Protein AF-0000000080631457 (afdb_homodimer)

Secondary structure (DSSP, 8-state):
-------------HHHHHHHHHHHHHHS-HHHHHHHHHHHHHHHHH-GGG--HHHHHHHHHHHIIIIITTHHHHHHHHHHHIIIIIIHHHHHHHHHT--HHHHHHHHHHIIIIIHHHHHHHHHIIIIIHHHHHHHHHHHHTTHHHHHHHTT--HIIIIIHHHHHHHHHHHHHHHHHHHHHHHHHHHHHHHHTT-----HHHHHHHHHHHSSTTHHHHHHHHHHHHHHHHHHHHHHHHHS--S-TTS-HHHHHHHHHHHHHHHHHHHHHHHHHHH--/-------------HHHHHHHHHHHHHHS-HHHHHHHHHHHHHHHHH-GGG--HHHHHHHHHHHIIIIITTHHHHHHHHHHHIIIIIIHHHHHHHHHT--HHHHHHHHHHIIIIIHHHHHHHHHIIIIIHHHHHHHHHHHHTTHHHHHHHTT--HIIIIIHHHHHHHHHHHHHHHHHHHHHHHHHHHHHHHHTT-----HHHHHHHHHHHSSTTHHHHHHHHHHHHHHHHHHHHHHHHHS--S-TTS-HHHHHHHHHHHHHHHHHHHHHHHHHHHT-

pLDDT: mean 76.68, std 19.0, range [29.83, 97.44]

Organism: NCBI:txid1064539

Solvent-accessible surface area (backbone atoms only — not comparable to full-atom values): 28065 Å² total; per-residue (Å²): 137,83,80,71,77,74,80,78,76,75,72,75,69,64,66,57,59,61,55,50,51,57,59,53,47,65,72,44,53,72,60,55,52,33,50,53,50,40,52,52,37,53,55,47,70,71,34,71,82,58,61,38,72,67,22,46,50,43,21,55,52,36,30,42,55,45,34,56,68,44,40,66,55,45,51,53,49,16,36,45,46,6,45,52,48,47,25,47,49,48,52,51,30,55,72,69,66,57,59,68,73,53,49,53,47,54,50,48,45,43,41,64,43,43,22,41,50,52,46,48,53,53,37,44,50,50,43,31,44,47,48,24,51,50,47,32,47,37,51,74,70,39,49,46,59,52,34,45,73,73,71,39,60,50,58,59,45,50,46,38,22,43,21,51,21,30,13,54,22,34,32,54,49,24,51,50,27,39,54,41,12,60,50,37,6,48,50,51,28,45,74,67,62,66,43,89,65,54,72,63,55,51,51,47,46,54,55,51,58,48,27,83,73,44,60,56,48,43,52,51,38,17,32,48,28,18,36,46,29,31,34,35,14,45,50,48,25,70,46,74,74,88,54,87,80,48,70,56,65,62,57,41,48,52,49,27,49,49,51,26,50,51,46,34,48,49,45,43,48,52,48,52,65,69,70,105,137,83,80,72,77,75,78,79,78,74,72,74,69,64,68,58,60,59,53,52,51,56,61,54,46,67,74,44,54,73,63,55,54,33,50,53,52,41,51,52,37,52,54,47,69,72,33,70,82,58,62,38,72,69,21,47,51,43,21,54,53,38,29,43,54,44,33,56,68,42,41,66,55,46,52,52,49,16,37,46,45,6,45,51,49,47,26,48,49,47,54,51,30,58,71,70,65,58,60,66,72,53,48,52,49,55,50,47,46,41,41,64,42,45,20,41,50,52,46,48,52,52,38,44,50,50,43,31,44,48,47,25,53,52,46,32,48,36,50,75,71,40,50,47,58,53,35,45,73,71,70,40,59,50,57,60,46,52,47,37,22,43,19,50,21,30,13,53,21,34,33,54,50,23,52,48,28,40,56,39,13,60,51,36,6,50,50,50,27,44,74,67,61,65,44,88,64,52,72,63,54,51,50,46,47,54,56,52,58,49,28,83,72,43,60,55,48,43,52,51,38,17,33,48,28,18,37,47,28,32,33,36,14,46,50,49,26,71,45,74,75,87,53,87,80,48,69,58,64,62,55,42,47,51,50,28,49,49,52,27,52,52,45,35,47,49,46,42,48,50,48,54,65,69,72,104

InterPro domains:
  IPR030802 ABC transporter permease MalE [PF02405] (61-272)
  IPR030802 ABC transporter permease MalE [PTHR30188] (43-237)

Nearest PDB structures (foldseek):
  7ch9-assembly1_G  TM=8.312E-01  e=9.493E-07  Pseudomonas aeruginosa PAO1
  6z5u-assembly1_A  TM=7.674E-01  e=4.054E-07  Acinetobacter baumannii
  8fee-assembly1_I  TM=8.534E-01  e=3.864E-06  Mycolicibacterium smegmatis MC2 155
  7ch9-assembly1_H  TM=8.144E-01  e=5.666E-06  Pseudomonas aeruginosa PAO1
  7d06-assembly1_A  TM=7.587E-01  e=1.174E-06  Acinetobacter baumannii

Structure (mmCIF, N/CA/C/O backbone):
data_AF-0000000080631457-model_v1
#
loop_
_entity.id
_entity.type
_entity.pdbx_description
1 polymer 'ABC transporter permease protein'
#
loop_
_atom_site.group_PDB
_atom_site.id
_atom_site.type_symbol
_atom_site.label_atom_id
_atom_site.label_alt_id
_atom_site.label_comp_id
_atom_site.label_asym_id
_atom_site.label_entity_id
_atom_site.label_seq_id
_atom_site.pdbx_PDB_ins_code
_atom_site.Cartn_x
_atom_site.Cartn_y
_atom_site.Cartn_z
_atom_site.occupancy
_atom_site.B_iso_or_equiv
_atom_site.auth_seq_id
_atom_site.auth_comp_id
_atom_site.auth_asym_id
_atom_site.auth_atom_id
_atom_site.pdbx_PDB_model_num
ATOM 1 N N . MET A 1 1 ? 41.625 64.625 -2.178 1 29.83 1 MET A N 1
ATOM 2 C CA . MET A 1 1 ? 40.469 63.938 -1.672 1 29.83 1 MET A CA 1
ATOM 3 C C . MET A 1 1 ? 40.062 62.781 -2.592 1 29.83 1 MET A C 1
ATOM 5 O O . MET A 1 1 ? 39.469 62.969 -3.645 1 29.83 1 MET A O 1
ATOM 9 N N . THR A 1 2 ? 40.938 61.781 -2.83 1 33.84 2 THR A N 1
ATOM 10 C CA . THR A 1 2 ? 41 60.625 -3.742 1 33.84 2 THR A CA 1
ATOM 11 C C . THR A 1 2 ? 39.844 59.656 -3.465 1 33.84 2 THR A C 1
ATOM 13 O O . THR A 1 2 ? 39.688 59.188 -2.342 1 33.84 2 THR A O 1
ATOM 16 N N . ASP A 1 3 ? 38.719 59.781 -4.203 1 32.19 3 ASP A N 1
ATOM 17 C CA . ASP A 1 3 ? 37.5 58.969 -4.258 1 32.19 3 ASP A CA 1
ATOM 18 C C . ASP A 1 3 ? 37.812 57.5 -4.523 1 32.19 3 ASP A C 1
ATOM 20 O O . ASP A 1 3 ? 38.25 57.156 -5.625 1 32.19 3 ASP A O 1
ATOM 24 N N . THR A 1 4 ? 38.469 56.844 -3.617 1 39.75 4 THR A N 1
ATOM 25 C CA . THR A 1 4 ? 38.719 55.406 -3.787 1 39.75 4 THR A CA 1
ATOM 26 C C . THR A 1 4 ? 37.438 54.656 -4.031 1 39.75 4 THR A C 1
ATOM 28 O O . THR A 1 4 ? 36.531 54.656 -3.193 1 39.75 4 THR A O 1
ATOM 31 N N . PRO A 1 5 ? 37.125 54.375 -5.34 1 39.16 5 PRO A N 1
ATOM 32 C CA . PRO A 1 5 ? 35.844 53.719 -5.641 1 39.16 5 PRO A CA 1
ATOM 33 C C . PRO A 1 5 ? 35.625 52.438 -4.805 1 39.16 5 PRO A C 1
ATOM 35 O O . PRO A 1 5 ? 36.594 51.812 -4.383 1 39.16 5 PRO A O 1
ATOM 38 N N . ALA A 1 6 ? 34.5 52.406 -4.086 1 42.72 6 ALA A N 1
ATOM 39 C CA . ALA A 1 6 ? 34 51.312 -3.234 1 42.72 6 ALA A CA 1
ATOM 40 C C . ALA A 1 6 ? 34.094 49.969 -3.939 1 42.72 6 ALA A C 1
ATOM 42 O O . ALA A 1 6 ? 33.781 49.875 -5.129 1 42.72 6 ALA A O 1
ATOM 43 N N . PRO A 1 7 ? 34.906 49.031 -3.395 1 36.44 7 PRO A N 1
ATOM 44 C CA . PRO A 1 7 ? 34.969 47.688 -4.035 1 36.44 7 PRO A CA 1
ATOM 45 C C . PRO A 1 7 ? 33.594 47.094 -4.32 1 36.44 7 PRO A C 1
ATOM 47 O O . PRO A 1 7 ? 32.656 47.312 -3.547 1 36.44 7 PRO A O 1
ATOM 50 N N . ALA A 1 8 ? 33.219 47.031 -5.621 1 35.91 8 ALA A N 1
ATOM 51 C CA . ALA A 1 8 ? 32 46.375 -6.086 1 35.91 8 ALA A CA 1
ATOM 52 C C . ALA A 1 8 ? 31.812 45.031 -5.383 1 35.91 8 ALA A C 1
ATOM 54 O O . ALA A 1 8 ? 32.719 44.188 -5.395 1 35.91 8 ALA A O 1
ATOM 55 N N . THR A 1 9 ? 31.062 45.031 -4.223 1 33.53 9 THR A N 1
ATOM 56 C CA . THR A 1 9 ? 30.578 43.812 -3.576 1 33.53 9 THR A CA 1
ATOM 57 C C . THR A 1 9 ? 29.984 42.844 -4.602 1 33.53 9 THR A C 1
ATOM 59 O O . THR A 1 9 ? 29 43.188 -5.27 1 33.53 9 THR A O 1
ATOM 62 N N . GLY A 1 10 ? 30.766 42.156 -5.426 1 30.73 10 GLY A N 1
ATOM 63 C CA . GLY A 1 10 ? 30.266 41.125 -6.309 1 30.73 10 GLY A CA 1
ATOM 64 C C . GLY A 1 10 ? 29.25 40.219 -5.652 1 30.73 10 GLY A C 1
ATOM 65 O O . GLY A 1 10 ? 29.578 39.469 -4.727 1 30.73 10 GLY A O 1
ATOM 66 N N . THR A 1 11 ? 27.984 40.75 -5.535 1 30.31 11 THR A N 1
ATOM 67 C CA . THR A 1 11 ? 26.844 39.906 -5.203 1 30.31 11 THR A CA 1
ATOM 68 C C . THR A 1 11 ? 26.891 38.594 -6 1 30.31 11 THR A C 1
ATOM 70 O O . THR A 1 11 ? 26.875 38.625 -7.234 1 30.31 11 THR A O 1
ATOM 73 N N . VAL A 1 12 ? 27.625 37.656 -5.531 1 30.91 12 VAL A N 1
ATOM 74 C CA . VAL A 1 12 ? 27.641 36.312 -6.113 1 30.91 12 VAL A CA 1
ATOM 75 C C . VAL A 1 12 ? 26.234 35.906 -6.5 1 30.91 12 VAL A C 1
ATOM 77 O O . VAL A 1 12 ? 25.328 35.906 -5.664 1 30.91 12 VAL A O 1
ATOM 80 N N . GLN A 1 13 ? 25.797 36.125 -7.789 1 30.98 13 GLN A N 1
ATOM 81 C CA . GLN A 1 13 ? 24.656 35.625 -8.555 1 30.98 13 GLN A CA 1
ATOM 82 C C . GLN A 1 13 ? 24.484 34.125 -8.328 1 30.98 13 GLN A C 1
ATOM 84 O O . GLN A 1 13 ? 24.531 33.344 -9.273 1 30.98 13 GLN A O 1
ATOM 89 N N . ALA A 1 14 ? 24.969 33.625 -7.289 1 31.78 14 ALA A N 1
ATOM 90 C CA . ALA A 1 14 ? 24.766 32.219 -7.043 1 31.78 14 ALA A CA 1
ATOM 91 C C . ALA A 1 14 ? 23.266 31.859 -7.051 1 31.78 14 ALA A C 1
ATOM 93 O O . ALA A 1 14 ? 22.906 30.688 -7.012 1 31.78 14 ALA A O 1
ATOM 94 N N . GLY A 1 15 ? 22.375 32.906 -6.98 1 31.92 15 GLY A N 1
ATOM 95 C CA . GLY A 1 15 ? 20.938 32.625 -6.914 1 31.92 15 GLY A CA 1
ATOM 96 C C . GLY A 1 15 ? 20.406 31.984 -8.172 1 31.92 15 GLY A C 1
ATOM 97 O O . GLY A 1 15 ? 19.359 31.312 -8.133 1 31.92 15 GLY A O 1
ATOM 98 N N . ASP A 1 16 ? 20.906 32.438 -9.375 1 33.03 16 ASP A N 1
ATOM 99 C CA . ASP A 1 16 ? 20.281 32.094 -10.648 1 33.03 16 ASP A CA 1
ATOM 100 C C . ASP A 1 16 ? 20.531 30.656 -11.016 1 33.03 16 ASP A C 1
ATOM 102 O O . ASP A 1 16 ? 19.781 30.062 -11.797 1 33.03 16 ASP A O 1
ATOM 106 N N . GLU A 1 17 ? 21.766 30.188 -10.664 1 33.84 17 GLU A N 1
ATOM 107 C CA . GLU A 1 17 ? 22.062 28.875 -11.234 1 33.84 17 GLU A CA 1
ATOM 108 C C . GLU A 1 17 ? 21.234 27.781 -10.562 1 33.84 17 GLU A C 1
ATOM 110 O O . GLU A 1 17 ? 20.969 26.75 -11.172 1 33.84 17 GLU A O 1
ATOM 115 N N . THR A 1 18 ? 21.016 27.984 -9.289 1 30.84 18 THR A N 1
ATOM 116 C CA . THR A 1 18 ? 20.281 26.938 -8.609 1 30.84 18 THR A CA 1
ATOM 117 C C . THR A 1 18 ? 18.812 26.953 -9.039 1 30.84 18 THR A C 1
ATOM 119 O O . THR A 1 18 ? 18.172 25.906 -9.125 1 30.84 18 THR A O 1
ATOM 122 N N . GLY A 1 19 ? 18.203 28.141 -9.312 1 31.44 19 GLY A N 1
ATOM 123 C CA . GLY A 1 19 ? 16.875 28.281 -9.891 1 31.44 19 GLY A CA 1
ATOM 124 C C . GLY A 1 19 ? 16.75 27.625 -11.25 1 31.44 19 GLY A C 1
ATOM 125 O O . GLY A 1 19 ? 15.688 27.109 -11.602 1 31.44 19 GLY A O 1
ATOM 126 N N . SER A 1 20 ? 17.719 27.906 -12.227 1 34.81 20 SER A N 1
ATOM 127 C CA . SER A 1 20 ? 17.688 27.375 -13.586 1 34.81 20 SER A CA 1
ATOM 128 C C . SER A 1 20 ? 17.812 25.859 -13.586 1 34.81 20 SER A C 1
ATOM 130 O O . SER A 1 20 ? 17.281 25.188 -14.477 1 34.81 20 SER A O 1
ATOM 132 N N . ARG A 1 21 ? 18.594 25.344 -12.656 1 31.86 21 ARG A N 1
ATOM 133 C CA . ARG A 1 21 ? 18.719 23.891 -12.641 1 31.86 21 ARG A CA 1
ATOM 134 C C . ARG A 1 21 ? 17.422 23.234 -12.164 1 31.86 21 ARG A C 1
ATOM 136 O O . ARG A 1 21 ? 17.125 22.109 -12.555 1 31.86 21 ARG A O 1
ATOM 143 N N . THR A 1 22 ? 16.719 23.844 -11.25 1 31.47 22 THR A N 1
ATOM 144 C CA . THR A 1 22 ? 15.438 23.297 -10.805 1 31.47 22 THR A CA 1
ATOM 145 C C . THR A 1 22 ? 14.406 23.344 -11.93 1 31.47 22 THR A C 1
ATOM 147 O O . THR A 1 22 ? 13.578 22.438 -12.055 1 31.47 22 THR A O 1
ATOM 150 N N . ALA A 1 23 ? 14.258 24.5 -12.672 1 33.62 23 ALA A N 1
ATOM 151 C CA . ALA A 1 23 ? 13.391 24.656 -13.836 1 33.62 23 ALA A CA 1
ATOM 152 C C . ALA A 1 23 ? 13.828 23.734 -14.969 1 33.62 23 ALA A C 1
ATOM 154 O O . ALA A 1 23 ? 13 23.281 -15.758 1 33.62 23 ALA A O 1
ATOM 155 N N . ARG A 1 24 ? 15.062 23.594 -15.312 1 33.97 24 ARG A N 1
ATOM 156 C CA . ARG A 1 24 ? 15.539 22.672 -16.328 1 33.97 24 ARG A CA 1
ATOM 157 C C . ARG A 1 24 ? 15.281 21.234 -15.93 1 33.97 24 ARG A C 1
ATOM 159 O O . ARG A 1 24 ? 15.32 20.328 -16.766 1 33.97 24 ARG A O 1
ATOM 166 N N . ALA A 1 25 ? 15.234 20.938 -14.68 1 35.59 25 ALA A N 1
ATOM 167 C CA . ALA A 1 25 ? 14.93 19.578 -14.227 1 35.59 25 ALA A CA 1
ATOM 168 C C . ALA A 1 25 ? 13.5 19.188 -14.586 1 35.59 25 ALA A C 1
ATOM 170 O O . ALA A 1 25 ? 13.117 18.031 -14.469 1 35.59 25 ALA A O 1
ATOM 171 N N . TRP A 1 26 ? 12.625 20.141 -14.617 1 38.5 26 TRP A N 1
ATOM 172 C CA . TRP A 1 26 ? 11.273 19.844 -15.086 1 38.5 26 TRP A CA 1
ATOM 173 C C . TRP A 1 26 ? 11.297 19.328 -16.516 1 38.5 26 TRP A C 1
ATOM 175 O O . TRP A 1 26 ? 10.398 18.594 -16.938 1 38.5 26 TRP A O 1
ATOM 185 N N . ARG A 1 27 ? 12.141 19.891 -17.359 1 41.28 27 ARG A N 1
ATOM 186 C CA . ARG A 1 27 ? 12.188 19.453 -18.75 1 41.28 27 ARG A CA 1
ATOM 187 C C . ARG A 1 27 ? 12.68 18.016 -18.859 1 41.28 27 ARG A C 1
ATOM 189 O O . ARG A 1 27 ? 12.289 17.281 -19.766 1 41.28 27 ARG A O 1
ATOM 196 N N . HIS A 1 28 ? 13.641 17.562 -18.047 1 49.62 28 HIS A N 1
ATOM 197 C CA . HIS A 1 28 ? 13.93 16.141 -18.109 1 49.62 28 HIS A CA 1
ATOM 198 C C . HIS A 1 28 ? 12.961 15.352 -17.219 1 49.62 28 HIS A C 1
ATOM 200 O O . HIS A 1 28 ? 12.508 15.852 -16.188 1 49.62 28 HIS A O 1
ATOM 206 N N . GLY A 1 29 ? 12.18 14.312 -17.625 1 73.94 29 GLY A N 1
ATOM 207 C CA . GLY A 1 29 ? 11.195 13.43 -17.016 1 73.94 29 GLY A CA 1
ATOM 208 C C . GLY A 1 29 ? 11.562 12.984 -15.617 1 73.94 29 GLY A C 1
ATOM 209 O O . GLY A 1 29 ? 12.742 12.891 -15.281 1 73.94 29 GLY A O 1
ATOM 210 N N . TRP A 1 30 ? 10.781 13.273 -14.578 1 81.31 30 TRP A N 1
ATOM 211 C CA . TRP A 1 30 ? 10.984 12.922 -13.172 1 81.31 30 TRP A CA 1
ATOM 212 C C . TRP A 1 30 ? 11.719 11.594 -13.047 1 81.31 30 TRP A C 1
ATOM 214 O O . TRP A 1 30 ? 12.453 11.367 -12.086 1 81.31 30 TRP A O 1
ATOM 224 N N . VAL A 1 31 ? 11.672 10.93 -14.094 1 86.19 31 VAL A N 1
ATOM 225 C CA . VAL A 1 31 ? 12.336 9.625 -14.078 1 86.19 31 VAL A CA 1
ATOM 226 C C . VAL A 1 31 ? 13.844 9.812 -14.266 1 86.19 31 VAL A C 1
ATOM 228 O O . VAL A 1 31 ? 14.641 9.164 -13.586 1 86.19 31 VAL A O 1
ATOM 231 N N . VAL A 1 32 ? 14.211 10.742 -15.125 1 86.06 32 VAL A N 1
ATOM 232 C CA . VAL A 1 32 ? 15.617 11.008 -15.406 1 86.06 32 VAL A CA 1
ATOM 233 C C . VAL A 1 32 ? 16.266 11.656 -14.188 1 86.06 32 VAL A C 1
ATOM 235 O O . VAL A 1 32 ? 17.406 11.32 -13.836 1 86.06 32 VAL A O 1
ATOM 238 N N . GLU A 1 33 ? 15.539 12.484 -13.578 1 88.31 33 GLU A N 1
ATOM 239 C CA . GLU A 1 33 ? 16.047 13.133 -12.375 1 88.31 33 GLU A CA 1
ATOM 240 C C . GLU A 1 33 ? 16.266 12.117 -11.25 1 88.31 33 GLU A C 1
ATOM 242 O O . GLU A 1 33 ? 17.281 12.164 -10.555 1 88.31 33 GLU A O 1
ATOM 247 N N . THR A 1 34 ? 15.352 11.297 -11.125 1 92.06 34 THR A N 1
ATOM 248 C CA . THR A 1 34 ? 15.461 10.273 -10.086 1 92.06 34 THR A CA 1
ATOM 249 C C . THR A 1 34 ? 16.641 9.344 -10.359 1 92.06 34 THR A C 1
ATOM 251 O O . THR A 1 34 ? 17.344 8.938 -9.438 1 92.06 34 THR A O 1
ATOM 254 N N . ALA A 1 35 ? 16.797 9.07 -11.633 1 92.38 35 ALA A N 1
ATOM 255 C CA . ALA A 1 35 ? 17.922 8.219 -12.008 1 92.38 35 ALA A CA 1
ATOM 256 C C . ALA A 1 35 ? 19.25 8.906 -11.727 1 92.38 35 ALA A C 1
ATOM 258 O O . ALA A 1 35 ? 20.203 8.266 -11.266 1 92.38 35 ALA A O 1
ATOM 259 N N . ALA A 1 36 ? 19.328 10.148 -12.016 1 91.62 36 ALA A N 1
ATOM 260 C CA . ALA A 1 36 ? 20.547 10.914 -11.773 1 91.62 36 ALA A CA 1
ATOM 261 C C . ALA A 1 36 ? 20.859 10.992 -10.281 1 91.62 36 ALA A C 1
ATOM 263 O O . ALA A 1 36 ? 22 10.781 -9.867 1 91.62 36 ALA A O 1
ATOM 264 N N . VAL A 1 37 ? 19.859 11.273 -9.547 1 92.12 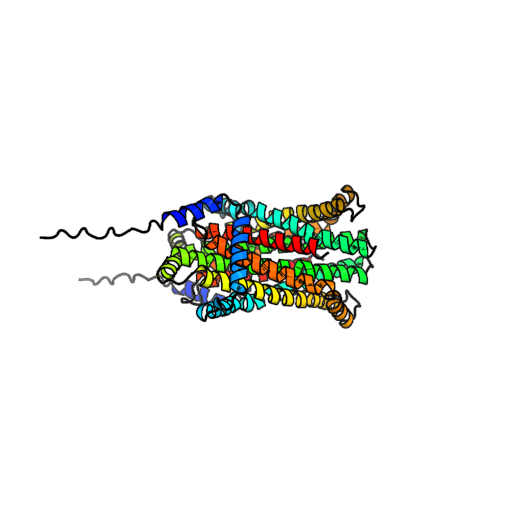37 VAL A N 1
ATOM 265 C CA . VAL A 1 37 ? 20.031 11.359 -8.102 1 92.12 37 VAL A CA 1
ATOM 266 C C . VAL A 1 37 ? 20.391 9.977 -7.543 1 92.12 37 VAL A C 1
ATOM 268 O O . VAL A 1 37 ? 21.219 9.859 -6.652 1 92.12 37 VAL A O 1
ATOM 271 N N . GLY A 1 38 ? 19.719 9.023 -8.062 1 94.38 38 GLY A N 1
ATOM 272 C CA . GLY A 1 38 ? 20.031 7.664 -7.652 1 94.38 38 GLY A CA 1
ATOM 273 C C . GLY A 1 38 ? 21.469 7.281 -7.906 1 94.38 38 GLY A C 1
ATOM 274 O O . GLY A 1 38 ? 22.109 6.648 -7.062 1 94.38 38 GLY A O 1
ATOM 275 N N . ALA A 1 39 ? 21.969 7.672 -9.055 1 93.81 39 ALA A N 1
ATOM 276 C CA . ALA A 1 39 ? 23.375 7.395 -9.383 1 93.81 39 ALA A CA 1
ATOM 277 C C . ALA A 1 39 ? 24.312 8.109 -8.414 1 93.81 39 ALA A C 1
ATOM 279 O O . ALA A 1 39 ? 25.312 7.539 -7.977 1 93.81 39 ALA A O 1
ATOM 280 N N . ALA A 1 40 ? 23.984 9.281 -8.078 1 91.62 40 ALA A N 1
ATOM 281 C CA . ALA A 1 40 ? 24.781 10.039 -7.125 1 91.62 40 ALA A CA 1
ATOM 282 C C . ALA A 1 40 ? 24.766 9.391 -5.746 1 91.62 40 ALA A C 1
ATOM 284 O O . ALA A 1 40 ? 25.781 9.312 -5.07 1 91.62 40 ALA A O 1
ATOM 285 N N . VAL A 1 41 ? 23.609 8.961 -5.395 1 93.44 41 VAL A N 1
ATOM 286 C CA . VAL A 1 41 ? 23.453 8.32 -4.094 1 93.44 41 VAL A CA 1
ATOM 287 C C . VAL A 1 41 ? 24.281 7.035 -4.047 1 93.44 41 VAL A C 1
ATOM 289 O O . VAL A 1 41 ? 24.938 6.75 -3.045 1 93.44 41 VAL A O 1
ATOM 292 N N . LEU A 1 42 ? 24.203 6.367 -5.145 1 93.44 42 LEU A N 1
ATOM 293 C CA . LEU A 1 42 ? 24.953 5.121 -5.215 1 93.44 42 LEU A CA 1
ATOM 294 C C . LEU A 1 42 ? 26.453 5.379 -5.051 1 93.44 42 LEU A C 1
ATOM 296 O O . LEU A 1 42 ? 27.141 4.633 -4.355 1 93.44 42 LEU A O 1
ATOM 300 N N . VAL A 1 43 ? 26.953 6.395 -5.617 1 91.12 43 VAL A N 1
ATOM 301 C CA . VAL A 1 43 ? 28.359 6.746 -5.535 1 91.12 43 VAL A CA 1
ATOM 302 C C . VAL A 1 43 ? 28.719 7.121 -4.098 1 91.12 43 VAL A C 1
ATOM 304 O O . VAL A 1 43 ? 29.75 6.672 -3.568 1 91.12 43 VAL A O 1
ATOM 307 N N . HIS A 1 44 ? 27.844 7.848 -3.48 1 90.12 44 HIS A N 1
ATOM 308 C CA . HIS A 1 44 ? 28.109 8.281 -2.113 1 90.12 44 HIS A CA 1
ATOM 309 C C . HIS A 1 44 ? 27.984 7.117 -1.135 1 90.12 44 HIS A C 1
ATOM 311 O O . HIS A 1 44 ? 28.688 7.078 -0.121 1 90.12 44 HIS A O 1
ATOM 317 N N . MET A 1 45 ? 27.141 6.199 -1.462 1 90.12 45 MET A N 1
ATOM 318 C CA . MET A 1 45 ? 26.922 5.051 -0.586 1 90.12 45 MET A CA 1
ATOM 319 C C . MET A 1 45 ? 28.156 4.16 -0.538 1 90.12 45 MET A C 1
ATOM 321 O O . MET A 1 45 ? 28.438 3.541 0.49 1 90.12 45 MET A O 1
ATOM 325 N N . VAL A 1 46 ? 28.844 4.168 -1.65 1 89.56 46 VAL A N 1
ATOM 326 C CA . VAL A 1 46 ? 29.969 3.25 -1.737 1 89.56 46 VAL A CA 1
ATOM 327 C C . VAL A 1 46 ? 31.25 3.953 -1.274 1 89.56 46 VAL A C 1
ATOM 329 O O . VAL A 1 46 ? 32.25 3.305 -1.027 1 89.56 46 VAL A O 1
ATOM 332 N N . ARG A 1 47 ? 31.203 5.219 -1.03 1 87.94 47 ARG A N 1
ATOM 333 C CA . ARG A 1 47 ? 32.375 5.969 -0.579 1 87.94 47 ARG A CA 1
ATOM 334 C C . ARG A 1 47 ? 32.438 6.031 0.944 1 87.94 47 ARG A C 1
ATOM 336 O O . ARG A 1 47 ? 31.547 6.602 1.579 1 87.94 47 ARG A O 1
ATOM 343 N N . PRO A 1 48 ? 33.5 5.574 1.42 1 83 48 PRO A N 1
ATOM 344 C CA . PRO A 1 48 ? 33.625 5.555 2.881 1 83 48 PRO A CA 1
ATOM 345 C C . PRO A 1 48 ? 33.625 6.953 3.488 1 83 48 PRO A C 1
ATOM 347 O O . PRO A 1 48 ? 33.188 7.145 4.625 1 83 48 PRO A O 1
ATOM 350 N N . VAL A 1 49 ? 34.094 7.887 2.828 1 83.44 49 VAL A N 1
ATOM 351 C CA . VAL A 1 49 ? 34.25 9.25 3.332 1 83.44 49 VAL A CA 1
ATOM 352 C C . VAL A 1 49 ? 32.875 9.859 3.623 1 83.44 49 VAL A C 1
ATOM 354 O O . VAL A 1 49 ? 32.75 10.758 4.461 1 83.44 49 VAL A O 1
ATOM 357 N N . THR A 1 50 ? 31.953 9.328 2.971 1 83.94 50 THR A N 1
ATOM 358 C CA . THR A 1 50 ? 30.594 9.852 3.123 1 83.94 50 THR A CA 1
ATOM 359 C C . THR A 1 50 ? 30.016 9.461 4.477 1 83.94 50 THR A C 1
ATOM 361 O O . THR A 1 50 ? 29.188 10.188 5.039 1 83.94 50 THR A O 1
ATOM 364 N N . TRP A 1 51 ? 30.469 8.453 5.039 1 87.44 51 TRP A N 1
ATOM 365 C CA . TRP A 1 51 ? 29.828 7.883 6.219 1 87.44 51 TRP A CA 1
ATOM 366 C C . TRP A 1 51 ? 30.469 8.414 7.496 1 87.44 51 TRP A C 1
ATOM 368 O O . TRP A 1 51 ? 31 7.637 8.297 1 87.44 51 TRP A O 1
ATOM 378 N N . ARG A 1 52 ? 30.359 9.625 7.59 1 89.31 52 ARG A N 1
ATOM 379 C CA . ARG A 1 52 ? 30.781 10.281 8.828 1 89.31 52 ARG A CA 1
ATOM 380 C C . ARG A 1 52 ? 29.812 9.969 9.961 1 89.31 52 ARG A C 1
ATOM 382 O O . ARG A 1 52 ? 28.797 9.289 9.75 1 89.31 52 ARG A O 1
ATOM 389 N N . ARG A 1 53 ? 30.125 10.469 11.078 1 90.5 53 ARG A N 1
ATOM 390 C CA . ARG A 1 53 ? 29.359 10.141 12.266 1 90.5 53 ARG A CA 1
ATOM 391 C C . ARG A 1 53 ? 27.906 10.602 12.117 1 90.5 53 ARG A C 1
ATOM 393 O O . ARG A 1 53 ? 26.984 9.875 12.477 1 90.5 53 ARG A O 1
ATOM 400 N N . SER A 1 54 ? 27.719 11.758 11.531 1 90.75 54 SER A N 1
ATOM 401 C CA . SER A 1 54 ? 26.375 12.32 11.375 1 90.75 54 SER A CA 1
ATOM 402 C C . SER A 1 54 ? 25.547 11.508 10.391 1 90.75 54 SER A C 1
ATOM 404 O O . SER A 1 54 ? 24.359 11.281 10.617 1 90.75 54 SER A O 1
ATOM 406 N N . VAL A 1 55 ? 26.156 11.047 9.406 1 92.44 55 VAL A N 1
ATOM 407 C CA . VAL A 1 55 ? 25.484 10.266 8.375 1 92.44 55 VAL A CA 1
ATOM 408 C C . VAL A 1 55 ? 25.141 8.883 8.93 1 92.44 55 VAL A C 1
ATOM 410 O O . VAL A 1 55 ? 24.031 8.375 8.695 1 92.44 55 VAL A O 1
ATOM 413 N N . ARG A 1 56 ? 26 8.328 9.734 1 93.31 56 ARG A N 1
ATOM 414 C CA . ARG A 1 56 ? 25.766 7.016 10.336 1 93.31 56 ARG A CA 1
ATOM 415 C C . ARG A 1 56 ? 24.625 7.078 11.352 1 93.31 56 ARG A C 1
ATOM 417 O O . ARG A 1 56 ? 23.828 6.145 11.453 1 93.31 56 ARG A O 1
ATOM 424 N N . ARG A 1 57 ? 24.609 8.164 12.016 1 92.69 57 ARG A N 1
ATOM 425 C CA . ARG A 1 57 ? 23.547 8.344 13 1 92.69 57 ARG A CA 1
ATOM 426 C C . ARG A 1 57 ? 22.188 8.43 12.32 1 92.69 57 ARG A C 1
ATOM 428 O O . ARG A 1 57 ? 21.203 7.844 12.797 1 92.69 57 ARG A O 1
ATOM 435 N N . GLU A 1 58 ? 22.188 9.156 11.242 1 92.44 58 GLU A N 1
ATOM 436 C CA . GLU A 1 58 ? 20.938 9.273 10.484 1 92.44 58 GLU A CA 1
ATOM 437 C C . GLU A 1 58 ? 20.531 7.93 9.883 1 92.44 58 GLU A C 1
ATOM 439 O O . GLU A 1 58 ? 19.344 7.602 9.828 1 92.44 58 GLU A O 1
ATOM 444 N N . PHE A 1 59 ? 21.531 7.184 9.508 1 94.62 59 PHE A N 1
ATOM 445 C CA . PHE A 1 59 ? 21.297 5.859 8.953 1 94.62 59 PHE A CA 1
ATOM 446 C C . PHE A 1 59 ? 20.672 4.938 9.992 1 94.62 59 PHE A C 1
ATOM 448 O O . PHE A 1 59 ? 19.672 4.277 9.719 1 94.62 59 PHE A O 1
ATOM 455 N N . VAL A 1 60 ? 21.188 4.949 11.141 1 93.94 60 VAL A N 1
ATOM 456 C CA . VAL A 1 60 ? 20.719 4.078 12.211 1 93.94 60 VAL A CA 1
ATOM 457 C C . VAL A 1 60 ? 19.328 4.52 12.664 1 93.94 60 VAL A C 1
ATOM 459 O O . VAL A 1 60 ? 18.469 3.686 12.922 1 93.94 60 VAL A O 1
ATOM 462 N N . HIS A 1 61 ? 19.156 5.77 12.672 1 91.62 61 HIS A N 1
ATOM 463 C CA . HIS A 1 61 ? 17.859 6.316 13.062 1 91.62 61 HIS A CA 1
ATOM 464 C C . HIS A 1 61 ? 16.781 5.902 12.078 1 91.62 61 HIS A C 1
ATOM 466 O O . HIS A 1 61 ? 15.711 5.422 12.484 1 91.62 61 HIS A O 1
ATOM 472 N N . PHE A 1 62 ? 17.094 5.984 10.797 1 92.5 62 PHE A N 1
ATOM 473 C CA . PHE A 1 62 ? 16.062 5.68 9.805 1 92.5 62 PHE A CA 1
ATOM 474 C C . PHE A 1 62 ? 15.914 4.176 9.633 1 92.5 62 PHE A C 1
ATOM 476 O O . PHE A 1 62 ? 14.859 3.697 9.211 1 92.5 62 PHE A O 1
ATOM 483 N N . MET A 1 63 ? 16.953 3.414 10 1 93.75 63 MET A N 1
ATOM 484 C CA . MET A 1 63 ? 16.812 1.963 10.062 1 93.75 63 MET A CA 1
ATOM 485 C C . MET A 1 63 ? 15.773 1.564 11.109 1 93.75 63 MET A C 1
ATOM 487 O O . MET A 1 63 ? 15.047 0.587 10.938 1 93.75 63 MET A O 1
ATOM 491 N N . GLY A 1 64 ? 15.789 2.311 12.102 1 92.12 64 GLY A N 1
ATOM 492 C CA . GLY A 1 64 ? 14.789 2.084 13.125 1 92.12 64 GLY A CA 1
ATOM 493 C C . GLY A 1 64 ? 13.375 2.336 12.641 1 92.12 64 GLY A C 1
ATOM 494 O O . GLY A 1 64 ? 12.461 1.551 12.922 1 92.12 64 GLY A O 1
ATOM 495 N N . ILE A 1 65 ? 13.195 3.316 11.844 1 87.12 65 ILE A N 1
ATOM 496 C CA . ILE A 1 65 ? 11.883 3.719 11.352 1 87.12 65 ILE A CA 1
ATOM 497 C C . ILE A 1 65 ? 11.461 2.811 10.195 1 87.12 65 ILE A C 1
ATOM 499 O O . ILE A 1 65 ? 10.383 2.211 10.234 1 87.12 65 ILE A O 1
ATOM 503 N N . ALA A 1 66 ? 12.375 2.611 9.25 1 90.69 66 ALA A N 1
ATOM 504 C CA . ALA A 1 66 ? 12.047 1.919 8.008 1 90.69 66 ALA A CA 1
ATOM 505 C C . ALA A 1 66 ? 12.141 0.406 8.18 1 90.69 66 ALA A C 1
ATOM 507 O O . ALA A 1 66 ? 11.586 -0.352 7.379 1 90.69 66 ALA A O 1
ATOM 508 N N . GLY A 1 67 ? 12.852 -0.051 9.188 1 91.31 67 GLY A N 1
ATOM 509 C CA . GLY A 1 67 ? 13.078 -1.478 9.352 1 91.31 67 GLY A CA 1
ATOM 510 C C . GLY A 1 67 ? 12.406 -2.051 10.578 1 91.31 67 GLY A C 1
ATOM 511 O O . GLY A 1 67 ? 11.648 -3.02 10.484 1 91.31 67 GLY A O 1
ATOM 512 N N . VAL A 1 68 ? 12.539 -1.443 11.688 1 90.12 68 VAL A N 1
ATOM 513 C CA . VAL A 1 68 ? 12.125 -2.035 12.953 1 90.12 68 VAL A CA 1
ATOM 514 C C . VAL A 1 68 ? 10.672 -1.678 13.234 1 90.12 68 VAL A C 1
ATOM 516 O O . VAL A 1 68 ? 9.867 -2.549 13.57 1 90.12 68 VAL A O 1
ATOM 519 N N . ASP A 1 69 ? 10.273 -0.497 13.055 1 86.5 69 ASP A N 1
ATOM 520 C CA . ASP A 1 69 ? 8.945 -0.022 13.406 1 86.5 69 ASP A CA 1
ATOM 521 C C . ASP A 1 69 ? 7.875 -0.695 12.547 1 86.5 69 ASP A C 1
ATOM 523 O O . ASP A 1 69 ? 6.73 -0.851 12.984 1 86.5 69 ASP A O 1
ATOM 527 N N . ILE A 1 70 ? 8.273 -1.12 11.383 1 88.81 70 ILE A N 1
ATOM 528 C CA . ILE A 1 70 ? 7.277 -1.619 10.445 1 88.81 70 ILE A CA 1
ATOM 529 C C . ILE A 1 70 ? 7.25 -3.146 10.484 1 88.81 70 ILE A C 1
ATOM 531 O O . ILE A 1 70 ? 6.406 -3.773 9.844 1 88.81 70 ILE A O 1
ATOM 535 N N . VAL A 1 71 ? 8.055 -3.803 11.32 1 92.12 71 VAL A N 1
ATOM 536 C CA . VAL A 1 71 ? 8.18 -5.258 11.367 1 92.12 71 VAL A CA 1
ATOM 537 C C . VAL A 1 71 ? 6.844 -5.879 11.75 1 92.12 71 VAL A C 1
ATOM 539 O O . VAL A 1 71 ? 6.363 -6.797 11.078 1 92.12 71 VAL A O 1
ATOM 542 N N . PRO A 1 72 ? 6.172 -5.422 12.797 1 88.25 72 PRO A N 1
ATOM 543 C CA . PRO A 1 72 ? 4.895 -6.043 13.148 1 88.25 72 PRO A CA 1
ATOM 544 C C . PRO A 1 72 ? 3.871 -5.965 12.016 1 88.25 72 PRO A C 1
ATOM 546 O O . PRO A 1 72 ? 3.121 -6.918 11.789 1 88.25 72 PRO A O 1
ATOM 549 N N . THR A 1 73 ? 3.875 -4.844 11.359 1 85.81 73 THR A N 1
ATOM 550 C CA . THR A 1 73 ? 2.949 -4.66 10.25 1 85.81 73 THR A CA 1
ATOM 551 C C . THR A 1 73 ? 3.25 -5.645 9.125 1 85.81 73 THR A C 1
ATOM 553 O O . THR A 1 73 ? 2.334 -6.234 8.547 1 85.81 73 THR A O 1
ATOM 556 N N . VAL A 1 74 ? 4.512 -5.848 8.844 1 91.88 74 VAL A N 1
ATOM 557 C CA . VAL A 1 74 ? 4.93 -6.75 7.773 1 91.88 74 VAL A CA 1
ATOM 558 C C . VAL A 1 74 ? 4.609 -8.195 8.156 1 91.88 74 VAL A C 1
ATOM 560 O O . VAL A 1 74 ? 4.156 -8.977 7.324 1 91.88 74 VAL A O 1
ATOM 563 N N . VAL A 1 75 ? 4.824 -8.477 9.406 1 91.75 75 VAL A N 1
ATOM 564 C CA . VAL A 1 75 ? 4.566 -9.828 9.883 1 91.75 75 VAL A CA 1
ATOM 565 C C . VAL A 1 75 ? 3.074 -10.133 9.781 1 91.75 75 VAL A C 1
ATOM 567 O O . VAL A 1 75 ? 2.686 -11.195 9.281 1 91.75 75 VAL A O 1
ATOM 570 N N . ILE A 1 76 ? 2.26 -9.258 10.164 1 85.25 76 ILE A N 1
ATOM 571 C CA . ILE A 1 76 ? 0.814 -9.438 10.102 1 85.25 76 ILE A CA 1
ATOM 572 C C . ILE A 1 76 ? 0.373 -9.547 8.641 1 85.25 76 ILE A C 1
ATOM 574 O O . ILE A 1 76 ? -0.433 -10.414 8.297 1 85.25 76 ILE A O 1
ATOM 578 N N . ALA A 1 77 ? 0.904 -8.688 7.867 1 87.69 77 ALA A N 1
ATOM 579 C CA . ALA A 1 77 ? 0.577 -8.711 6.445 1 87.69 77 ALA A CA 1
ATOM 580 C C . ALA A 1 77 ? 0.985 -10.039 5.812 1 87.69 77 ALA A C 1
ATOM 582 O O . ALA A 1 77 ? 0.261 -10.586 4.977 1 87.69 77 ALA A O 1
ATOM 583 N N . ALA A 1 78 ? 2.143 -10.516 6.227 1 90.5 78 ALA A N 1
ATOM 584 C CA . ALA A 1 78 ? 2.654 -11.766 5.676 1 90.5 78 ALA A CA 1
ATOM 585 C C . ALA A 1 78 ? 1.764 -12.945 6.074 1 90.5 78 ALA A C 1
ATOM 587 O O . ALA A 1 78 ? 1.453 -13.805 5.246 1 90.5 78 ALA A O 1
ATOM 588 N N . ILE A 1 79 ? 1.404 -13.008 7.281 1 87.94 79 ILE A N 1
ATOM 589 C CA . ILE A 1 79 ? 0.546 -14.078 7.777 1 87.94 79 ILE A CA 1
ATOM 590 C C . ILE A 1 79 ? -0.793 -14.047 7.047 1 87.94 79 ILE A C 1
ATOM 592 O O . ILE A 1 79 ? -1.264 -15.07 6.555 1 87.94 79 ILE A O 1
ATOM 596 N N . LEU A 1 80 ? -1.328 -12.961 6.93 1 80.88 80 LEU A N 1
ATOM 597 C CA . LEU A 1 80 ? -2.643 -12.836 6.312 1 80.88 80 LEU A CA 1
ATOM 598 C C . LEU A 1 80 ? -2.564 -13.078 4.809 1 80.88 80 LEU A C 1
ATOM 600 O O . LEU A 1 80 ? -3.5 -13.617 4.215 1 80.88 80 LEU A O 1
ATOM 604 N N . ALA A 1 81 ? -1.496 -12.586 4.207 1 81.94 81 ALA A N 1
ATOM 605 C CA . ALA A 1 81 ? -1.287 -12.867 2.789 1 81.94 81 ALA A CA 1
ATOM 606 C C . ALA A 1 81 ? -1.174 -14.367 2.541 1 81.94 81 ALA A C 1
ATOM 608 O O . ALA A 1 81 ? -1.678 -14.883 1.537 1 81.94 81 ALA A O 1
ATOM 609 N N . GLY A 1 82 ? -0.463 -15.008 3.443 1 81.75 82 GLY A N 1
ATOM 610 C CA . GLY A 1 82 ? -0.37 -16.453 3.34 1 81.75 82 GLY A CA 1
ATOM 611 C C . GLY A 1 82 ? -1.715 -17.156 3.447 1 81.75 82 GLY A C 1
ATOM 612 O O . GLY A 1 82 ? -2.012 -18.062 2.678 1 81.75 82 GLY A O 1
ATOM 613 N N . LEU A 1 83 ? -2.469 -16.688 4.34 1 78 83 LEU A N 1
ATOM 614 C CA . LEU A 1 83 ? -3.799 -17.25 4.531 1 78 83 LEU A CA 1
ATOM 615 C C . LEU A 1 83 ? -4.684 -17 3.314 1 78 83 LEU A C 1
ATOM 617 O O . LEU A 1 83 ? -5.445 -17.859 2.895 1 78 83 LEU A O 1
ATOM 621 N N . GLY A 1 84 ? -4.566 -15.797 2.812 1 74 84 GLY A N 1
ATOM 622 C CA . GLY A 1 84 ? -5.43 -15.414 1.71 1 74 84 GLY A CA 1
ATOM 623 C C . GLY A 1 84 ? -4.973 -15.961 0.372 1 74 84 GLY A C 1
ATOM 624 O O . GLY A 1 84 ? -5.797 -16.344 -0.463 1 74 84 GLY A O 1
ATOM 625 N N . LEU A 1 85 ? -3.736 -16 0.168 1 74.06 85 LEU A N 1
ATOM 626 C CA . LEU A 1 85 ? -3.227 -16.344 -1.155 1 74.06 85 LEU A CA 1
ATOM 627 C C . LEU A 1 85 ? -2.857 -17.812 -1.227 1 74.06 85 LEU A C 1
ATOM 629 O O . LEU A 1 85 ? -3.34 -18.547 -2.102 1 74.06 85 LEU A O 1
ATOM 633 N N . LEU A 1 86 ? -2.039 -18.234 -0.309 1 71.12 86 LEU A N 1
ATOM 634 C CA . LEU A 1 86 ? -1.541 -19.609 -0.409 1 71.12 86 LEU A CA 1
ATOM 635 C C . LEU A 1 86 ? -2.611 -20.609 0.009 1 71.12 86 LEU A C 1
ATOM 637 O O . LEU A 1 86 ? -2.846 -21.594 -0.686 1 71.12 86 LEU A O 1
ATOM 641 N N . PHE A 1 87 ? -3.213 -20.312 1.07 1 73.94 87 PHE A N 1
ATOM 642 C CA . PHE A 1 87 ? -4.242 -21.234 1.524 1 73.94 87 PHE A CA 1
ATOM 643 C C . PHE A 1 87 ? -5.375 -21.328 0.51 1 73.94 87 PHE A C 1
ATOM 645 O O . PHE A 1 87 ? -5.812 -22.422 0.156 1 73.94 87 PHE A O 1
ATOM 652 N N . GLN A 1 88 ? -5.816 -20.25 0.032 1 71.81 88 GLN A N 1
ATOM 653 C CA . GLN A 1 88 ? -6.898 -20.266 -0.947 1 71.81 88 GLN A CA 1
ATOM 654 C C . GLN A 1 88 ? -6.449 -20.906 -2.254 1 71.81 88 GLN A C 1
ATOM 656 O O . GLN A 1 88 ? -7.227 -21.609 -2.9 1 71.81 88 GLN A O 1
ATOM 661 N N . GLY A 1 89 ? -5.219 -20.656 -2.625 1 70.06 89 GLY A N 1
ATOM 662 C CA . GLY A 1 89 ? -4.672 -21.312 -3.805 1 70.06 89 GLY A CA 1
ATOM 663 C C . GLY A 1 89 ? -4.602 -22.812 -3.67 1 70.06 89 GLY A C 1
ATOM 664 O O . GLY A 1 89 ? -4.945 -23.547 -4.602 1 70.06 89 GLY A O 1
ATOM 665 N N . LEU A 1 90 ? -4.309 -23.234 -2.523 1 72.62 90 LEU A N 1
ATOM 666 C CA . LEU A 1 90 ? -4.203 -24.672 -2.273 1 72.62 90 LEU A CA 1
ATOM 667 C C . LEU A 1 90 ? -5.586 -25.312 -2.195 1 72.62 90 LEU A C 1
ATOM 669 O O . LEU A 1 90 ? -5.773 -26.453 -2.627 1 72.62 90 LEU A O 1
ATOM 673 N N . TRP A 1 91 ? -6.406 -24.547 -1.651 1 71.62 91 TRP A N 1
ATOM 674 C CA . TRP A 1 91 ? -7.777 -25.031 -1.561 1 71.62 91 TRP A CA 1
ATOM 675 C C . TRP A 1 91 ? -8.359 -25.297 -2.947 1 71.62 91 TRP A C 1
ATOM 677 O O . TRP A 1 91 ? -8.977 -26.328 -3.186 1 71.62 91 TRP A O 1
ATOM 687 N N . TRP A 1 92 ? -8.062 -24.422 -3.846 1 66.88 92 TRP A N 1
ATOM 688 C CA . TRP A 1 92 ? -8.555 -24.578 -5.211 1 66.88 92 TRP A CA 1
ATOM 689 C C . TRP A 1 92 ? -7.816 -25.703 -5.926 1 66.88 92 TRP A C 1
ATOM 691 O O . TRP A 1 92 ? -8.414 -26.438 -6.715 1 66.88 92 TRP A O 1
ATOM 701 N N . LEU A 1 93 ? -6.586 -25.859 -5.625 1 69.62 93 LEU A N 1
ATOM 702 C CA . LEU A 1 93 ? -5.77 -26.906 -6.238 1 69.62 93 LEU A CA 1
ATOM 703 C C . LEU A 1 93 ? -6.266 -28.297 -5.836 1 69.62 93 LEU A C 1
ATOM 705 O O . LEU A 1 93 ? -6.277 -29.219 -6.652 1 69.62 93 LEU A O 1
ATOM 709 N N . GLU A 1 94 ? -6.57 -28.406 -4.656 1 71.31 94 GLU A N 1
ATOM 710 C CA . GLU A 1 94 ? -7.078 -29.688 -4.176 1 71.31 94 GLU A CA 1
ATOM 711 C C . GLU A 1 94 ? -8.391 -30.047 -4.867 1 71.31 94 GLU A C 1
ATOM 713 O O . GLU A 1 94 ? -8.672 -31.234 -5.09 1 71.31 94 GLU A O 1
ATOM 718 N N . GLN A 1 95 ? -9.039 -29.078 -5.258 1 64.75 95 GLN A N 1
ATOM 719 C CA . GLN A 1 95 ? -10.297 -29.344 -5.941 1 64.75 95 GLN A CA 1
ATOM 720 C C . GLN A 1 95 ? -10.055 -29.844 -7.363 1 64.75 95 GLN A C 1
ATOM 722 O O . GLN A 1 95 ? -10.844 -30.641 -7.887 1 64.75 95 GLN A O 1
ATOM 727 N N . VAL A 1 96 ? -8.961 -29.422 -7.953 1 64.62 96 VAL A N 1
ATOM 728 C CA . VAL A 1 96 ? -8.672 -29.797 -9.336 1 64.62 96 VAL A CA 1
ATOM 729 C C . VAL A 1 96 ? -7.793 -31.047 -9.359 1 64.62 96 VAL A C 1
ATOM 731 O O . VAL A 1 96 ? -7.734 -31.75 -10.367 1 64.62 96 VAL A O 1
ATOM 734 N N . GLY A 1 97 ? -7.391 -31.531 -8.328 1 57.84 97 GLY A N 1
ATOM 735 C CA . GLY A 1 97 ? -6.68 -32.812 -8.242 1 57.84 97 GLY A CA 1
ATOM 736 C C . GLY A 1 97 ? -5.23 -32.688 -8.672 1 57.84 97 GLY A C 1
ATOM 737 O O . GLY A 1 97 ? -4.57 -33.719 -8.883 1 57.84 97 GLY A O 1
ATOM 738 N N . GLN A 1 98 ? -4.73 -31.578 -9.234 1 57.28 98 GLN A N 1
ATOM 739 C CA . GLN A 1 98 ? -3.354 -31.484 -9.711 1 57.28 98 GLN A CA 1
ATOM 740 C C . GLN A 1 98 ? -2.439 -30.891 -8.648 1 57.28 98 GLN A C 1
ATOM 742 O O . GLN A 1 98 ? -2.312 -29.672 -8.539 1 57.28 98 GLN A O 1
ATOM 747 N N . GLY A 1 99 ? -1.857 -31.703 -7.625 1 58.84 99 GLY A N 1
ATOM 748 C CA . GLY A 1 99 ? -1.48 -31.266 -6.293 1 58.84 99 GLY A CA 1
ATOM 749 C C . GLY A 1 99 ? -0.119 -30.594 -6.25 1 58.84 99 GLY A C 1
ATOM 750 O O . GLY A 1 99 ? -0.006 -29.438 -5.863 1 58.84 99 GLY A O 1
ATOM 751 N N . GLN A 1 100 ? 1.06 -31.359 -6.762 1 61.84 100 GLN A N 1
ATOM 752 C CA . GLN A 1 100 ? 2.375 -30.953 -6.277 1 61.84 100 GLN A CA 1
ATOM 753 C C . GLN A 1 100 ? 2.973 -29.859 -7.168 1 61.84 100 GLN A C 1
ATOM 755 O O . GLN A 1 100 ? 3.467 -28.859 -6.668 1 61.84 100 GLN A O 1
ATOM 760 N N . PRO A 1 101 ? 2.881 -30.047 -8.531 1 62.69 101 PRO A N 1
ATOM 761 C CA . PRO A 1 101 ? 3.518 -29.031 -9.367 1 62.69 101 PRO A CA 1
ATOM 762 C C . PRO A 1 101 ? 2.842 -27.656 -9.25 1 62.69 101 PRO A C 1
ATOM 764 O O . PRO A 1 101 ? 3.518 -26.625 -9.273 1 62.69 101 PRO A O 1
ATOM 767 N N . VAL A 1 102 ? 1.622 -27.688 -9.039 1 63.75 102 VAL A N 1
ATOM 768 C CA . VAL A 1 102 ? 0.872 -26.438 -8.969 1 63.75 102 VAL A CA 1
ATOM 769 C C . VAL A 1 102 ? 1.168 -25.75 -7.645 1 63.75 102 VAL A C 1
ATOM 771 O O . VAL A 1 102 ? 1.253 -24.516 -7.594 1 63.75 102 VAL A O 1
ATOM 774 N N . ARG A 1 103 ? 1.423 -26.531 -6.645 1 68.81 103 ARG A N 1
ATOM 775 C CA . ARG A 1 103 ? 1.79 -25.969 -5.348 1 68.81 103 ARG A CA 1
ATOM 776 C C . ARG A 1 103 ? 3.111 -25.219 -5.434 1 68.81 103 ARG A C 1
ATOM 778 O O . ARG A 1 103 ? 3.268 -24.156 -4.824 1 68.81 103 ARG A O 1
ATOM 785 N N . ASN A 1 104 ? 4.02 -25.719 -6.234 1 70.12 104 ASN A N 1
ATOM 786 C CA . ASN A 1 104 ? 5.32 -25.078 -6.387 1 70.12 104 ASN A CA 1
ATOM 787 C C . ASN A 1 104 ? 5.207 -23.75 -7.125 1 70.12 104 ASN A C 1
ATOM 789 O O . ASN A 1 104 ? 5.938 -22.797 -6.824 1 70.12 104 ASN A O 1
ATOM 793 N N . ILE A 1 105 ? 4.297 -23.719 -8.031 1 70.94 105 ILE A N 1
ATOM 794 C CA . ILE A 1 105 ? 4.113 -22.5 -8.805 1 70.94 105 ILE A CA 1
ATOM 795 C C . ILE A 1 105 ? 3.541 -21.391 -7.914 1 70.94 105 ILE A C 1
ATOM 797 O O . ILE A 1 105 ? 3.998 -20.25 -7.949 1 70.94 105 ILE A O 1
ATOM 801 N N . ILE A 1 106 ? 2.588 -21.766 -7.082 1 71.12 106 ILE A N 1
ATOM 802 C CA . ILE A 1 106 ? 1.953 -20.812 -6.184 1 71.12 106 ILE A CA 1
ATOM 803 C C . ILE A 1 106 ? 2.979 -20.281 -5.184 1 71.12 106 ILE A C 1
ATOM 805 O O . ILE A 1 106 ? 3.012 -19.094 -4.895 1 71.12 106 ILE A O 1
ATOM 809 N N . HIS A 1 107 ? 3.781 -21.156 -4.73 1 75.38 107 HIS A N 1
ATOM 810 C CA . HIS A 1 107 ? 4.832 -20.797 -3.787 1 75.38 107 HIS A CA 1
ATOM 811 C C . HIS A 1 107 ? 5.84 -19.844 -4.43 1 75.38 107 HIS A C 1
ATOM 813 O O . HIS A 1 107 ? 6.246 -18.859 -3.812 1 75.38 107 HIS A O 1
ATOM 819 N N . THR A 1 108 ? 6.242 -20.109 -5.621 1 74.38 108 THR A N 1
ATOM 820 C CA . THR A 1 108 ? 7.246 -19.312 -6.316 1 74.38 108 THR A CA 1
ATOM 821 C C . THR A 1 108 ? 6.711 -17.922 -6.621 1 74.38 108 THR A C 1
ATOM 823 O O . THR A 1 108 ? 7.414 -16.922 -6.434 1 74.38 108 THR A O 1
ATOM 826 N N . VAL A 1 109 ? 5.484 -17.891 -7.035 1 75.81 109 VAL A N 1
ATOM 827 C CA . VAL A 1 109 ? 4.875 -16.609 -7.359 1 75.81 109 VAL A CA 1
ATOM 828 C C . VAL A 1 109 ? 4.734 -15.773 -6.094 1 75.81 109 VAL A C 1
ATOM 830 O O . VAL A 1 109 ? 4.969 -14.562 -6.117 1 75.81 109 VAL A O 1
ATOM 833 N N . LEU A 1 110 ? 4.418 -16.406 -5 1 80.06 110 LEU A N 1
ATOM 834 C CA . LEU A 1 110 ? 4.246 -15.711 -3.732 1 80.06 110 LEU A CA 1
ATOM 835 C C . LEU A 1 110 ? 5.566 -15.117 -3.25 1 80.06 110 LEU A C 1
ATOM 837 O O . LEU A 1 110 ? 5.617 -13.953 -2.848 1 80.06 110 LEU A O 1
ATOM 841 N N . VAL A 1 111 ? 6.574 -15.828 -3.371 1 80.69 111 VAL A N 1
ATOM 842 C CA . VAL A 1 111 ? 7.855 -15.438 -2.801 1 80.69 111 VAL A CA 1
ATOM 843 C C . VAL A 1 111 ? 8.57 -14.469 -3.748 1 80.69 111 VAL A C 1
ATOM 845 O O . VAL A 1 111 ? 9.07 -13.43 -3.32 1 80.69 111 VAL A O 1
ATOM 848 N N . ARG A 1 112 ? 8.539 -14.711 -5.039 1 80.44 112 ARG A N 1
ATOM 849 C CA . ARG A 1 112 ? 9.359 -13.953 -5.984 1 80.44 112 ARG A CA 1
ATOM 850 C C . ARG A 1 112 ? 8.641 -12.688 -6.43 1 80.44 112 ARG A C 1
ATOM 852 O O . ARG A 1 112 ? 9.289 -11.688 -6.762 1 80.44 112 ARG A O 1
ATOM 859 N N . GLU A 1 113 ? 7.41 -12.758 -6.426 1 81.62 113 GLU A N 1
ATOM 860 C CA . GLU A 1 113 ? 6.695 -11.633 -7.016 1 81.62 113 GLU A CA 1
ATOM 861 C C . GLU A 1 113 ? 5.891 -10.875 -5.961 1 81.62 113 GLU A C 1
ATOM 863 O O . GLU A 1 113 ? 6.039 -9.664 -5.812 1 81.62 113 GLU A O 1
ATOM 868 N N . VAL A 1 114 ? 5.164 -11.617 -5.191 1 83.62 114 VAL A N 1
ATOM 869 C CA . VAL A 1 114 ? 4.223 -10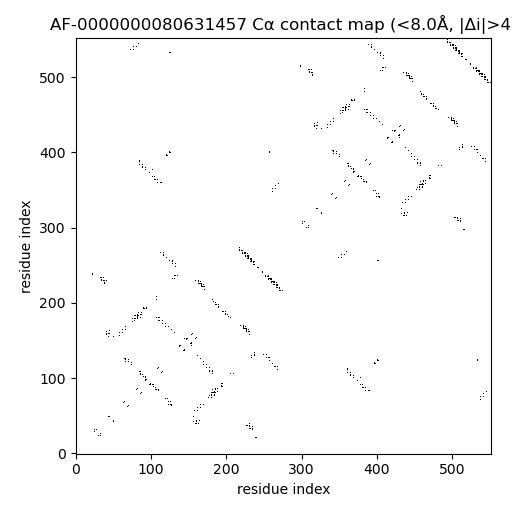.984 -4.273 1 83.62 114 VAL A CA 1
ATOM 870 C C . VAL A 1 114 ? 4.98 -10.375 -3.096 1 83.62 114 VAL A C 1
ATOM 872 O O . VAL A 1 114 ? 4.688 -9.258 -2.668 1 83.62 114 VAL A O 1
ATOM 875 N N . ALA A 1 115 ? 5.906 -11.062 -2.576 1 89.12 115 ALA A N 1
ATOM 876 C CA . ALA A 1 115 ? 6.594 -10.641 -1.361 1 89.12 115 ALA A CA 1
ATOM 877 C C . ALA A 1 115 ? 7.258 -9.273 -1.558 1 89.12 115 ALA A C 1
ATOM 879 O O . ALA A 1 115 ? 7 -8.336 -0.799 1 89.12 115 ALA A O 1
ATOM 880 N N . PRO A 1 116 ? 8.078 -9.109 -2.602 1 90.88 116 PRO A N 1
ATOM 881 C CA . PRO A 1 116 ? 8.734 -7.809 -2.764 1 90.88 116 PRO A CA 1
ATOM 882 C C . PRO A 1 116 ? 7.738 -6.68 -3.029 1 90.88 116 PRO A C 1
ATOM 884 O O . PRO A 1 116 ? 7.945 -5.551 -2.578 1 90.88 116 PRO A O 1
ATOM 887 N N . LEU A 1 117 ? 6.691 -6.984 -3.721 1 89.12 117 LEU A N 1
ATOM 888 C CA . LEU A 1 117 ? 5.707 -5.957 -4.047 1 89.12 117 LEU A CA 1
ATOM 889 C C . LEU A 1 117 ? 4.898 -5.566 -2.814 1 89.12 117 LEU A C 1
ATOM 891 O O . LEU A 1 117 ? 4.609 -4.387 -2.605 1 89.12 117 LEU A O 1
ATOM 895 N N . ALA A 1 118 ? 4.539 -6.555 -2.074 1 90.5 118 ALA A N 1
ATOM 896 C CA . ALA A 1 118 ? 3.775 -6.289 -0.859 1 90.5 118 ALA A CA 1
ATOM 897 C C . ALA A 1 118 ? 4.586 -5.453 0.126 1 90.5 118 ALA A C 1
ATOM 899 O O . ALA A 1 118 ? 4.09 -4.453 0.657 1 90.5 118 ALA A O 1
ATOM 900 N N . VAL A 1 119 ? 5.77 -5.812 0.324 1 94.44 119 VAL A N 1
ATOM 901 C CA . VAL A 1 119 ? 6.621 -5.094 1.264 1 94.44 119 VAL A CA 1
ATOM 902 C C . VAL A 1 119 ? 6.945 -3.705 0.711 1 94.44 119 VAL A C 1
ATOM 904 O O . VAL A 1 119 ? 7.039 -2.736 1.467 1 94.44 119 VAL A O 1
ATOM 907 N N . GLY A 1 120 ? 7.18 -3.65 -0.586 1 94.69 120 GLY A N 1
ATOM 908 C CA . GLY A 1 120 ? 7.387 -2.354 -1.212 1 94.69 120 GLY A CA 1
ATOM 909 C C . GLY A 1 120 ? 6.23 -1.397 -0.991 1 94.69 120 GLY A C 1
ATOM 910 O O . GLY A 1 120 ? 6.438 -0.235 -0.635 1 94.69 120 GLY A O 1
ATOM 911 N N . LEU A 1 121 ? 5.059 -1.949 -1.166 1 89.69 121 LEU A N 1
ATOM 912 C CA . LEU A 1 121 ? 3.871 -1.123 -0.987 1 89.69 121 LEU A CA 1
ATOM 913 C C . LEU A 1 121 ? 3.736 -0.67 0.463 1 89.69 121 LEU A C 1
ATOM 915 O O . LEU A 1 121 ? 3.408 0.489 0.728 1 89.69 121 LEU A O 1
ATOM 919 N N . LEU A 1 122 ? 3.975 -1.574 1.332 1 90.75 122 LEU A N 1
ATOM 920 C CA . LEU A 1 122 ? 3.92 -1.244 2.752 1 90.75 122 LEU A CA 1
ATOM 921 C C . LEU A 1 122 ? 4.961 -0.186 3.104 1 90.75 122 LEU A C 1
ATOM 923 O O . LEU A 1 122 ? 4.676 0.738 3.869 1 90.75 122 LEU A O 1
ATOM 927 N N . SER A 1 123 ? 6.07 -0.32 2.492 1 92.94 123 SER A N 1
ATOM 928 C CA . SER A 1 123 ? 7.164 0.597 2.791 1 92.94 123 SER A CA 1
ATOM 929 C C . SER A 1 123 ? 6.898 1.982 2.211 1 92.94 123 SER A C 1
ATOM 931 O O . SER A 1 123 ? 7.297 2.992 2.797 1 92.94 123 SER A O 1
ATOM 933 N N . ILE A 1 124 ? 6.301 2.057 1.023 1 91.94 124 ILE A N 1
ATOM 934 C CA . ILE A 1 124 ? 5.949 3.342 0.43 1 91.94 124 ILE A CA 1
ATOM 935 C C . ILE A 1 124 ? 5 4.098 1.359 1 91.94 124 ILE A C 1
ATOM 937 O O . ILE A 1 124 ? 5.203 5.285 1.632 1 91.94 124 ILE A O 1
ATOM 941 N N . GLY A 1 125 ? 4.043 3.414 1.88 1 83.44 125 GLY A N 1
ATOM 942 C CA . GLY A 1 125 ? 3.037 4.043 2.721 1 83.44 125 GLY A CA 1
ATOM 943 C C . GLY A 1 125 ? 3.557 4.418 4.094 1 83.44 125 GLY A C 1
ATOM 944 O O . GLY A 1 125 ? 3.078 5.375 4.707 1 83.44 125 GLY A O 1
ATOM 945 N N . HIS A 1 126 ? 4.449 3.678 4.52 1 85.38 126 HIS A N 1
ATOM 946 C CA . HIS A 1 126 ? 4.957 3.918 5.867 1 85.38 126 HIS A CA 1
ATOM 947 C C . HIS A 1 126 ? 6.219 4.773 5.836 1 85.38 126 HIS A C 1
ATOM 949 O O . HIS A 1 126 ? 6.176 5.961 6.164 1 85.38 126 HIS A O 1
ATOM 955 N N . SER A 1 127 ? 7.289 4.234 5.328 1 89.38 127 SER A N 1
ATOM 956 C CA . SER A 1 127 ? 8.594 4.883 5.379 1 89.38 127 SER A CA 1
ATOM 957 C C . SER A 1 127 ? 8.758 5.902 4.258 1 89.38 127 SER A C 1
ATOM 959 O O . SER A 1 127 ? 9.383 6.945 4.445 1 89.38 127 SER A O 1
ATOM 961 N N . GLY A 1 128 ? 8.258 5.582 3.104 1 90.38 128 GLY A N 1
ATOM 962 C CA . GLY A 1 128 ? 8.375 6.504 1.985 1 90.38 128 GLY A CA 1
ATOM 963 C C . GLY A 1 128 ? 7.719 7.848 2.244 1 90.38 128 GLY A C 1
ATOM 964 O O . GLY A 1 128 ? 8.336 8.898 2.047 1 90.38 128 GLY A O 1
ATOM 965 N N . LEU A 1 129 ? 6.523 7.789 2.764 1 81.81 129 LEU A N 1
ATOM 966 C CA . LEU A 1 129 ? 5.797 9.031 2.98 1 81.81 129 LEU A CA 1
ATOM 967 C C . LEU A 1 129 ? 6.359 9.797 4.176 1 81.81 129 LEU A C 1
ATOM 969 O O . LEU A 1 129 ? 6.301 11.023 4.219 1 81.81 129 LEU A O 1
ATOM 973 N N . ILE A 1 130 ? 6.961 9.094 5.109 1 84.25 130 ILE A N 1
ATOM 974 C CA . ILE A 1 130 ? 7.664 9.75 6.203 1 84.25 130 ILE A CA 1
ATOM 975 C C . ILE A 1 130 ? 8.852 10.547 5.656 1 84.25 130 ILE A C 1
ATOM 977 O O . ILE A 1 130 ? 9.109 11.664 6.094 1 84.25 130 ILE A O 1
ATOM 981 N N . ILE A 1 131 ? 9.547 9.945 4.699 1 90.06 131 ILE A N 1
ATOM 982 C CA . ILE A 1 131 ? 10.664 10.633 4.07 1 90.06 131 ILE A CA 1
ATOM 983 C C . ILE A 1 131 ? 10.172 11.906 3.391 1 90.06 131 ILE A C 1
ATOM 985 O O . ILE A 1 131 ? 10.742 12.984 3.582 1 90.06 131 ILE A O 1
ATOM 989 N N . VAL A 1 132 ? 9.086 11.797 2.656 1 87 132 VAL A N 1
ATOM 990 C CA . VAL A 1 132 ? 8.555 12.945 1.923 1 87 132 VAL A CA 1
ATOM 991 C C . VAL A 1 132 ? 8.086 14.016 2.904 1 87 132 VAL A C 1
ATOM 993 O O . VAL A 1 132 ? 8.383 15.203 2.725 1 87 132 VAL A O 1
ATOM 996 N N . ASN A 1 133 ? 7.426 13.562 3.941 1 80.62 133 ASN A N 1
ATOM 997 C CA . ASN A 1 133 ? 6.895 14.508 4.922 1 80.62 133 ASN A CA 1
ATOM 998 C C . ASN A 1 133 ? 8.016 15.211 5.684 1 80.62 133 ASN A C 1
ATOM 1000 O O . ASN A 1 133 ? 8.008 16.438 5.805 1 80.62 133 ASN A O 1
ATOM 1004 N N . GLU A 1 134 ? 8.977 14.531 6.188 1 84.06 134 GLU A N 1
ATOM 1005 C CA . GLU A 1 134 ? 10.055 15.086 7 1 84.06 134 GLU A CA 1
ATOM 1006 C C . GLU A 1 134 ? 10.961 15.992 6.172 1 84.06 134 GLU A C 1
ATOM 1008 O O . GLU A 1 134 ? 11.305 17.094 6.598 1 84.06 134 GLU A O 1
ATOM 1013 N N . LEU A 1 135 ? 11.359 15.539 5.035 1 88.19 135 LEU A N 1
ATOM 1014 C CA . LEU A 1 135 ? 12.266 16.312 4.203 1 88.19 135 LEU A CA 1
ATOM 1015 C C . LEU A 1 135 ? 11.57 17.562 3.664 1 88.19 135 LEU A C 1
ATOM 1017 O O . LEU A 1 135 ? 12.195 18.625 3.523 1 88.19 135 LEU A O 1
ATOM 1021 N N . SER A 1 136 ? 10.273 17.406 3.33 1 84.19 136 SER A N 1
ATOM 1022 C CA . SER A 1 136 ? 9.523 18.578 2.879 1 84.19 136 SER A CA 1
ATOM 1023 C C . SER A 1 136 ? 9.391 19.609 3.99 1 84.19 136 SER A C 1
ATOM 1025 O O . SER A 1 136 ? 9.469 20.812 3.736 1 84.19 136 SER A O 1
ATOM 1027 N N . ARG A 1 137 ? 9.164 19.125 5.184 1 82.44 137 ARG A N 1
ATOM 1028 C CA . ARG A 1 137 ? 9.062 20.031 6.328 1 82.44 137 ARG A CA 1
ATOM 1029 C C . ARG A 1 137 ? 10.398 20.719 6.602 1 82.44 137 ARG A C 1
ATOM 1031 O O . ARG A 1 137 ? 10.43 21.922 6.887 1 82.44 137 ARG A O 1
ATOM 1038 N N . MET A 1 138 ? 11.508 19.953 6.547 1 86.12 138 MET A N 1
ATOM 1039 C CA . MET A 1 138 ? 12.836 20.531 6.762 1 86.12 138 MET A CA 1
ATOM 1040 C C . MET A 1 138 ? 13.148 21.594 5.723 1 86.12 138 MET A C 1
ATOM 1042 O O . MET A 1 138 ? 13.805 22.594 6.027 1 86.12 138 MET A O 1
ATOM 1046 N N . ARG A 1 139 ? 12.68 21.328 4.562 1 86.88 139 ARG A N 1
ATOM 1047 C CA . ARG A 1 139 ? 12.867 22.328 3.504 1 86.88 139 ARG A CA 1
ATOM 1048 C C . ARG A 1 139 ? 12.031 23.562 3.766 1 86.88 139 ARG A C 1
ATOM 1050 O O . ARG A 1 139 ? 12.516 24.688 3.611 1 86.88 139 ARG A O 1
ATOM 1057 N N . ALA A 1 140 ? 10.797 23.391 4.137 1 82.44 140 ALA A N 1
ATOM 1058 C CA . ALA A 1 140 ? 9.875 24.5 4.383 1 82.44 140 ALA A CA 1
ATOM 1059 C C . ALA A 1 140 ? 10.352 25.344 5.559 1 82.44 140 ALA A C 1
ATOM 1061 O O . ALA A 1 140 ? 10.172 26.562 5.559 1 82.44 140 ALA A O 1
ATOM 1062 N N . ASP A 1 141 ? 10.992 24.688 6.551 1 87.31 141 ASP A N 1
ATOM 1063 C CA . ASP A 1 141 ? 11.477 25.375 7.742 1 87.31 141 ASP A CA 1
ATOM 1064 C C . ASP A 1 141 ? 12.82 26.047 7.48 1 87.31 141 ASP A C 1
ATOM 1066 O O . ASP A 1 141 ? 13.336 26.766 8.344 1 87.31 141 ASP A O 1
ATOM 1070 N N . GLY A 1 142 ? 13.383 25.844 6.352 1 88.88 142 GLY A N 1
ATOM 1071 C CA . GLY A 1 142 ? 14.656 26.438 6.012 1 88.88 142 GLY A CA 1
ATOM 1072 C C . GLY A 1 142 ? 15.844 25.719 6.617 1 88.88 142 GLY A C 1
ATOM 1073 O O . GLY A 1 142 ? 16.984 26.188 6.543 1 88.88 142 GLY A O 1
ATOM 1074 N N . ARG A 1 143 ? 15.586 24.641 7.184 1 88.56 143 ARG A N 1
ATOM 1075 C CA . ARG A 1 143 ? 16.641 23.875 7.844 1 88.56 143 ARG A CA 1
ATOM 1076 C C . ARG A 1 143 ? 17.688 23.391 6.836 1 88.56 143 ARG A C 1
ATOM 1078 O O . ARG A 1 143 ? 18.875 23.375 7.129 1 88.56 143 ARG A O 1
ATOM 1085 N N . LEU A 1 144 ? 17.234 23 5.652 1 88.75 144 LEU A N 1
ATOM 1086 C CA . LEU A 1 144 ? 18.156 22.516 4.629 1 88.75 144 LEU A CA 1
ATOM 1087 C C . LEU A 1 144 ? 19.094 23.625 4.164 1 88.75 144 LEU A C 1
ATOM 1089 O O . LEU A 1 144 ? 20.281 23.406 3.969 1 88.75 144 LEU A O 1
ATOM 1093 N N . ARG A 1 145 ? 18.531 24.797 4.078 1 87.81 145 ARG A N 1
ATOM 1094 C CA . ARG A 1 145 ? 19.328 25.969 3.682 1 87.81 145 ARG A CA 1
ATOM 1095 C C . ARG A 1 145 ? 20.297 26.359 4.789 1 87.81 145 ARG A C 1
ATOM 1097 O O . ARG A 1 145 ? 21.422 26.781 4.516 1 87.81 145 ARG A O 1
ATOM 1104 N N . ALA A 1 146 ? 19.812 26.219 5.996 1 91.5 146 ALA A N 1
ATOM 1105 C CA . ALA A 1 146 ? 20.672 26.531 7.141 1 91.5 146 ALA A CA 1
ATOM 1106 C C . ALA A 1 146 ? 21.875 25.609 7.195 1 91.5 146 ALA A C 1
ATOM 1108 O O . ALA A 1 146 ? 23 26.047 7.484 1 91.5 146 ALA A O 1
ATOM 1109 N N . LEU A 1 147 ? 21.719 24.375 6.859 1 89.56 147 LEU A N 1
ATOM 1110 C CA . LEU A 1 147 ? 22.812 23.406 6.852 1 89.56 147 LEU A CA 1
ATOM 1111 C C . LEU A 1 147 ? 23.781 23.703 5.719 1 89.56 147 LEU A C 1
ATOM 1113 O O . LEU A 1 147 ? 25 23.641 5.91 1 89.56 147 LEU A O 1
ATOM 1117 N N . ASP A 1 148 ? 23.219 24.031 4.625 1 88.31 148 ASP A N 1
ATOM 1118 C CA . ASP A 1 148 ? 24.047 24.375 3.482 1 88.31 148 ASP A CA 1
ATOM 1119 C C . ASP A 1 148 ? 24.922 25.594 3.779 1 88.31 148 ASP A C 1
ATOM 1121 O O . ASP A 1 148 ? 26.078 25.656 3.377 1 88.31 148 ASP A O 1
ATOM 1125 N N . SER A 1 149 ? 24.328 26.5 4.473 1 91.88 149 SER A N 1
ATOM 1126 C CA . SER A 1 149 ? 25.062 27.719 4.832 1 91.88 149 SER A CA 1
ATOM 1127 C C . SER A 1 149 ? 26.188 27.422 5.82 1 91.88 149 SER A C 1
ATOM 1129 O O . SER A 1 149 ? 27.172 28.156 5.891 1 91.88 149 SER A O 1
ATOM 1131 N N . GLN A 1 150 ? 26.016 26.359 6.562 1 93.06 150 GLN A N 1
ATOM 1132 C CA . GLN A 1 150 ? 27.031 25.938 7.523 1 93.06 150 GLN A CA 1
ATOM 1133 C C . GLN A 1 150 ? 28.094 25.047 6.863 1 93.06 150 GLN A C 1
ATOM 1135 O O . GLN A 1 150 ? 29.016 24.578 7.523 1 93.06 150 GLN A O 1
ATOM 1140 N N . GLY A 1 151 ? 27.922 24.734 5.613 1 88.31 151 GLY A N 1
ATOM 1141 C CA . GLY A 1 151 ? 28.891 23.938 4.879 1 88.31 151 GLY A CA 1
ATOM 1142 C C . GLY A 1 151 ? 28.594 22.453 4.938 1 88.31 151 GLY A C 1
ATOM 1143 O O . GLY A 1 151 ? 29.453 21.625 4.598 1 88.31 151 GLY A O 1
ATOM 1144 N N . ILE A 1 152 ? 27.484 22.156 5.457 1 88.19 152 ILE A N 1
ATOM 1145 C CA . ILE A 1 152 ? 27.078 20.766 5.527 1 88.19 152 ILE A CA 1
ATOM 1146 C C . ILE A 1 152 ? 26.156 20.438 4.363 1 88.19 152 ILE A C 1
ATOM 1148 O O . ILE A 1 152 ? 25.172 21.125 4.133 1 88.19 152 ILE A O 1
ATOM 1152 N N . ASP A 1 153 ? 26.484 19.438 3.555 1 89.25 153 ASP A N 1
ATOM 1153 C CA . ASP A 1 153 ? 25.672 19.031 2.416 1 89.25 153 ASP A CA 1
ATOM 1154 C C . ASP A 1 153 ? 24.438 18.25 2.871 1 89.25 153 ASP A C 1
ATOM 1156 O O . ASP A 1 153 ? 24.562 17.094 3.277 1 89.25 153 ASP A O 1
ATOM 1160 N N . PRO A 1 154 ? 23.344 18.859 2.736 1 88.62 154 PRO A N 1
ATOM 1161 C CA . PRO A 1 154 ? 22.125 18.188 3.197 1 88.62 154 PRO A CA 1
ATOM 1162 C C . PRO A 1 154 ? 21.797 16.938 2.393 1 88.62 154 PRO A C 1
ATOM 1164 O O . PRO A 1 154 ? 21.141 16.031 2.896 1 88.62 154 PRO A O 1
ATOM 1167 N N . PHE A 1 155 ? 22.25 16.891 1.194 1 88.12 155 PHE A N 1
ATOM 1168 C CA . PHE A 1 155 ? 22.031 15.719 0.357 1 88.12 155 PHE A CA 1
ATOM 1169 C C . PHE A 1 155 ? 22.719 14.492 0.945 1 88.12 155 PHE A C 1
ATOM 1171 O O . PHE A 1 155 ? 22.109 13.438 1.094 1 88.12 155 PHE A O 1
ATOM 1178 N N . VAL A 1 156 ? 23.891 14.703 1.293 1 89.81 156 VAL A N 1
ATOM 1179 C CA . VAL A 1 156 ? 24.688 13.602 1.818 1 89.81 156 VAL A CA 1
ATOM 1180 C C . VAL A 1 156 ? 24.219 13.242 3.225 1 89.81 156 VAL A C 1
ATOM 1182 O O . VAL A 1 156 ? 24.203 12.07 3.604 1 89.81 156 VAL A O 1
ATOM 1185 N N . LEU A 1 157 ? 23.75 14.211 3.914 1 91.12 157 LEU A N 1
ATOM 1186 C CA . LEU A 1 157 ? 23.391 14 5.312 1 91.12 157 LEU A CA 1
ATOM 1187 C C . LEU A 1 157 ? 22.047 13.312 5.434 1 91.12 157 LEU A C 1
ATOM 1189 O O . LEU A 1 157 ? 21.828 12.492 6.332 1 91.12 157 LEU A O 1
ATOM 1193 N N . PHE A 1 158 ? 21.094 13.609 4.461 1 92.06 158 PHE A N 1
ATOM 1194 C CA . PHE A 1 158 ? 19.75 13.117 4.664 1 92.06 158 PHE A CA 1
ATOM 1195 C C . PHE A 1 158 ? 19.359 12.125 3.57 1 92.06 158 PHE A C 1
ATOM 1197 O O . PHE A 1 158 ? 18.719 11.109 3.842 1 92.06 158 PHE A O 1
ATOM 1204 N N . VAL A 1 159 ? 19.797 12.336 2.367 1 93.75 159 VAL A N 1
ATOM 1205 C CA . VAL A 1 159 ? 19.328 11.539 1.238 1 93.75 159 VAL A CA 1
ATOM 1206 C C . VAL A 1 159 ? 20.062 10.195 1.221 1 93.75 159 VAL A C 1
ATOM 1208 O O . VAL A 1 159 ? 19.438 9.141 1.136 1 93.75 159 VAL A O 1
ATOM 1211 N N . VAL A 1 160 ? 21.375 10.242 1.422 1 94.94 160 VAL A N 1
ATOM 1212 C CA . VAL A 1 160 ? 22.188 9.039 1.279 1 94.94 160 VAL A CA 1
ATOM 1213 C C . VAL A 1 160 ? 21.844 8.039 2.375 1 94.94 160 VAL A C 1
ATOM 1215 O O . VAL A 1 160 ? 21.531 6.879 2.09 1 94.94 160 VAL A O 1
ATOM 1218 N N . PRO A 1 161 ? 21.766 8.445 3.594 1 95.06 161 PRO A N 1
ATOM 1219 C CA . PRO A 1 161 ? 21.484 7.461 4.637 1 95.06 161 PRO A CA 1
ATOM 1220 C C . PRO A 1 161 ? 20.047 6.945 4.582 1 95.06 161 PRO A C 1
ATOM 1222 O O . PRO A 1 161 ? 19.797 5.777 4.883 1 95.06 161 PRO A O 1
ATOM 1225 N N . ARG A 1 162 ? 19.109 7.762 4.207 1 95.06 162 ARG A N 1
ATOM 1226 C CA . ARG A 1 162 ? 17.719 7.34 4.145 1 95.06 162 ARG A CA 1
ATOM 1227 C C . ARG A 1 162 ? 17.5 6.332 3.023 1 95.06 162 ARG A C 1
ATOM 1229 O O . ARG A 1 162 ? 16.781 5.348 3.199 1 95.06 162 ARG A O 1
ATOM 1236 N N . VAL A 1 163 ? 18.125 6.598 1.896 1 96.62 163 VAL A N 1
ATOM 1237 C CA . VAL A 1 163 ? 18 5.68 0.771 1 96.62 163 VAL A CA 1
ATOM 1238 C C . VAL A 1 163 ? 18.672 4.348 1.114 1 96.62 163 VAL A C 1
ATOM 1240 O O . VAL A 1 163 ? 18.125 3.281 0.836 1 96.62 163 VAL A O 1
ATOM 1243 N N . ALA A 1 164 ? 19.812 4.41 1.735 1 96.25 164 ALA A N 1
ATOM 1244 C CA . ALA A 1 164 ? 20.531 3.203 2.139 1 96.25 164 ALA A CA 1
ATOM 1245 C C . ALA A 1 164 ? 19.734 2.414 3.174 1 96.25 164 ALA A C 1
ATOM 1247 O O . ALA A 1 164 ? 19.625 1.188 3.082 1 96.25 164 ALA A O 1
ATOM 1248 N N . ALA A 1 165 ? 19.219 3.141 4.113 1 96.69 165 ALA A N 1
ATOM 1249 C CA . ALA A 1 165 ? 18.438 2.494 5.176 1 96.69 165 ALA A CA 1
ATOM 1250 C C . ALA A 1 165 ? 17.203 1.812 4.613 1 96.69 165 ALA A C 1
ATOM 1252 O O . ALA A 1 165 ? 16.875 0.686 4.996 1 96.69 165 ALA A O 1
ATOM 1253 N N . LEU A 1 166 ? 16.531 2.48 3.711 1 96.75 166 LEU A N 1
ATOM 1254 C CA . LEU A 1 166 ? 15.32 1.915 3.133 1 96.75 166 LEU A CA 1
ATOM 1255 C C . LEU A 1 166 ? 15.641 0.701 2.27 1 96.75 166 LEU A C 1
ATOM 1257 O O . LEU A 1 166 ? 14.883 -0.272 2.25 1 96.75 166 LEU A O 1
ATOM 1261 N N . SER A 1 167 ? 16.766 0.759 1.559 1 96.81 167 SER A N 1
ATOM 1262 C CA . SER A 1 167 ? 17.188 -0.358 0.72 1 96.81 167 SER A CA 1
ATOM 1263 C C . SER A 1 167 ? 17.469 -1.601 1.557 1 96.81 167 SER A C 1
ATOM 1265 O O . SER A 1 167 ? 16.984 -2.689 1.247 1 96.81 167 SER A O 1
ATOM 1267 N N . VAL A 1 168 ? 18.188 -1.432 2.596 1 96.31 168 VAL A N 1
ATOM 1268 C CA . VAL A 1 168 ? 18.547 -2.553 3.455 1 96.31 168 VAL A CA 1
ATOM 1269 C C . VAL A 1 168 ? 17.312 -3.061 4.191 1 96.31 168 VAL A C 1
ATOM 1271 O O . VAL A 1 168 ? 17.125 -4.27 4.344 1 96.31 168 VAL A O 1
ATOM 1274 N N . SER A 1 169 ? 16.531 -2.135 4.656 1 97.12 169 SER A N 1
ATOM 1275 C CA . SER A 1 169 ? 15.328 -2.514 5.375 1 97.12 169 SER A CA 1
ATOM 1276 C C . SER A 1 169 ? 14.383 -3.316 4.484 1 97.12 169 SER A C 1
ATOM 1278 O O . SER A 1 169 ? 13.797 -4.309 4.926 1 97.12 169 SER A O 1
ATOM 1280 N N . LEU A 1 170 ? 14.203 -2.842 3.262 1 97.25 170 LEU A N 1
ATOM 1281 C CA . LEU A 1 170 ? 13.297 -3.547 2.361 1 97.25 170 LEU A CA 1
ATOM 1282 C C . LEU A 1 170 ? 13.797 -4.957 2.072 1 97.25 170 LEU A C 1
ATOM 1284 O O . LEU A 1 170 ? 13.008 -5.891 1.938 1 97.25 170 LEU A O 1
ATOM 1288 N N . PHE A 1 171 ? 15.117 -5.086 1.967 1 95.81 171 PHE A N 1
ATOM 1289 C CA . PHE A 1 171 ? 15.703 -6.41 1.777 1 95.81 171 PHE A CA 1
ATOM 1290 C C . PHE A 1 171 ? 15.367 -7.324 2.949 1 95.81 171 PHE A C 1
ATOM 1292 O O . PHE A 1 171 ? 14.844 -8.422 2.754 1 95.81 171 PHE A O 1
ATOM 1299 N N . CYS A 1 172 ? 15.57 -6.855 4.09 1 96.25 172 CYS A N 1
ATOM 1300 C CA . CYS A 1 172 ? 15.336 -7.652 5.293 1 96.25 172 CYS A CA 1
ATOM 1301 C C . CYS A 1 172 ? 13.859 -7.957 5.469 1 96.25 172 CYS A C 1
ATOM 1303 O O . CYS A 1 172 ? 13.484 -9.086 5.781 1 96.25 172 CYS A O 1
ATOM 1305 N N . LEU A 1 173 ? 13.07 -7 5.27 1 96.38 173 LEU A N 1
ATOM 1306 C CA . LEU A 1 173 ? 11.633 -7.16 5.449 1 96.38 173 LEU A CA 1
ATOM 1307 C C . LEU A 1 173 ? 11.055 -8.102 4.398 1 96.38 173 LEU A C 1
ATOM 1309 O O . LEU A 1 173 ? 10.125 -8.867 4.688 1 96.38 173 LEU A O 1
ATOM 1313 N N . THR A 1 174 ? 11.539 -7.977 3.191 1 94.56 174 THR A N 1
ATOM 1314 C CA . THR A 1 174 ? 11.062 -8.867 2.135 1 94.56 174 THR A CA 1
ATOM 1315 C C . THR A 1 174 ? 11.422 -10.312 2.447 1 94.56 174 THR A C 1
ATOM 1317 O O . THR A 1 174 ? 10.625 -11.219 2.209 1 94.56 174 THR A O 1
ATOM 1320 N N . MET A 1 175 ? 12.617 -10.5 2.973 1 91.38 175 MET A N 1
ATOM 1321 C CA . MET A 1 175 ? 13.016 -11.844 3.379 1 91.38 175 MET A CA 1
ATOM 1322 C C . MET A 1 175 ? 12.102 -12.375 4.48 1 91.38 175 MET A C 1
ATOM 1324 O O . MET A 1 175 ? 11.719 -13.547 4.469 1 91.38 175 MET A O 1
ATOM 1328 N N . LEU A 1 176 ? 11.844 -11.555 5.32 1 92.88 176 LEU A N 1
ATOM 1329 C CA . LEU A 1 176 ? 10.945 -11.93 6.41 1 92.88 176 LEU A CA 1
ATOM 1330 C C . LEU A 1 176 ? 9.562 -12.289 5.875 1 92.88 176 LEU A C 1
ATOM 1332 O O . LEU A 1 176 ? 8.977 -13.297 6.281 1 92.88 176 LEU A O 1
ATOM 1336 N N . PHE A 1 177 ? 9.023 -11.484 5.062 1 93 177 PHE A N 1
ATOM 1337 C CA . PHE A 1 177 ? 7.715 -11.711 4.453 1 93 177 PHE A CA 1
ATOM 1338 C C . PHE A 1 177 ? 7.695 -13.031 3.689 1 93 177 PHE A C 1
ATOM 1340 O O . PHE A 1 177 ? 6.73 -13.797 3.775 1 93 177 PHE A O 1
ATOM 1347 N N . ALA A 1 178 ? 8.781 -13.242 2.93 1 88.56 178 ALA A N 1
ATOM 1348 C CA . ALA A 1 178 ? 8.875 -14.43 2.09 1 88.56 178 ALA A CA 1
ATOM 1349 C C . ALA A 1 178 ? 8.961 -15.695 2.938 1 88.56 178 ALA A C 1
ATOM 1351 O O . ALA A 1 178 ? 8.555 -16.766 2.496 1 88.56 178 ALA A O 1
ATOM 1352 N N . ALA A 1 179 ? 9.461 -15.555 4.066 1 86.56 179 ALA A N 1
ATOM 1353 C CA . ALA A 1 179 ? 9.578 -16.703 4.961 1 86.56 179 ALA A CA 1
ATOM 1354 C C . ALA A 1 179 ? 8.258 -16.969 5.676 1 86.56 179 ALA A C 1
ATOM 1356 O O . ALA A 1 179 ? 7.852 -18.125 5.832 1 86.56 179 ALA A O 1
ATOM 1357 N N . ILE A 1 180 ? 7.574 -16 6.051 1 89.81 180 ILE A N 1
ATOM 1358 C CA . ILE A 1 180 ? 6.41 -16.125 6.926 1 89.81 180 ILE A CA 1
ATOM 1359 C C . ILE A 1 180 ? 5.172 -16.438 6.09 1 89.81 180 ILE A C 1
ATOM 1361 O O . ILE A 1 180 ? 4.324 -17.234 6.496 1 89.81 180 ILE A O 1
ATOM 1365 N N . ALA A 1 181 ? 5.008 -15.773 4.992 1 88.56 181 ALA A N 1
ATOM 1366 C CA . ALA A 1 181 ? 3.775 -15.875 4.215 1 88.56 181 ALA A CA 1
ATOM 1367 C C . ALA A 1 181 ? 3.516 -17.312 3.777 1 88.56 181 ALA A C 1
ATOM 1369 O O . ALA A 1 181 ? 2.439 -17.859 4.023 1 88.56 181 ALA A O 1
ATOM 1370 N N . PRO A 1 182 ? 4.5 -17.984 3.115 1 83.19 182 PRO A N 1
ATOM 1371 C CA . PRO A 1 182 ? 4.258 -19.391 2.738 1 83.19 182 PRO A CA 1
ATOM 1372 C C . PRO A 1 182 ? 4.035 -20.297 3.947 1 83.19 182 PRO A C 1
ATOM 1374 O O . PRO A 1 182 ? 3.23 -21.219 3.885 1 83.19 182 PRO A O 1
ATOM 1377 N N . ALA A 1 183 ? 4.77 -20.016 4.992 1 83.12 183 ALA A N 1
ATOM 1378 C CA . ALA A 1 183 ? 4.621 -20.812 6.203 1 83.12 183 ALA A CA 1
ATOM 1379 C C . ALA A 1 183 ? 3.209 -20.688 6.77 1 83.12 183 ALA A C 1
ATOM 1381 O O . ALA A 1 183 ? 2.615 -21.688 7.195 1 83.12 183 ALA A O 1
ATOM 1382 N N . ALA A 1 184 ? 2.709 -19.531 6.82 1 83.5 184 ALA A N 1
ATOM 1383 C CA . ALA A 1 184 ? 1.364 -19.297 7.344 1 83.5 184 ALA A CA 1
ATOM 1384 C C . ALA A 1 184 ? 0.313 -19.984 6.473 1 83.5 184 ALA A C 1
ATOM 1386 O O . ALA A 1 184 ? -0.646 -20.562 6.988 1 83.5 184 ALA A O 1
ATOM 1387 N N . GLY A 1 185 ? 0.415 -19.844 5.234 1 81 185 GLY A N 1
ATOM 1388 C CA . GLY A 1 185 ? -0.51 -20.5 4.324 1 81 185 GLY A CA 1
ATOM 1389 C C . GLY A 1 185 ? -0.491 -22.016 4.445 1 81 185 GLY A C 1
ATOM 1390 O O . GLY A 1 185 ? -1.545 -22.656 4.457 1 81 185 GLY A O 1
ATOM 1391 N N . LEU A 1 186 ? 0.631 -22.516 4.523 1 78 186 LEU A N 1
ATOM 1392 C CA . LEU A 1 186 ? 0.778 -23.969 4.621 1 78 186 LEU A CA 1
ATOM 1393 C C . LEU A 1 186 ? 0.245 -24.484 5.953 1 78 186 LEU A C 1
ATOM 1395 O O . LEU A 1 186 ? -0.374 -25.547 6.008 1 78 186 LEU A O 1
ATOM 1399 N N . LEU A 1 187 ? 0.589 -23.766 6.938 1 77.88 187 LEU A N 1
ATOM 1400 C CA . LEU A 1 187 ? 0.103 -24.156 8.258 1 77.88 187 LEU A CA 1
ATOM 1401 C C . LEU A 1 187 ? -1.422 -24.172 8.297 1 77.88 187 LEU A C 1
ATOM 1403 O O . LEU A 1 187 ? -2.025 -25.062 8.891 1 77.88 187 LEU A O 1
ATOM 1407 N N . THR A 1 188 ? -2 -23.281 7.75 1 77.75 188 THR A N 1
ATOM 1408 C CA . THR A 1 188 ? -3.457 -23.219 7.707 1 77.75 188 THR A CA 1
ATOM 1409 C C . THR A 1 188 ? -4.02 -24.359 6.859 1 77.75 188 THR A C 1
ATOM 1411 O O . THR A 1 188 ? -5.062 -24.922 7.188 1 77.75 188 THR A O 1
ATOM 1414 N N . ALA A 1 189 ? -3.359 -24.594 5.77 1 76 189 ALA A N 1
ATOM 1415 C CA . ALA A 1 189 ? -3.777 -25.719 4.918 1 76 189 ALA A CA 1
ATOM 1416 C C . ALA A 1 189 ? -3.709 -27.031 5.676 1 76 189 ALA A C 1
ATOM 1418 O O . ALA A 1 189 ? -4.566 -27.906 5.496 1 76 189 ALA A O 1
ATOM 1419 N N . LEU A 1 190 ? -2.715 -27.188 6.48 1 74.25 190 LEU A N 1
ATOM 1420 C CA . LEU A 1 190 ? -2.551 -28.391 7.281 1 74.25 190 LEU A CA 1
ATOM 1421 C C . LEU A 1 190 ? -3.627 -28.484 8.359 1 74.25 190 LEU A C 1
ATOM 1423 O O . LEU A 1 190 ? -4.215 -29.547 8.57 1 74.25 190 LEU A O 1
ATOM 1427 N N . LEU A 1 191 ? -3.82 -27.391 8.945 1 73.75 191 LEU A N 1
ATOM 1428 C CA . LEU A 1 191 ? -4.77 -27.359 10.055 1 73.75 191 LEU A CA 1
ATOM 1429 C C . LEU A 1 191 ? -6.191 -27.625 9.562 1 73.75 191 LEU A C 1
ATOM 1431 O O . LEU A 1 191 ? -7.004 -28.203 10.281 1 73.75 191 LEU A O 1
ATOM 1435 N N . LEU A 1 192 ? -6.453 -27.281 8.336 1 71.94 192 LEU A N 1
ATOM 1436 C CA . LEU A 1 192 ? -7.809 -27.453 7.812 1 71.94 192 LEU A CA 1
ATOM 1437 C C . LEU A 1 192 ? -7.914 -28.719 6.977 1 71.94 192 LEU A C 1
ATOM 1439 O O . LEU A 1 192 ? -8.953 -28.984 6.367 1 71.94 192 LEU A O 1
ATOM 1443 N N . GLY A 1 193 ? -6.883 -29.5 6.957 1 65.69 193 GLY A N 1
ATOM 1444 C CA . GLY A 1 193 ? -6.91 -30.828 6.344 1 65.69 193 GLY A CA 1
ATOM 1445 C C . GLY A 1 193 ? -6.953 -30.781 4.828 1 65.69 193 GLY A C 1
ATOM 1446 O O . GLY A 1 193 ? -7.441 -31.719 4.188 1 65.69 193 GLY A O 1
ATOM 1447 N N . VAL A 1 194 ? -6.672 -29.672 4.359 1 62.84 194 VAL A N 1
ATOM 1448 C CA . VAL A 1 194 ? -6.746 -29.547 2.908 1 62.84 194 VAL A CA 1
ATOM 1449 C C . VAL A 1 194 ? -5.586 -30.297 2.258 1 62.84 194 VAL A C 1
ATOM 1451 O O . VAL A 1 194 ? -5.73 -30.828 1.157 1 62.84 194 VAL A O 1
ATOM 1454 N N . THR A 1 195 ? -4.449 -30.234 2.791 1 61.28 195 THR A N 1
ATOM 1455 C CA . THR A 1 195 ? -3.322 -30.938 2.188 1 61.28 195 THR A CA 1
ATOM 1456 C C . THR A 1 195 ? -2.832 -32.062 3.1 1 61.28 195 THR A C 1
ATOM 1458 O O . THR A 1 195 ? -2.934 -31.953 4.324 1 61.28 195 THR A O 1
ATOM 1461 N N . ASN A 1 196 ? -2.752 -33.188 2.545 1 58.19 196 ASN A N 1
ATOM 1462 C CA . ASN A 1 196 ? -2.105 -34.312 3.244 1 58.19 196 ASN A CA 1
ATOM 1463 C C . ASN A 1 196 ? -0.59 -34.125 3.295 1 58.19 196 ASN A C 1
ATOM 1465 O O . ASN A 1 196 ? 0.151 -35.094 3.396 1 58.19 196 ASN A O 1
ATOM 1469 N N . LEU A 1 197 ? -0.225 -33 2.936 1 55.72 197 LEU A N 1
ATOM 1470 C CA . LEU A 1 197 ? 1.225 -32.844 2.898 1 55.72 197 LEU A CA 1
ATOM 1471 C C . LEU A 1 197 ? 1.796 -32.75 4.309 1 55.72 197 LEU A C 1
ATOM 1473 O O . LEU A 1 197 ? 1.144 -32.219 5.207 1 55.72 197 LEU A O 1
ATOM 1477 N N . SER A 1 198 ? 2.857 -33.531 4.52 1 55.56 198 SER A N 1
ATOM 1478 C CA . SER A 1 198 ? 3.584 -33.438 5.781 1 55.56 198 SER A CA 1
ATOM 1479 C C . SER A 1 198 ? 4.25 -32.062 5.922 1 55.56 198 SER A C 1
ATOM 1481 O O . SER A 1 198 ? 4.574 -31.422 4.922 1 55.56 198 SER A O 1
ATOM 1483 N N . PHE A 1 199 ? 4.156 -31.438 7 1 56.72 199 PHE A N 1
ATOM 1484 C CA . PHE A 1 199 ? 4.82 -30.188 7.375 1 56.72 199 PHE A CA 1
ATOM 1485 C C . PHE A 1 199 ? 6.223 -30.125 6.777 1 56.72 199 PHE A C 1
ATOM 1487 O O . PHE A 1 199 ? 6.656 -29.062 6.309 1 56.72 199 PHE A O 1
ATOM 1494 N N . SER A 1 200 ? 6.863 -31.266 6.746 1 56.88 200 SER A N 1
ATOM 1495 C CA . SER A 1 200 ? 8.234 -31.359 6.262 1 56.88 200 SER A CA 1
ATOM 1496 C C . SER A 1 200 ? 8.312 -31.078 4.766 1 56.88 200 SER A C 1
ATOM 1498 O O . SER A 1 200 ? 9.258 -30.453 4.293 1 56.88 200 SER A O 1
ATOM 1500 N N . ALA A 1 201 ? 7.34 -31.531 4.062 1 56.94 201 ALA A N 1
ATOM 1501 C CA . ALA A 1 201 ? 7.359 -31.344 2.613 1 56.94 201 ALA A CA 1
ATOM 1502 C C . ALA A 1 201 ? 7.137 -29.891 2.234 1 56.94 201 ALA A C 1
ATOM 1504 O O . ALA A 1 201 ? 7.715 -29.391 1.264 1 56.94 201 ALA A O 1
ATOM 1505 N N . VAL A 1 202 ? 6.418 -29.328 3.039 1 56.62 202 VAL A N 1
ATOM 1506 C CA . VAL A 1 202 ? 6.148 -27.906 2.814 1 56.62 202 VAL A CA 1
ATOM 1507 C C . VAL A 1 202 ? 7.422 -27.094 3.041 1 56.62 202 VAL A C 1
ATOM 1509 O O . VAL A 1 202 ? 7.754 -26.219 2.242 1 56.62 202 VAL A O 1
ATOM 1512 N N . LEU A 1 203 ? 8.031 -27.406 4.098 1 57.66 203 LEU A N 1
ATOM 1513 C CA . LEU A 1 203 ? 9.273 -26.703 4.418 1 57.66 203 LEU A CA 1
ATOM 1514 C C . LEU A 1 203 ? 10.328 -26.938 3.344 1 57.66 203 LEU A C 1
ATOM 1516 O O . LEU A 1 203 ? 11.047 -26.016 2.955 1 57.66 203 LEU A O 1
ATOM 1520 N N . VAL A 1 204 ? 10.359 -28.156 2.896 1 58.09 204 VAL A N 1
ATOM 1521 C CA . VAL A 1 204 ? 11.336 -28.516 1.868 1 58.09 204 VAL A CA 1
ATOM 1522 C C . VAL A 1 204 ? 11.008 -27.766 0.572 1 58.09 204 VAL A C 1
ATOM 1524 O O . VAL A 1 204 ? 11.906 -27.312 -0.136 1 58.09 204 VAL A O 1
ATOM 1527 N N . SER A 1 205 ? 9.812 -27.703 0.416 1 54.94 205 SER A N 1
ATOM 1528 C CA . SER A 1 205 ? 9.383 -27.031 -0.81 1 54.94 205 SER A CA 1
ATOM 1529 C C . SER A 1 205 ? 9.672 -25.531 -0.757 1 54.94 205 SER A C 1
ATOM 1531 O O . SER A 1 205 ? 10.094 -24.938 -1.753 1 54.94 205 SER A O 1
ATOM 1533 N N . VAL A 1 206 ? 9.406 -25 0.41 1 56.75 206 VAL A N 1
ATOM 1534 C CA . VAL A 1 206 ? 9.703 -23.578 0.592 1 56.75 206 VAL A CA 1
ATOM 1535 C C . VAL A 1 206 ? 11.203 -23.344 0.441 1 56.75 206 VAL A C 1
ATOM 1537 O O . VAL A 1 206 ? 11.617 -22.391 -0.232 1 56.75 206 VAL A O 1
ATOM 1540 N N . LEU A 1 207 ? 11.875 -24.234 1.073 1 57.16 207 LEU A N 1
ATOM 1541 C CA . LEU A 1 207 ? 13.32 -24.094 1.058 1 57.16 207 LEU A CA 1
ATOM 1542 C C . LEU A 1 207 ? 13.883 -24.438 -0.32 1 57.16 207 LEU A C 1
ATOM 1544 O O . LEU A 1 207 ? 14.883 -23.844 -0.75 1 57.16 207 LEU A O 1
ATOM 1548 N N . SER A 1 208 ? 13.336 -25.391 -0.972 1 54.31 208 SER A N 1
ATOM 1549 C CA . SER A 1 208 ? 13.812 -25.766 -2.297 1 54.31 208 SER A CA 1
ATOM 1550 C C . SER A 1 208 ? 13.484 -24.703 -3.334 1 54.31 208 SER A C 1
ATOM 1552 O O . SER A 1 208 ? 14.195 -24.562 -4.332 1 54.31 208 SER A O 1
ATOM 1554 N N . THR A 1 209 ? 12.352 -24.312 -3.256 1 49.59 209 THR A N 1
ATOM 1555 C CA . THR A 1 209 ? 11.961 -23.297 -4.227 1 49.59 209 THR A CA 1
ATOM 1556 C C . THR A 1 209 ? 12.758 -22.016 -4.012 1 49.59 209 THR A C 1
ATOM 1558 O O . THR A 1 209 ? 13.039 -21.281 -4.969 1 49.59 209 THR A O 1
ATOM 1561 N N . ILE A 1 210 ? 12.867 -21.688 -2.707 1 51.34 210 ILE A N 1
ATOM 1562 C CA . ILE A 1 210 ? 13.859 -20.625 -2.506 1 51.34 210 ILE A CA 1
ATOM 1563 C C . ILE A 1 210 ? 15.156 -21 -3.215 1 51.34 210 ILE A C 1
ATOM 1565 O O . ILE A 1 210 ? 15.992 -20.125 -3.482 1 51.34 210 ILE A O 1
ATOM 1569 N N . GLY A 1 211 ? 15.219 -22.094 -3.65 1 47.88 211 GLY A N 1
ATOM 1570 C CA . GLY A 1 211 ? 16.422 -22.594 -4.293 1 47.88 211 GLY A CA 1
ATOM 1571 C C . GLY A 1 211 ? 17.062 -21.594 -5.242 1 47.88 211 GLY A C 1
ATOM 1572 O O . GLY A 1 211 ? 16.719 -20.406 -5.215 1 47.88 211 GLY A O 1
ATOM 1573 N N . ALA A 1 212 ? 17.828 -22.141 -6.316 1 48.78 212 ALA A N 1
ATOM 1574 C CA . ALA A 1 212 ? 18.875 -21.484 -7.094 1 48.78 212 ALA A CA 1
ATOM 1575 C C . ALA A 1 212 ? 18.391 -20.188 -7.711 1 48.78 212 ALA A C 1
ATOM 1577 O O . ALA A 1 212 ? 19.094 -19.172 -7.695 1 48.78 212 ALA A O 1
ATOM 1578 N N . GLN A 1 213 ? 17.344 -20.203 -8.32 1 49.44 213 GLN A N 1
ATOM 1579 C CA . GLN A 1 213 ? 16.953 -19.047 -9.125 1 49.44 213 GLN A CA 1
ATOM 1580 C C . GLN A 1 213 ? 16.328 -17.953 -8.25 1 49.44 213 GLN A C 1
ATOM 1582 O O . GLN A 1 213 ? 16.406 -16.766 -8.578 1 49.44 213 GLN A O 1
ATOM 1587 N N . GLY A 1 214 ? 15.625 -18.312 -7.066 1 55.66 214 GLY A N 1
ATOM 1588 C CA . GLY A 1 214 ? 15.031 -17.359 -6.133 1 55.66 214 GLY A CA 1
ATOM 1589 C C . GLY A 1 214 ? 16.047 -16.547 -5.375 1 55.66 214 GLY A C 1
ATOM 1590 O O . GLY A 1 214 ? 15.758 -15.43 -4.934 1 55.66 214 GLY A O 1
ATOM 1591 N N . TYR A 1 215 ? 17.297 -17 -5.391 1 60.12 215 TYR A N 1
ATOM 1592 C CA . TYR A 1 215 ? 18.328 -16.453 -4.527 1 60.12 215 TYR A CA 1
ATOM 1593 C C . TYR A 1 215 ? 18.859 -15.125 -5.07 1 60.12 215 TYR A C 1
ATOM 1595 O O . TYR A 1 215 ? 19.266 -14.25 -4.301 1 60.12 215 TYR A O 1
ATOM 1603 N N . ALA A 1 216 ? 18.703 -15.078 -6.363 1 71.25 216 ALA A N 1
ATOM 1604 C CA . ALA A 1 216 ? 19.297 -13.82 -6.809 1 71.25 216 ALA A CA 1
ATOM 1605 C C . ALA A 1 216 ? 18.219 -12.789 -7.121 1 71.25 216 ALA A C 1
ATOM 1607 O O . ALA A 1 216 ? 18.438 -11.586 -6.945 1 71.25 216 ALA A O 1
ATOM 1608 N N . VAL A 1 217 ? 17.094 -13.273 -7.32 1 78.94 217 VAL A N 1
ATOM 1609 C CA . VAL A 1 217 ? 16.047 -12.367 -7.801 1 78.94 217 VAL A CA 1
ATOM 1610 C C . VAL A 1 217 ? 15.445 -11.594 -6.629 1 78.94 217 VAL A C 1
ATOM 1612 O O . VAL A 1 217 ? 15.242 -10.383 -6.719 1 78.94 217 VAL A O 1
ATOM 1615 N N . LEU A 1 218 ? 15.312 -12.32 -5.484 1 83.56 218 LEU A N 1
ATOM 1616 C CA . LEU A 1 218 ? 14.648 -11.703 -4.34 1 83.56 218 LEU A CA 1
ATOM 1617 C C . LEU A 1 218 ? 15.492 -10.555 -3.775 1 83.56 218 LEU A C 1
ATOM 1619 O O . LEU A 1 218 ? 14.984 -9.453 -3.564 1 83.56 218 LEU A O 1
ATOM 1623 N N . PRO A 1 219 ? 16.766 -10.828 -3.611 1 86.81 219 PRO A N 1
ATOM 1624 C CA . PRO A 1 219 ? 17.594 -9.734 -3.1 1 86.81 219 PRO A CA 1
ATOM 1625 C C . PRO A 1 219 ? 17.703 -8.57 -4.086 1 86.81 219 PRO A C 1
ATOM 1627 O O . PRO A 1 219 ? 17.672 -7.406 -3.678 1 86.81 219 PRO A O 1
ATOM 1630 N N . LEU A 1 220 ? 17.828 -8.891 -5.332 1 89.94 220 LEU A N 1
ATOM 1631 C CA . LEU A 1 220 ? 17.969 -7.84 -6.332 1 89.94 220 LEU A CA 1
ATOM 1632 C C . LEU A 1 220 ? 16.688 -7.012 -6.426 1 89.94 220 LEU A C 1
ATOM 1634 O O . LEU A 1 220 ? 16.734 -5.781 -6.508 1 89.94 220 LEU A O 1
ATOM 1638 N N . LYS A 1 221 ? 15.562 -7.664 -6.406 1 90.12 221 LYS A N 1
ATOM 1639 C CA . LYS A 1 221 ? 14.281 -6.957 -6.484 1 90.12 221 LYS A CA 1
ATOM 1640 C C . LYS A 1 221 ? 14.055 -6.098 -5.246 1 90.12 221 LYS A C 1
ATOM 1642 O O . LYS A 1 221 ? 13.656 -4.934 -5.355 1 90.12 221 LYS A O 1
ATOM 1647 N N . SER A 1 222 ? 14.344 -6.719 -4.117 1 94.62 222 SER A N 1
ATOM 1648 C CA . SER A 1 222 ? 14.055 -5.992 -2.887 1 94.62 222 SER A CA 1
ATOM 1649 C C . SER A 1 222 ? 15.008 -4.812 -2.705 1 94.62 222 SER A C 1
ATOM 1651 O O . SER A 1 222 ? 14.578 -3.715 -2.34 1 94.62 222 SER A O 1
ATOM 1653 N N . LEU A 1 223 ? 16.297 -5.008 -2.969 1 95.56 223 LEU A N 1
ATOM 1654 C CA . LEU A 1 223 ? 17.266 -3.922 -2.865 1 95.56 223 LEU A CA 1
ATOM 1655 C C . LEU A 1 223 ? 16.984 -2.842 -3.906 1 95.56 223 LEU A C 1
ATOM 1657 O O . LEU A 1 223 ? 17.078 -1.648 -3.609 1 95.56 223 LEU A O 1
ATOM 1661 N N . GLY A 1 224 ? 16.688 -3.273 -5.086 1 95.75 224 GLY A N 1
ATOM 1662 C CA . GLY A 1 224 ? 16.375 -2.332 -6.148 1 95.75 224 GLY A CA 1
ATOM 1663 C C . GLY A 1 224 ? 15.133 -1.502 -5.863 1 95.75 224 GLY A C 1
ATOM 1664 O O . GLY A 1 224 ? 15.133 -0.285 -6.059 1 95.75 224 GLY A O 1
ATOM 1665 N N . ILE A 1 225 ? 14.109 -2.176 -5.395 1 96.38 225 ILE A N 1
ATOM 1666 C CA . ILE A 1 225 ? 12.859 -1.495 -5.09 1 96.38 225 ILE A CA 1
ATOM 1667 C C . ILE A 1 225 ? 13.07 -0.51 -3.941 1 96.38 225 ILE A C 1
ATOM 1669 O O . ILE A 1 225 ? 12.617 0.637 -4.008 1 96.38 225 ILE A O 1
ATOM 1673 N N . GLY A 1 226 ? 13.727 -0.978 -2.881 1 97.38 226 GLY A N 1
ATOM 1674 C CA . GLY A 1 226 ? 14.023 -0.084 -1.773 1 97.38 226 GLY A CA 1
ATOM 1675 C C . GLY A 1 226 ? 14.836 1.129 -2.188 1 97.38 226 GLY A C 1
ATOM 1676 O O . GLY A 1 226 ? 14.57 2.244 -1.737 1 97.38 226 GLY A O 1
ATOM 1677 N N . PHE A 1 227 ? 15.797 0.919 -3.004 1 97.44 227 PHE A N 1
ATOM 1678 C CA . PHE A 1 227 ? 16.641 1.993 -3.512 1 97.44 227 PHE A CA 1
ATOM 1679 C C . PHE A 1 227 ? 15.82 2.988 -4.324 1 97.44 227 PHE A C 1
ATOM 1681 O O . PHE A 1 227 ? 15.977 4.203 -4.164 1 97.44 227 PHE A O 1
ATOM 1688 N N . ALA A 1 228 ? 14.977 2.475 -5.156 1 96.5 228 ALA A N 1
ATOM 1689 C CA . ALA A 1 228 ? 14.156 3.316 -6.027 1 96.5 228 ALA A CA 1
ATOM 1690 C C . ALA A 1 228 ? 13.164 4.145 -5.215 1 96.5 228 ALA A C 1
ATOM 1692 O O . ALA A 1 228 ? 13.016 5.348 -5.445 1 96.5 228 ALA A O 1
ATOM 1693 N N . ILE A 1 229 ? 12.5 3.49 -4.262 1 96.31 229 ILE A N 1
ATOM 1694 C CA . ILE A 1 229 ? 11.516 4.168 -3.432 1 96.31 229 ILE A CA 1
ATOM 1695 C C . ILE A 1 229 ? 12.188 5.273 -2.623 1 96.31 229 ILE A C 1
ATOM 1697 O O . ILE A 1 229 ? 11.695 6.406 -2.578 1 96.31 229 ILE A O 1
ATOM 1701 N N . GLY A 1 230 ? 13.273 4.922 -2.004 1 96.94 230 GLY A N 1
ATOM 1702 C CA . GLY A 1 230 ? 13.992 5.922 -1.228 1 96.94 230 GLY A CA 1
ATOM 1703 C C . GLY A 1 230 ? 14.43 7.117 -2.053 1 96.94 230 GLY A C 1
ATOM 1704 O O . GLY A 1 230 ? 14.266 8.266 -1.628 1 96.94 230 GLY A O 1
ATOM 1705 N N . THR A 1 231 ? 14.945 6.891 -3.203 1 96.25 231 THR A N 1
ATOM 1706 C CA . THR A 1 231 ? 15.469 7.945 -4.062 1 96.25 231 THR A CA 1
ATOM 1707 C C . THR A 1 231 ? 14.352 8.859 -4.551 1 96.25 231 THR A C 1
ATOM 1709 O O . THR A 1 231 ? 14.461 10.086 -4.48 1 96.25 231 THR A O 1
ATOM 1712 N N . VAL A 1 232 ? 13.297 8.266 -4.996 1 95.44 232 VAL A N 1
ATOM 1713 C CA . VAL A 1 232 ? 12.227 9.062 -5.586 1 95.44 232 VAL A CA 1
ATOM 1714 C C . VAL A 1 232 ? 11.523 9.867 -4.492 1 95.44 232 VAL A C 1
ATOM 1716 O O . VAL A 1 232 ? 11.094 10.992 -4.727 1 95.44 232 VAL A O 1
ATOM 1719 N N . CYS A 1 233 ? 11.375 9.281 -3.33 1 93.25 233 CYS A N 1
ATOM 1720 C CA . CYS A 1 233 ? 10.773 10.016 -2.225 1 93.25 233 CYS A CA 1
ATOM 1721 C C . CYS A 1 233 ? 11.617 11.227 -1.848 1 93.25 233 CYS A C 1
ATOM 1723 O O . CYS A 1 233 ? 11.086 12.297 -1.574 1 93.25 233 CYS A O 1
ATOM 1725 N N . CYS A 1 234 ? 12.891 11.094 -1.852 1 93.25 234 CYS A N 1
ATOM 1726 C CA . CYS A 1 234 ? 13.781 12.203 -1.531 1 93.25 234 CYS A CA 1
ATOM 1727 C C . CYS A 1 234 ? 13.719 13.273 -2.613 1 93.25 234 CYS A C 1
ATOM 1729 O O . CYS A 1 234 ? 13.68 14.469 -2.307 1 93.25 234 CYS A O 1
ATOM 1731 N N . VAL A 1 235 ? 13.734 12.82 -3.875 1 91.69 235 VAL A N 1
ATOM 1732 C CA . VAL A 1 235 ? 13.68 13.75 -5 1 91.69 235 VAL A CA 1
ATOM 1733 C C . VAL A 1 235 ? 12.367 14.523 -4.969 1 91.69 235 VAL A C 1
ATOM 1735 O O . VAL A 1 235 ? 12.352 15.734 -5.211 1 91.69 235 VAL A O 1
ATOM 1738 N N . THR A 1 236 ? 11.312 13.812 -4.684 1 89.62 236 THR A N 1
ATOM 1739 C CA . THR A 1 236 ? 10.008 14.453 -4.621 1 89.62 236 THR A CA 1
ATOM 1740 C C . THR A 1 236 ? 9.945 15.445 -3.467 1 89.62 236 THR A C 1
ATOM 1742 O O . THR A 1 236 ? 9.352 16.516 -3.6 1 89.62 236 THR A O 1
ATOM 1745 N N . ALA A 1 237 ? 10.492 15.094 -2.326 1 87.94 237 ALA A N 1
ATOM 1746 C CA . ALA A 1 237 ? 10.477 15.953 -1.146 1 87.94 237 ALA A CA 1
ATOM 1747 C C . ALA A 1 237 ? 11.289 17.219 -1.383 1 87.94 237 ALA A C 1
ATOM 1749 O O . ALA A 1 237 ? 10.938 18.297 -0.882 1 87.94 237 ALA A O 1
ATOM 1750 N N . MET A 1 238 ? 12.359 17.109 -2.127 1 84 238 MET A N 1
ATOM 1751 C CA . MET A 1 238 ? 13.289 18.219 -2.285 1 84 238 MET A CA 1
ATOM 1752 C C . MET A 1 238 ? 12.93 19.062 -3.504 1 84 238 MET A C 1
ATOM 1754 O O . MET A 1 238 ? 13.516 20.125 -3.719 1 84 238 MET A O 1
ATOM 1758 N N . ALA A 1 239 ? 11.922 18.562 -4.25 1 79.62 239 ALA A N 1
ATOM 1759 C CA . ALA A 1 239 ? 11.523 19.297 -5.453 1 79.62 239 ALA A CA 1
ATOM 1760 C C . ALA A 1 239 ? 10.781 20.578 -5.094 1 79.62 239 ALA A C 1
ATOM 1762 O O . ALA A 1 239 ? 10.117 20.641 -4.055 1 79.62 239 ALA A O 1
ATOM 1763 N N . GLU A 1 240 ? 10.992 21.578 -5.824 1 67.12 240 GLU A N 1
ATOM 1764 C CA . GLU A 1 240 ? 10.32 22.859 -5.613 1 67.12 240 GLU A CA 1
ATOM 1765 C C . GLU A 1 240 ? 8.82 22.75 -5.887 1 67.12 240 GLU A C 1
ATOM 1767 O O . GLU A 1 240 ? 8.406 22.047 -6.809 1 67.12 240 GLU A O 1
ATOM 1772 N N . PRO A 1 241 ? 8.047 23.297 -4.914 1 59.38 241 PRO A N 1
ATOM 1773 C CA . PRO A 1 241 ? 6.594 23.234 -5.121 1 59.38 241 PRO A CA 1
ATOM 1774 C C . PRO A 1 241 ? 6.16 23.859 -6.441 1 59.38 241 PRO A C 1
ATOM 1776 O O . PRO A 1 241 ? 6.738 24.859 -6.867 1 59.38 241 PRO A O 1
ATOM 1779 N N . SER A 1 242 ? 5.633 23.016 -7.363 1 53.84 242 SER A N 1
ATOM 1780 C CA . SER A 1 242 ? 5.148 23.578 -8.617 1 53.84 242 SER A CA 1
ATOM 1781 C C . SER A 1 242 ? 4.113 24.672 -8.375 1 53.84 242 SER A C 1
ATOM 1783 O O . SER A 1 242 ? 4.07 25.672 -9.102 1 53.84 242 SER A O 1
ATOM 1785 N N . ASN A 1 243 ? 3.014 24.328 -7.473 1 50.53 243 ASN A N 1
ATOM 1786 C CA . ASN A 1 243 ? 1.96 25.281 -7.184 1 50.53 243 ASN A CA 1
ATOM 1787 C C . ASN A 1 243 ? 2.012 25.75 -5.73 1 50.53 243 ASN A C 1
ATOM 1789 O O . ASN A 1 243 ? 1.81 24.953 -4.809 1 50.53 243 ASN A O 1
ATOM 1793 N N . PRO A 1 244 ? 2.402 27.078 -5.516 1 47.81 244 PRO A N 1
ATOM 1794 C CA . PRO A 1 244 ? 2.465 27.641 -4.168 1 47.81 244 PRO A CA 1
ATOM 1795 C C . PRO A 1 244 ? 1.161 27.469 -3.391 1 47.81 244 PRO A C 1
ATOM 1797 O O . PRO A 1 244 ? 1.168 27.469 -2.158 1 47.81 244 PRO A O 1
ATOM 1800 N N . ASN A 1 245 ? -0.033 27.578 -4.082 1 46.69 245 ASN A N 1
ATOM 1801 C CA . ASN A 1 245 ? -1.314 27.641 -3.389 1 46.69 245 ASN A CA 1
ATOM 1802 C C . ASN A 1 245 ? -1.756 26.281 -2.881 1 46.69 245 ASN A C 1
ATOM 1804 O O . ASN A 1 245 ? -2.732 26.172 -2.137 1 46.69 245 ASN A O 1
ATOM 1808 N N . ARG A 1 246 ? -1.523 25.344 -3.604 1 47.5 246 ARG A N 1
ATOM 1809 C CA . ARG A 1 246 ? -2.012 24.031 -3.172 1 47.5 246 ARG A CA 1
ATOM 1810 C C . ARG A 1 246 ? -1.288 23.562 -1.914 1 47.5 246 ARG A C 1
ATOM 1812 O O . ARG A 1 246 ? -0.062 23.672 -1.824 1 47.5 246 ARG A O 1
ATOM 1819 N N . SER A 1 247 ? -2.041 23.406 -0.859 1 52.34 247 SER A N 1
ATOM 1820 C CA . SER A 1 247 ? -1.437 22.969 0.395 1 52.34 247 SER A CA 1
ATOM 1821 C C . SER A 1 247 ? -0.351 21.922 0.15 1 52.34 247 SER 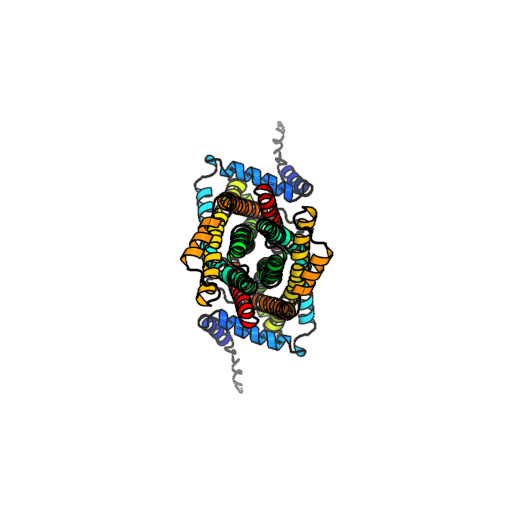A C 1
ATOM 1823 O O . SER A 1 247 ? -0.644 20.797 -0.258 1 52.34 247 SER A O 1
ATOM 1825 N N . GLY A 1 248 ? 0.779 22.438 -0.249 1 54.91 248 GLY A N 1
ATOM 1826 C CA . GLY A 1 248 ? 2.053 21.953 -0.756 1 54.91 248 GLY A CA 1
ATOM 1827 C C . GLY A 1 248 ? 2.412 20.562 -0.236 1 54.91 248 GLY A C 1
ATOM 1828 O O . GLY A 1 248 ? 2.934 19.734 -0.98 1 54.91 248 GLY A O 1
ATOM 1829 N N . ASP A 1 249 ? 1.849 20.297 0.951 1 62.84 249 AS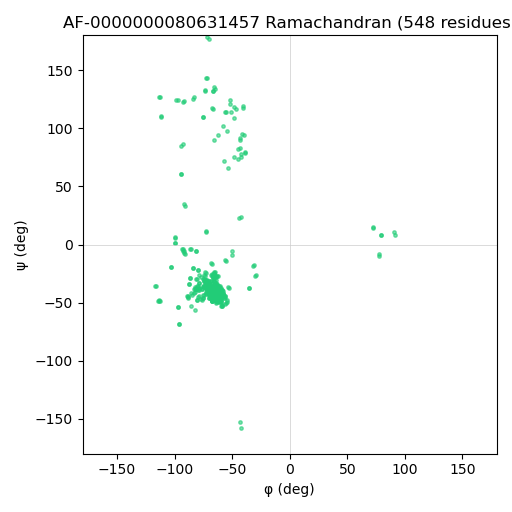P A N 1
ATOM 1830 C CA . ASP A 1 249 ? 2.354 19.078 1.571 1 62.84 249 ASP A CA 1
ATOM 1831 C C . ASP A 1 249 ? 1.563 17.859 1.107 1 62.84 249 ASP A C 1
ATOM 1833 O O . ASP A 1 249 ? 2.146 16.812 0.784 1 62.84 249 ASP A O 1
ATOM 1837 N N . ASP A 1 250 ? 0.174 18.016 0.848 1 64.38 250 ASP A N 1
ATOM 1838 C CA . ASP A 1 250 ? -0.664 16.891 0.435 1 64.38 250 ASP A CA 1
ATOM 1839 C C . ASP A 1 250 ? -0.373 16.5 -1.01 1 64.38 250 ASP A C 1
ATOM 1841 O O . ASP A 1 250 ? -0.359 15.305 -1.34 1 64.38 250 ASP A O 1
ATOM 1845 N N . ALA A 1 251 ? -0.067 17.453 -1.71 1 68 251 ALA A N 1
ATOM 1846 C CA . ALA A 1 251 ? 0.237 17.188 -3.111 1 68 251 ALA A CA 1
ATOM 1847 C C . ALA A 1 251 ? 1.562 16.438 -3.252 1 68 251 ALA A C 1
ATOM 1849 O O . ALA A 1 251 ? 1.69 15.539 -4.082 1 68 251 ALA A O 1
ATOM 1850 N N . ARG A 1 252 ? 2.471 16.719 -2.336 1 76.5 252 ARG A N 1
ATOM 1851 C CA . ARG A 1 252 ? 3.771 16.062 -2.4 1 76.5 252 ARG A CA 1
ATOM 1852 C C . ARG A 1 252 ? 3.672 14.609 -1.96 1 76.5 252 ARG A C 1
ATOM 1854 O O . ARG A 1 252 ? 4.34 13.742 -2.52 1 76.5 252 ARG A O 1
ATOM 1861 N N . LEU A 1 253 ? 2.842 14.5 -1.055 1 78.44 253 LEU A N 1
ATOM 1862 C CA . LEU A 1 253 ? 2.645 13.133 -0.581 1 78.44 253 LEU A CA 1
ATOM 1863 C C . LEU A 1 253 ? 2.018 12.266 -1.666 1 78.44 253 LEU A C 1
ATOM 1865 O O . LEU A 1 253 ? 2.447 11.133 -1.888 1 78.44 253 LEU A O 1
ATOM 1869 N N . ALA A 1 254 ? 1.1 12.852 -2.371 1 76.81 254 ALA A N 1
ATOM 1870 C CA . ALA A 1 254 ? 0.43 12.117 -3.443 1 76.81 254 ALA A CA 1
ATOM 1871 C C . ALA A 1 254 ? 1.388 11.836 -4.602 1 76.81 254 ALA A C 1
ATOM 1873 O O . ALA A 1 254 ? 1.414 10.734 -5.141 1 76.81 254 ALA A O 1
ATOM 1874 N N . VAL A 1 255 ? 2.182 12.812 -4.918 1 81.12 255 VAL A N 1
ATOM 1875 C CA . VAL A 1 255 ? 3.129 12.68 -6.02 1 81.12 255 VAL A CA 1
ATOM 1876 C C . VAL A 1 255 ? 4.215 11.664 -5.648 1 81.12 255 VAL A C 1
ATOM 1878 O O . VAL A 1 255 ? 4.605 10.836 -6.473 1 81.12 255 VAL A O 1
ATOM 1881 N N . GLY A 1 256 ? 4.676 11.828 -4.406 1 85.06 256 GLY A N 1
ATOM 1882 C CA . GLY A 1 256 ? 5.668 10.875 -3.945 1 85.06 256 GLY A CA 1
ATOM 1883 C C . GLY A 1 256 ? 5.168 9.438 -3.963 1 85.06 256 GLY A C 1
ATOM 1884 O O . GLY A 1 256 ? 5.902 8.523 -4.344 1 85.06 256 GLY A O 1
ATOM 1885 N N . PHE A 1 257 ? 3.98 9.336 -3.572 1 83.81 257 PHE A N 1
ATOM 1886 C CA . PHE A 1 257 ? 3.381 8 -3.555 1 83.81 257 PHE A CA 1
ATOM 1887 C C . PHE A 1 257 ? 3.283 7.434 -4.965 1 83.81 257 PHE A C 1
ATOM 1889 O O . PHE A 1 257 ? 3.709 6.305 -5.215 1 83.81 257 PHE A O 1
ATOM 1896 N N . PHE A 1 258 ? 2.758 8.164 -5.898 1 83.31 258 PHE A N 1
ATOM 1897 C CA . PHE A 1 258 ? 2.559 7.734 -7.277 1 83.31 258 PHE A CA 1
ATOM 1898 C C . PHE A 1 258 ? 3.889 7.383 -7.934 1 83.31 258 PHE A C 1
ATOM 1900 O O . PHE A 1 258 ? 4.012 6.344 -8.586 1 83.31 258 PHE A O 1
ATOM 1907 N N . ARG A 1 259 ? 4.828 8.188 -7.727 1 88.19 259 ARG A N 1
ATOM 1908 C CA . ARG A 1 259 ? 6.125 7.977 -8.359 1 88.19 259 ARG A CA 1
ATOM 1909 C C . ARG A 1 259 ? 6.82 6.75 -7.781 1 88.19 259 ARG A C 1
ATOM 1911 O O . ARG A 1 259 ? 7.48 6.004 -8.508 1 88.19 259 ARG A O 1
ATOM 1918 N N . SER A 1 260 ? 6.672 6.613 -6.453 1 92.75 260 SER A N 1
ATOM 1919 C CA . SER A 1 260 ? 7.266 5.441 -5.812 1 92.75 260 SER A CA 1
ATOM 1920 C C . SER A 1 260 ? 6.641 4.152 -6.336 1 92.75 260 SER A C 1
ATOM 1922 O O . SER A 1 260 ? 7.344 3.172 -6.586 1 92.75 260 SER A O 1
ATOM 1924 N N . LEU A 1 261 ? 5.363 4.199 -6.52 1 88.31 261 LEU A N 1
ATOM 1925 C CA . LEU A 1 261 ? 4.652 3.027 -7.02 1 88.31 261 LEU A CA 1
ATOM 1926 C C . LEU A 1 261 ? 5.09 2.689 -8.438 1 88.31 261 LEU A C 1
ATOM 1928 O O . LEU A 1 261 ? 5.352 1.525 -8.75 1 88.31 261 LEU A O 1
ATOM 1932 N N . PHE A 1 262 ? 5.145 3.705 -9.156 1 87.19 262 PHE A N 1
ATOM 1933 C CA . PHE A 1 262 ? 5.539 3.52 -10.547 1 87.19 262 PHE A CA 1
ATOM 1934 C C . PHE A 1 262 ? 6.926 2.898 -10.641 1 87.19 262 PHE A C 1
ATOM 1936 O O . PHE A 1 262 ? 7.133 1.932 -11.375 1 87.19 262 PHE A O 1
ATOM 1943 N N . LEU A 1 263 ? 7.848 3.414 -9.922 1 92.19 263 LEU A N 1
ATOM 1944 C CA . LEU A 1 263 ? 9.219 2.926 -9.984 1 92.19 263 LEU A CA 1
ATOM 1945 C C . LEU A 1 263 ? 9.328 1.526 -9.391 1 92.19 263 LEU A C 1
ATOM 1947 O O . LEU A 1 263 ? 10.133 0.712 -9.852 1 92.19 263 LEU A O 1
ATOM 1951 N N . MET A 1 264 ? 8.578 1.303 -8.312 1 92.62 264 MET A N 1
ATOM 1952 C CA . MET A 1 264 ? 8.578 -0.027 -7.707 1 92.62 264 MET A CA 1
ATOM 1953 C C . MET A 1 264 ? 8.172 -1.088 -8.727 1 92.62 264 MET A C 1
ATOM 1955 O O . MET A 1 264 ? 8.852 -2.104 -8.875 1 92.62 264 MET A O 1
ATOM 1959 N N . PHE A 1 265 ? 7.129 -0.812 -9.453 1 86.38 265 PHE A N 1
ATOM 1960 C CA . PHE A 1 265 ? 6.641 -1.78 -10.43 1 86.38 265 PHE A CA 1
ATOM 1961 C C . PHE A 1 265 ? 7.59 -1.876 -11.617 1 86.38 265 PHE A C 1
ATOM 1963 O O . PHE A 1 265 ? 7.758 -2.949 -12.195 1 86.38 265 PHE A O 1
ATOM 1970 N N . LEU A 1 266 ? 8.133 -0.77 -11.961 1 85.56 266 LEU A N 1
ATOM 1971 C CA . LEU A 1 266 ? 9.086 -0.763 -13.062 1 85.56 266 LEU A CA 1
ATOM 1972 C C . LEU A 1 266 ? 10.312 -1.601 -12.727 1 85.56 266 LEU A C 1
ATOM 1974 O O . LEU A 1 266 ? 10.766 -2.404 -13.547 1 85.56 266 LEU A O 1
ATOM 1978 N N . VAL A 1 267 ? 10.859 -1.37 -11.547 1 91.19 267 VAL A N 1
ATOM 1979 C CA . VAL A 1 267 ? 12.039 -2.105 -11.109 1 91.19 267 VAL A CA 1
ATOM 1980 C C . VAL A 1 267 ? 11.711 -3.59 -10.984 1 91.19 267 VAL A C 1
ATOM 1982 O O . VAL A 1 267 ? 12.477 -4.445 -11.438 1 91.19 267 VAL A O 1
ATOM 1985 N N . SER A 1 268 ? 10.586 -3.891 -10.375 1 87.62 268 SER A N 1
ATOM 1986 C CA . SER A 1 268 ? 10.18 -5.281 -10.203 1 87.62 268 SER A CA 1
ATOM 1987 C C . SER A 1 268 ? 9.977 -5.965 -11.547 1 87.62 268 SER A C 1
ATOM 1989 O O . SER A 1 268 ? 10.445 -7.09 -11.758 1 87.62 268 SER A O 1
ATOM 1991 N N . GLY A 1 269 ? 9.266 -5.328 -12.469 1 81 269 GLY A N 1
ATOM 1992 C CA . GLY A 1 269 ? 9.008 -5.887 -13.781 1 81 269 GLY A CA 1
ATOM 1993 C C . GLY A 1 269 ? 10.273 -6.098 -14.594 1 81 269 GLY A C 1
ATOM 1994 O O . GLY A 1 269 ? 10.422 -7.113 -15.273 1 81 269 GLY A O 1
ATOM 1995 N N . THR A 1 270 ? 11.156 -5.145 -14.547 1 83.38 270 THR A N 1
ATOM 1996 C CA . THR A 1 270 ? 12.398 -5.234 -15.297 1 83.38 270 THR A CA 1
ATOM 1997 C C . THR A 1 270 ? 13.258 -6.395 -14.797 1 83.38 270 THR A C 1
ATOM 1999 O O . THR A 1 270 ? 13.82 -7.148 -15.594 1 83.38 270 THR A O 1
ATOM 2002 N N . ILE A 1 271 ? 13.359 -6.531 -13.477 1 84.94 271 ILE A N 1
ATOM 2003 C CA . ILE A 1 271 ? 14.156 -7.613 -12.906 1 84.94 271 ILE A CA 1
ATOM 2004 C C . ILE A 1 271 ? 13.492 -8.953 -13.188 1 84.94 271 ILE A C 1
ATOM 2006 O O . ILE A 1 271 ? 14.172 -9.945 -13.461 1 84.94 271 ILE A O 1
ATOM 2010 N N . SER A 1 272 ? 12.133 -8.977 -13.172 1 76.88 272 SER A N 1
ATOM 2011 C CA . SER A 1 272 ? 11.406 -10.211 -13.469 1 76.88 272 SER A CA 1
ATOM 2012 C C . SER A 1 272 ? 11.656 -10.664 -14.906 1 76.88 272 SER A C 1
ATOM 2014 O O . SER A 1 272 ? 11.758 -11.867 -15.172 1 76.88 272 SER A O 1
ATOM 2016 N N . ILE A 1 273 ? 11.789 -9.734 -15.797 1 72.44 273 ILE A N 1
ATOM 2017 C CA . ILE A 1 273 ? 11.992 -10.047 -17.203 1 72.44 273 ILE A CA 1
ATOM 2018 C C . ILE A 1 273 ? 13.453 -10.406 -17.453 1 72.44 273 ILE A C 1
ATOM 2020 O O . ILE A 1 273 ? 13.75 -11.289 -18.266 1 72.44 273 ILE A O 1
ATOM 2024 N N . LEU A 1 274 ? 14.375 -9.75 -16.75 1 73.25 274 LEU A N 1
ATOM 2025 C CA . LEU A 1 274 ? 15.805 -9.938 -16.984 1 73.25 274 LEU A CA 1
ATOM 2026 C C . LEU A 1 274 ? 16.281 -11.25 -16.359 1 73.25 274 LEU A C 1
ATOM 2028 O O . LEU A 1 274 ? 17.156 -11.922 -16.922 1 73.25 274 LEU A O 1
ATOM 2032 N N . VAL A 1 275 ? 15.875 -11.477 -15.094 1 66.56 275 VAL A N 1
ATOM 2033 C CA . VAL A 1 275 ? 16.359 -12.656 -14.391 1 66.56 275 VAL A CA 1
ATOM 2034 C C . VAL A 1 275 ? 15.391 -13.82 -14.594 1 66.56 275 VAL A C 1
ATOM 2036 O O . VAL A 1 275 ? 14.641 -14.172 -13.68 1 66.56 275 VAL A O 1
ATOM 2039 N N . ARG A 1 276 ? 14.719 -14 -15.727 1 59.03 276 ARG A N 1
ATOM 2040 C CA . ARG A 1 276 ? 13.883 -15.148 -16.062 1 59.03 276 ARG A CA 1
ATOM 2041 C C . ARG A 1 276 ? 14.727 -16.406 -16.266 1 59.03 276 ARG A C 1
ATOM 2043 O O . ARG A 1 276 ? 15.867 -16.328 -16.734 1 59.03 276 ARG A O 1
ATOM 2050 N N . MET B 1 1 ? -35.031 47.719 48.594 1 31.31 1 MET B N 1
ATOM 2051 C CA . MET B 1 1 ? -33.938 47.438 47.688 1 31.31 1 MET B CA 1
ATOM 2052 C C . MET B 1 1 ? -33.656 45.969 47.562 1 31.31 1 MET B C 1
ATOM 2054 O O . MET B 1 1 ? -33.188 45.312 48.5 1 31.31 1 MET B O 1
ATOM 2058 N N . THR B 1 2 ? -34.531 45.188 46.875 1 34.81 2 THR B N 1
ATOM 2059 C CA . THR B 1 2 ? -34.75 43.75 46.688 1 34.81 2 THR B CA 1
ATOM 2060 C C . THR B 1 2 ? -33.594 43.125 45.938 1 34.81 2 THR B C 1
ATOM 2062 O O . THR B 1 2 ? -33.281 43.5 44.812 1 34.81 2 THR B O 1
ATOM 2065 N N . ASP B 1 3 ? -32.531 42.625 46.625 1 33.25 3 ASP B N 1
ATOM 2066 C CA . ASP B 1 3 ? -31.328 41.906 46.156 1 33.25 3 ASP B CA 1
ATOM 2067 C C . ASP B 1 3 ? -31.703 40.656 45.375 1 33.25 3 ASP B C 1
ATOM 2069 O O . ASP B 1 3 ? -32.219 39.688 45.906 1 33.25 3 ASP B O 1
ATOM 2073 N N . THR B 1 4 ? -32.219 40.812 44.188 1 41.5 4 THR B N 1
ATOM 2074 C CA . THR B 1 4 ? -32.562 39.688 43.344 1 41.5 4 THR B CA 1
ATOM 2075 C C . THR B 1 4 ? -31.312 38.812 43.094 1 41.5 4 THR B C 1
ATOM 2077 O O . THR B 1 4 ? -30.312 39.312 42.562 1 41.5 4 THR B O 1
ATOM 2080 N N . PRO B 1 5 ? -31.172 37.688 43.781 1 40.97 5 PRO B N 1
ATOM 2081 C CA . PRO B 1 5 ? -29.984 36.812 43.656 1 40.97 5 PRO B CA 1
ATOM 2082 C C . PRO B 1 5 ? -29.688 36.469 42.188 1 40.97 5 PRO B C 1
ATOM 2084 O O . PRO B 1 5 ? -30.594 36.438 41.375 1 40.97 5 PRO B O 1
ATOM 2087 N N . ALA B 1 6 ? -28.5 36.812 41.719 1 43.59 6 ALA B N 1
ATOM 2088 C CA . ALA B 1 6 ? -27.953 36.562 40.375 1 43.59 6 ALA B CA 1
ATOM 2089 C C . ALA B 1 6 ? -28.156 35.094 39.969 1 43.59 6 ALA B C 1
ATOM 2091 O O . ALA B 1 6 ? -27.953 34.188 40.75 1 43.59 6 ALA B O 1
ATOM 2092 N N . PRO B 1 7 ? -28.906 34.812 38.906 1 36.88 7 PRO B N 1
ATOM 2093 C CA . PRO B 1 7 ? -29.109 33.438 38.469 1 36.88 7 PRO B CA 1
ATOM 2094 C C . PRO B 1 7 ? -27.797 32.656 38.312 1 36.88 7 PRO B C 1
ATOM 2096 O O . PRO B 1 7 ? -26.766 33.25 37.938 1 36.88 7 PRO B O 1
ATOM 2099 N N . ALA B 1 8 ? -27.547 31.625 39.125 1 36.72 8 ALA B N 1
ATOM 2100 C CA . ALA B 1 8 ? -26.438 30.672 39.062 1 36.72 8 ALA B CA 1
ATOM 2101 C C . ALA B 1 8 ? -26.172 30.219 37.625 1 36.72 8 ALA B C 1
ATOM 2103 O O . ALA B 1 8 ? -27.078 29.703 36.969 1 36.72 8 ALA B O 1
ATOM 2104 N N . THR B 1 9 ? -25.281 30.953 36.906 1 33.59 9 THR B N 1
ATOM 2105 C CA . THR B 1 9 ? -24.781 30.516 35.594 1 33.59 9 THR B CA 1
ATOM 2106 C C . THR B 1 9 ? -24.312 29.062 35.656 1 33.59 9 THR B C 1
ATOM 2108 O O . THR B 1 9 ? -23.375 28.734 36.375 1 33.59 9 THR B O 1
ATOM 2111 N N . GLY B 1 10 ? -25.172 28.031 35.688 1 31.34 10 GLY B N 1
ATOM 2112 C CA . GLY B 1 10 ? -24.812 26.625 35.562 1 31.34 10 GLY B CA 1
ATOM 2113 C C . GLY B 1 10 ? -23.781 26.359 34.5 1 31.34 10 GLY B C 1
ATOM 2114 O O . GLY B 1 10 ? -24.078 26.516 33.312 1 31.34 10 GLY B O 1
ATOM 2115 N N . THR B 1 11 ? -22.5 26.703 34.812 1 30.92 11 THR B N 1
ATOM 2116 C CA . THR B 1 11 ? -21.391 26.234 33.969 1 30.92 11 THR B CA 1
ATOM 2117 C C . THR B 1 11 ? -21.547 24.766 33.625 1 30.92 11 THR B C 1
ATOM 2119 O O . THR B 1 11 ? -21.578 23.906 34.5 1 30.92 11 THR B O 1
ATOM 2122 N N . VAL B 1 12 ? -22.312 24.469 32.656 1 31.44 12 VAL B N 1
ATOM 2123 C CA . VAL B 1 12 ? -22.469 23.109 32.125 1 31.44 12 VAL B CA 1
ATOM 2124 C C . VAL B 1 12 ? -21.094 22.438 32.062 1 31.44 12 VAL B C 1
ATOM 2126 O O . VAL B 1 12 ? -20.172 22.969 31.422 1 31.44 12 VAL B O 1
ATOM 2129 N N . GLN B 1 13 ? -20.688 21.656 33.094 1 31.56 13 GLN B N 1
ATOM 2130 C CA . GLN B 1 13 ? -19.625 20.656 33.219 1 31.56 13 GLN B CA 1
ATOM 2131 C C . GLN B 1 13 ? -19.547 19.766 32 1 31.56 13 GLN B C 1
ATOM 2133 O O . GLN B 1 13 ? -19.719 18.547 32.094 1 31.56 13 GLN B O 1
ATOM 2138 N N . ALA B 1 14 ? -20.016 20.219 30.906 1 32.12 14 ALA B N 1
ATOM 2139 C CA . ALA B 1 14 ? -19.938 19.391 29.719 1 32.12 14 ALA B CA 1
ATOM 2140 C C . ALA B 1 14 ? -18.5 18.984 29.422 1 32.12 14 ALA B C 1
ATOM 2142 O O . ALA B 1 14 ? -18.234 18.172 28.531 1 32.12 14 ALA B O 1
ATOM 2143 N N . GLY B 1 15 ? -17.484 19.641 30.094 1 32.06 15 GLY B N 1
ATOM 2144 C CA . GLY B 1 15 ? -16.094 19.344 29.797 1 32.06 15 GLY B CA 1
ATOM 2145 C C . GLY B 1 15 ? -15.695 17.922 30.172 1 32.06 15 GLY B C 1
ATOM 2146 O O . GLY B 1 15 ? -14.75 17.375 29.594 1 32.06 15 GLY B O 1
ATOM 2147 N N . ASP B 1 16 ? -16.188 17.438 31.359 1 33.34 16 ASP B N 1
ATOM 2148 C CA . ASP B 1 16 ? -15.688 16.203 31.953 1 33.34 16 ASP B CA 1
ATOM 2149 C C . ASP B 1 16 ? -16.125 14.977 31.156 1 33.34 16 ASP B C 1
ATOM 2151 O O . ASP B 1 16 ? -15.492 13.93 31.219 1 33.34 16 ASP B O 1
ATOM 2155 N N . GLU B 1 17 ? -17.375 15.07 30.641 1 34.06 17 GLU B N 1
ATOM 2156 C CA . GLU B 1 17 ? -17.859 13.82 30.062 1 34.06 17 GLU B CA 1
ATOM 2157 C C . GLU B 1 17 ? -17.125 13.469 28.781 1 34.06 17 GLU B C 1
ATOM 2159 O O . GLU B 1 17 ? -17 12.297 28.422 1 34.06 17 GLU B O 1
ATOM 2164 N N . THR B 1 18 ? -16.766 14.523 28.062 1 30.86 18 THR B N 1
ATOM 2165 C CA . THR B 1 18 ? -16.109 14.219 26.797 1 30.86 18 THR B CA 1
ATOM 2166 C C . THR B 1 18 ? -14.688 13.727 27.047 1 30.86 18 THR B C 1
ATOM 2168 O O . THR B 1 18 ? -14.188 12.867 26.297 1 30.86 18 THR B O 1
ATOM 2171 N N . GLY B 1 19 ? -13.961 14.266 28.062 1 31.66 19 GLY B N 1
ATOM 2172 C CA . GLY B 1 19 ? -12.664 13.773 28.469 1 31.66 19 GLY B CA 1
ATOM 2173 C C . GLY B 1 19 ? -12.688 12.32 28.922 1 31.66 19 GLY B C 1
ATOM 2174 O O . GLY B 1 19 ? -11.719 11.586 28.719 1 31.66 19 GLY B O 1
ATOM 2175 N N . SER B 1 20 ? -13.648 11.922 29.859 1 34.97 20 SER B N 1
ATOM 2176 C CA . SER B 1 20 ? -13.766 10.57 30.406 1 34.97 20 SER B CA 1
ATOM 2177 C C . SER B 1 20 ? -14.055 9.555 29.297 1 34.97 20 SER B C 1
ATOM 2179 O O . SER B 1 20 ? -13.664 8.391 29.406 1 34.97 20 SER B O 1
ATOM 2181 N N . ARG B 1 21 ? -14.828 9.969 28.312 1 31.5 21 ARG B N 1
ATOM 2182 C CA . ARG B 1 21 ? -15.133 9.016 27.25 1 31.5 21 ARG B CA 1
ATOM 2183 C C . ARG B 1 21 ? -13.898 8.766 26.375 1 31.5 21 ARG B C 1
ATOM 2185 O O . ARG B 1 21 ? -13.758 7.684 25.797 1 31.5 21 ARG B O 1
ATOM 2192 N N . THR B 1 22 ? -13.047 9.75 26.188 1 31.12 22 THR B N 1
ATOM 2193 C CA . THR B 1 22 ? -11.82 9.555 25.422 1 31.12 22 THR B CA 1
ATOM 2194 C C . THR B 1 22 ? -10.859 8.633 26.156 1 31.12 22 THR B C 1
ATOM 2196 O O . THR B 1 22 ? -10.156 7.836 25.531 1 31.12 22 THR B O 1
ATOM 2199 N N . ALA B 1 23 ? -10.57 8.852 27.5 1 33.66 23 ALA B N 1
ATOM 2200 C CA . ALA B 1 23 ? -9.758 8 28.375 1 33.66 23 ALA B CA 1
ATOM 2201 C C . ALA B 1 23 ? -10.375 6.609 28.5 1 33.66 23 ALA B C 1
ATOM 2203 O O . ALA B 1 23 ? -9.656 5.621 28.672 1 33.66 23 ALA B O 1
ATOM 2204 N N . ARG B 1 24 ? -11.633 6.418 28.688 1 33.94 24 ARG B N 1
ATOM 2205 C CA . ARG B 1 24 ? -12.289 5.113 28.719 1 33.94 24 ARG B CA 1
ATOM 2206 C C . ARG B 1 24 ? -12.188 4.418 27.359 1 33.94 24 ARG B C 1
ATOM 2208 O O . ARG B 1 24 ? -12.438 3.217 27.25 1 33.94 24 ARG B O 1
ATOM 2215 N N . ALA B 1 25 ? -12.078 5.125 26.328 1 35.09 25 ALA B N 1
ATOM 2216 C CA . ALA B 1 25 ? -11.906 4.539 25 1 35.09 25 ALA B CA 1
ATOM 2217 C C . ALA B 1 25 ? -10.578 3.805 24.891 1 35.09 25 ALA B C 1
ATOM 2219 O O . ALA B 1 25 ? -10.367 3.025 23.953 1 35.09 25 ALA B O 1
ATOM 2220 N N . TRP B 1 26 ? -9.562 4.27 25.547 1 38.41 26 TRP B N 1
ATOM 2221 C CA . TRP B 1 26 ? -8.312 3.521 25.578 1 38.41 26 TRP B CA 1
ATOM 2222 C C . TRP B 1 26 ? -8.516 2.137 26.172 1 38.41 26 TRP B C 1
ATOM 2224 O O . TRP B 1 26 ? -7.742 1.216 25.906 1 38.41 26 TRP B O 1
ATOM 2234 N N . ARG B 1 27 ? -9.328 2.014 27.203 1 41.19 27 ARG B N 1
ATOM 2235 C CA . ARG B 1 27 ? -9.547 0.718 27.844 1 41.19 27 ARG B CA 1
ATOM 2236 C C . ARG B 1 27 ? -10.258 -0.24 26.891 1 41.19 27 ARG B C 1
ATOM 2238 O O . ARG B 1 27 ? -10.07 -1.456 26.969 1 41.19 27 ARG B O 1
ATOM 2245 N N . HIS B 1 28 ? -11.234 0.189 26.078 1 49.5 28 HIS B N 1
ATOM 2246 C CA . HIS B 1 28 ? -11.727 -0.772 25.094 1 49.5 28 HIS B CA 1
ATOM 2247 C C . HIS B 1 28 ? -10.852 -0.796 23.859 1 49.5 28 HIS B C 1
ATOM 2249 O O . HIS B 1 28 ? -10.242 0.215 23.5 1 49.5 28 HIS B O 1
ATOM 2255 N N . GLY B 1 29 ? -10.273 -1.895 23.297 1 73.56 29 GLY B N 1
ATOM 2256 C CA . GLY B 1 29 ? -9.406 -2.201 22.172 1 73.56 29 GLY B CA 1
ATOM 2257 C C . GLY B 1 29 ? -9.75 -1.416 20.922 1 73.56 29 GLY B C 1
ATOM 2258 O O . GLY B 1 29 ? -10.914 -1.071 20.703 1 73.56 29 GLY B O 1
ATOM 2259 N N . TRP B 1 30 ? -8.852 -0.533 20.375 1 81.19 30 TRP B N 1
ATOM 2260 C CA . TRP B 1 30 ? -9.023 0.29 19.188 1 81.19 30 TRP B CA 1
ATOM 2261 C C . TRP B 1 30 ? -9.922 -0.403 18.172 1 81.19 30 TRP B C 1
ATOM 2263 O O . TRP B 1 30 ? -10.617 0.259 17.391 1 81.19 30 TRP B O 1
ATOM 2273 N N . VAL B 1 31 ? -10.031 -1.614 18.375 1 86.12 31 VAL B N 1
ATOM 2274 C CA . VAL B 1 31 ? -10.867 -2.373 17.453 1 86.12 31 VAL B CA 1
ATOM 2275 C C . VAL B 1 31 ? -12.336 -2.186 17.797 1 86.12 31 VAL B C 1
ATOM 2277 O O . VAL B 1 31 ? -13.18 -2.008 16.922 1 86.12 31 VAL B O 1
ATOM 2280 N N . VAL B 1 32 ? -12.617 -2.148 19.094 1 85.81 32 VAL B N 1
ATOM 2281 C CA . VAL B 1 32 ? -13.984 -1.991 19.562 1 85.81 32 VAL B CA 1
ATOM 2282 C C . VAL B 1 32 ? -14.477 -0.577 19.266 1 85.81 32 VAL B C 1
ATOM 2284 O O . VAL B 1 32 ? -15.625 -0.386 18.844 1 85.81 32 VAL B O 1
ATOM 2287 N N . GLU B 1 33 ? -13.609 0.333 19.422 1 88.12 33 GLU B N 1
ATOM 2288 C CA . GLU B 1 33 ? -13.953 1.718 19.109 1 88.12 33 GLU B CA 1
ATOM 2289 C C . GLU B 1 33 ? -14.234 1.896 17.625 1 88.12 33 GLU B C 1
ATOM 2291 O O . GLU B 1 33 ? -15.188 2.582 17.25 1 88.12 33 GLU B O 1
ATOM 2296 N N . THR B 1 34 ? -13.43 1.312 16.875 1 91.94 34 THR B N 1
ATOM 2297 C CA . THR B 1 34 ? -13.617 1.415 15.43 1 91.94 34 THR B CA 1
ATOM 2298 C C . THR B 1 34 ? -14.922 0.75 15.008 1 91.94 34 THR B C 1
ATOM 2300 O O . THR B 1 34 ? -15.625 1.254 14.125 1 91.94 34 THR B O 1
ATOM 2303 N N . ALA B 1 35 ? -15.195 -0.338 15.672 1 92.12 35 ALA B N 1
ATOM 2304 C CA . ALA B 1 35 ? -16.453 -1.03 15.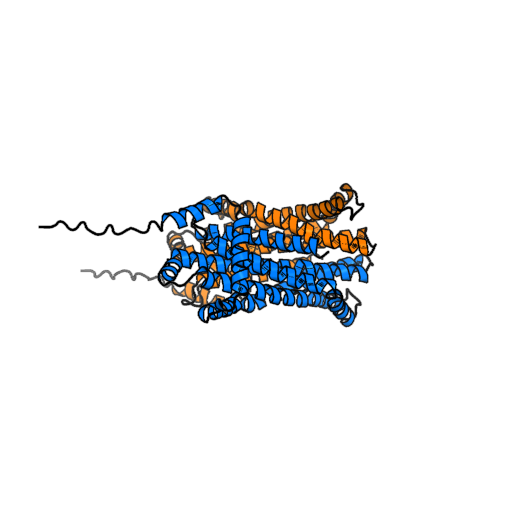367 1 92.12 35 ALA B CA 1
ATOM 2305 C C . ALA B 1 35 ? -17.656 -0.184 15.766 1 92.12 35 ALA B C 1
ATOM 2307 O O . ALA B 1 35 ? -18.656 -0.142 15.047 1 92.12 35 ALA B O 1
ATOM 2308 N N . ALA B 1 36 ? -17.578 0.448 16.875 1 91.44 36 ALA B N 1
ATOM 2309 C CA . ALA B 1 36 ? -18.672 1.298 17.359 1 91.44 36 ALA B CA 1
ATOM 2310 C C . ALA B 1 36 ? -18.875 2.486 16.422 1 91.44 36 ALA B C 1
ATOM 2312 O O . ALA B 1 36 ? -20.016 2.801 16.062 1 91.44 36 ALA B O 1
ATOM 2313 N N . VAL B 1 37 ? -17.812 3.076 16.078 1 91.88 37 VAL B N 1
ATOM 2314 C CA . VAL B 1 37 ? -17.891 4.215 15.164 1 91.88 37 VAL B CA 1
ATOM 2315 C C . VAL B 1 37 ? -18.391 3.756 13.797 1 91.88 37 VAL B C 1
ATOM 2317 O O . VAL B 1 37 ? -19.188 4.441 13.156 1 91.88 37 VAL B O 1
ATOM 2320 N N . GLY B 1 38 ? -17.891 2.654 13.406 1 94.12 38 GLY B N 1
ATOM 2321 C CA . GLY B 1 38 ? -18.359 2.09 12.148 1 94.12 38 GLY B CA 1
ATOM 2322 C C . GLY B 1 38 ? -19.859 1.844 12.133 1 94.12 38 GLY B C 1
ATOM 2323 O O . GLY B 1 38 ? -20.516 2.125 11.133 1 94.12 38 GLY B O 1
ATOM 2324 N N . ALA B 1 39 ? -20.359 1.325 13.219 1 93.5 39 ALA B N 1
ATOM 2325 C CA . ALA B 1 39 ? -21.797 1.089 13.328 1 93.5 39 ALA B CA 1
ATOM 2326 C C . ALA B 1 39 ? -22.562 2.4 13.258 1 93.5 39 ALA B C 1
ATOM 2328 O O . ALA B 1 39 ? -23.609 2.479 12.602 1 93.5 39 ALA B O 1
ATOM 2329 N N . ALA B 1 40 ? -22.062 3.379 13.867 1 91.38 40 ALA B N 1
ATOM 2330 C CA . ALA B 1 40 ? -22.688 4.695 13.836 1 91.38 40 ALA B CA 1
ATOM 2331 C C . ALA B 1 40 ? -22.688 5.27 12.422 1 91.38 40 ALA B C 1
ATOM 2333 O O . ALA B 1 40 ? -23.672 5.855 11.977 1 91.38 40 ALA B O 1
ATOM 2334 N N . VAL B 1 41 ? -21.594 5.09 11.797 1 93.19 41 VAL B N 1
ATOM 2335 C CA . VAL B 1 41 ? -21.453 5.598 10.438 1 93.19 41 VAL B CA 1
ATOM 2336 C C . VAL B 1 41 ? -22.453 4.887 9.516 1 93.19 41 VAL B C 1
ATOM 2338 O O . VAL B 1 41 ? -23.078 5.523 8.672 1 93.19 41 VAL B O 1
ATOM 2341 N N . LEU B 1 42 ? -22.531 3.627 9.766 1 93.12 42 LEU B N 1
ATOM 2342 C CA . LEU B 1 42 ? -23.453 2.848 8.945 1 93.12 42 LEU B CA 1
ATOM 2343 C C . LEU B 1 42 ? -24.875 3.34 9.125 1 93.12 42 LEU B C 1
ATOM 2345 O O . LEU B 1 42 ? -25.625 3.445 8.148 1 93.12 42 LEU B O 1
ATOM 2349 N N . VAL B 1 43 ? -25.266 3.672 10.281 1 90.88 43 VAL B N 1
ATOM 2350 C CA . VAL B 1 43 ? -26.609 4.16 10.57 1 90.88 43 VAL B CA 1
ATOM 2351 C C . VAL B 1 43 ? -26.828 5.512 9.891 1 90.88 43 VAL B C 1
ATOM 2353 O O . VAL B 1 43 ? -27.859 5.738 9.273 1 90.88 43 VAL B O 1
ATOM 2356 N N . HIS B 1 44 ? -25.828 6.328 9.961 1 89.69 44 HIS B N 1
ATOM 2357 C CA . HIS B 1 44 ? -25.953 7.656 9.359 1 89.69 44 HIS B CA 1
ATOM 2358 C C . HIS B 1 44 ? -25.938 7.582 7.84 1 89.69 44 HIS B C 1
ATOM 2360 O O . HIS B 1 44 ? -26.578 8.391 7.168 1 89.69 44 HIS B O 1
ATOM 2366 N N . MET B 1 45 ? -25.25 6.613 7.344 1 89.69 45 MET B N 1
ATOM 2367 C CA . MET B 1 45 ? -25.141 6.465 5.895 1 89.69 45 MET B CA 1
ATOM 2368 C C . MET B 1 45 ? -26.484 6.07 5.285 1 89.69 45 MET B C 1
ATOM 2370 O O . MET B 1 45 ? -26.781 6.445 4.152 1 89.69 45 MET B O 1
ATOM 2374 N N . VAL B 1 46 ? -27.203 5.344 6.082 1 89.06 46 VAL B N 1
ATOM 2375 C CA . VAL B 1 46 ? -28.453 4.82 5.539 1 89.06 46 VAL B CA 1
ATOM 2376 C C . VAL B 1 46 ? -29.594 5.805 5.816 1 89.06 46 VAL B C 1
ATOM 2378 O O . VAL B 1 46 ? -30.672 5.695 5.234 1 89.06 46 VAL B O 1
ATOM 2381 N N . ARG B 1 47 ? -29.359 6.816 6.586 1 87.5 47 ARG B N 1
ATOM 2382 C CA . ARG B 1 47 ? -30.391 7.805 6.902 1 87.5 47 ARG B CA 1
ATOM 2383 C C . ARG B 1 47 ? -30.344 8.969 5.918 1 87.5 47 ARG B C 1
ATOM 2385 O O . ARG B 1 47 ? -29.359 9.695 5.855 1 87.5 47 ARG B O 1
ATOM 2392 N N . PRO B 1 48 ? -31.438 9.164 5.328 1 82.69 48 PRO B N 1
ATOM 2393 C CA . PRO B 1 48 ? -31.469 10.234 4.332 1 82.69 48 PRO B CA 1
ATOM 2394 C C . PRO B 1 48 ? -31.266 11.617 4.945 1 82.69 48 PRO B C 1
ATOM 2396 O O . PRO B 1 48 ? -30.75 12.523 4.285 1 82.69 48 PRO B O 1
ATOM 2399 N N . VAL B 1 49 ? -31.625 11.797 6.105 1 82.94 49 VAL B N 1
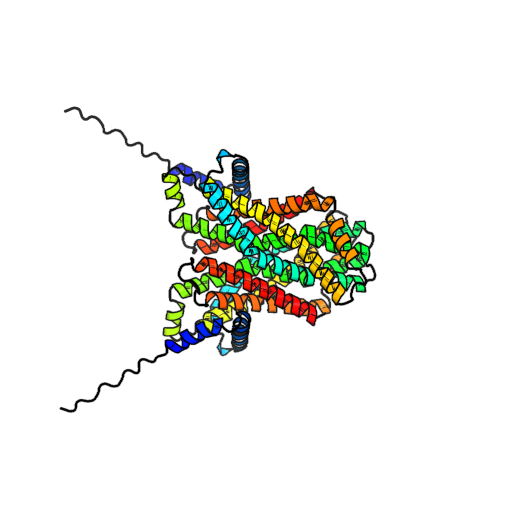ATOM 2400 C CA . VAL B 1 49 ? -31.578 13.094 6.773 1 82.94 49 VAL B CA 1
ATOM 2401 C C . VAL B 1 49 ? -30.125 13.547 6.941 1 82.94 49 VAL B C 1
ATOM 2403 O O . VAL B 1 49 ? -29.844 14.742 7.023 1 82.94 49 VAL B O 1
ATOM 2406 N N . THR B 1 50 ? -29.328 12.594 6.934 1 83.69 50 THR B N 1
ATOM 2407 C CA . THR B 1 50 ? -27.906 12.883 7.141 1 83.69 50 THR B CA 1
ATOM 2408 C C . THR B 1 50 ? -27.297 13.531 5.898 1 83.69 50 THR B C 1
ATOM 2410 O O . THR B 1 50 ? -26.359 14.32 6 1 83.69 50 THR B O 1
ATOM 2413 N N . TRP B 1 51 ? -27.844 13.328 4.805 1 86.94 51 TRP B N 1
ATOM 2414 C CA . TRP B 1 51 ? -27.219 13.727 3.547 1 86.94 51 TRP B CA 1
ATOM 2415 C C . TRP B 1 51 ? -27.703 15.102 3.109 1 86.94 51 TRP B C 1
ATOM 2417 O O . TRP B 1 51 ? -28.297 15.25 2.039 1 86.94 51 TRP B O 1
ATOM 2427 N N . ARG B 1 52 ? -27.422 15.953 3.934 1 88.94 52 ARG B N 1
ATOM 2428 C CA . ARG B 1 52 ? -27.656 17.359 3.604 1 88.94 52 ARG B CA 1
ATOM 2429 C C . ARG B 1 52 ? -26.688 17.844 2.541 1 88.94 52 ARG B C 1
ATOM 2431 O O . ARG B 1 52 ? -25.797 17.109 2.123 1 88.94 52 ARG B O 1
ATOM 2438 N N . ARG B 1 53 ? -26.875 19.047 2.168 1 90.06 53 ARG B N 1
ATOM 2439 C CA . ARG B 1 53 ? -26.078 19.594 1.073 1 90.06 53 ARG B CA 1
ATOM 2440 C C . ARG B 1 53 ? -24.594 19.594 1.419 1 90.06 53 ARG B C 1
ATOM 2442 O O . ARG B 1 53 ? -23.75 19.25 0.582 1 90.06 53 ARG B O 1
ATOM 2449 N N . SER B 1 54 ? -24.281 19.922 2.652 1 90.38 54 SER B N 1
ATOM 2450 C CA . SER B 1 54 ? -22.891 20 3.084 1 90.38 54 SER B CA 1
ATOM 2451 C C . SER B 1 54 ? -22.234 18.625 3.104 1 90.38 54 SER B C 1
ATOM 2453 O O . SER B 1 54 ? -21.078 18.469 2.705 1 90.38 54 SER B O 1
ATOM 2455 N N . VAL B 1 55 ? -22.969 17.672 3.473 1 92.19 55 VAL B N 1
ATOM 2456 C CA . VAL B 1 55 ? -22.469 16.312 3.549 1 92.19 55 VAL B CA 1
ATOM 2457 C C . VAL B 1 55 ? -22.281 15.742 2.143 1 92.19 55 VAL B C 1
ATOM 2459 O O . VAL B 1 55 ? -21.281 15.086 1.856 1 92.19 55 VAL B O 1
ATOM 2462 N N . ARG B 1 56 ? -23.172 16.094 1.237 1 93 56 ARG B N 1
ATOM 2463 C CA . ARG B 1 56 ? -23.078 15.625 -0.143 1 93 56 ARG B CA 1
ATOM 2464 C C . ARG B 1 56 ? -21.891 16.25 -0.857 1 93 56 ARG B C 1
ATOM 2466 O O . ARG B 1 56 ? -21.219 15.594 -1.659 1 93 56 ARG B O 1
ATOM 2473 N N . ARG B 1 57 ? -21.688 17.469 -0.519 1 92.38 57 ARG B N 1
ATOM 2474 C CA . ARG B 1 57 ? -20.562 18.156 -1.127 1 92.38 57 ARG B CA 1
ATOM 2475 C C . ARG B 1 57 ? -19.234 17.547 -0.688 1 92.38 57 ARG B C 1
ATOM 2477 O O . ARG B 1 57 ? -18.328 17.359 -1.501 1 92.38 57 ARG B O 1
ATOM 2484 N N . GLU B 1 58 ? -19.203 17.234 0.573 1 92.19 58 GLU B N 1
ATOM 2485 C CA . GLU B 1 58 ? -18 16.578 1.095 1 92.19 58 GLU B CA 1
ATOM 2486 C C . GLU B 1 58 ? -17.812 15.195 0.497 1 92.19 58 GLU B C 1
ATOM 2488 O O . GLU B 1 58 ? -16.688 14.781 0.215 1 92.19 58 GLU B O 1
ATOM 2493 N N . PHE B 1 59 ? -18.922 14.562 0.268 1 94.38 59 PHE B N 1
ATOM 2494 C CA . PHE B 1 59 ? -18.891 13.234 -0.339 1 94.38 59 PHE B CA 1
ATOM 2495 C C . PHE B 1 59 ? -18.344 13.305 -1.758 1 94.38 59 PHE B C 1
ATOM 2497 O O . PHE B 1 59 ? -17.453 12.523 -2.117 1 94.38 59 PHE B O 1
ATOM 2504 N N . VAL B 1 60 ? -18.797 14.211 -2.492 1 93.69 60 VAL B N 1
ATOM 2505 C CA . VAL B 1 60 ? -18.391 14.352 -3.887 1 93.69 60 VAL B CA 1
ATOM 2506 C C . VAL B 1 60 ? -16.922 14.789 -3.955 1 93.69 60 VAL B C 1
ATOM 2508 O O . VAL B 1 60 ? -16.172 14.305 -4.797 1 93.69 60 VAL B O 1
ATOM 2511 N N . HIS B 1 61 ? -16.578 15.609 -3.064 1 91.5 61 HIS B N 1
ATOM 2512 C CA . HIS B 1 61 ? -15.203 16.094 -3.01 1 91.5 61 HIS B CA 1
ATOM 2513 C C . HIS B 1 61 ? -14.234 14.945 -2.713 1 91.5 61 HIS B C 1
ATOM 2515 O O . HIS B 1 61 ? -13.234 14.781 -3.406 1 91.5 61 HIS B O 1
ATOM 2521 N N . PHE B 1 62 ? -14.617 14.117 -1.756 1 92.38 62 PHE B N 1
ATOM 2522 C CA . PHE B 1 62 ? -13.703 13.047 -1.368 1 92.38 62 PHE B CA 1
ATOM 2523 C C . PHE B 1 62 ? -13.766 11.891 -2.365 1 92.38 62 PHE B C 1
ATOM 2525 O O . PHE B 1 62 ? -12.805 11.125 -2.496 1 92.38 62 PHE B O 1
ATOM 2532 N N . MET B 1 63 ? -14.875 11.797 -3.107 1 93.56 63 MET B N 1
ATOM 2533 C CA . MET B 1 63 ? -14.922 10.852 -4.223 1 93.56 63 MET B CA 1
ATOM 2534 C C . MET B 1 63 ? -13.891 11.219 -5.289 1 93.56 63 MET B C 1
ATOM 2536 O O . MET B 1 63 ? -13.32 10.344 -5.93 1 93.56 63 MET B O 1
ATOM 2540 N N . GLY B 1 64 ? -13.75 12.445 -5.414 1 91.94 64 GLY B N 1
ATOM 2541 C CA . GLY B 1 64 ? -12.727 12.914 -6.336 1 91.94 64 GLY B CA 1
ATOM 2542 C C . GLY B 1 64 ? -11.32 12.531 -5.91 1 91.94 64 GLY B C 1
ATOM 2543 O O . GLY B 1 64 ? -10.516 12.094 -6.73 1 91.94 64 GLY B O 1
ATOM 2544 N N . ILE B 1 65 ? -11.062 12.578 -4.664 1 87 65 ILE B N 1
ATOM 2545 C CA . ILE B 1 65 ? -9.734 12.305 -4.113 1 87 65 ILE B CA 1
ATOM 2546 C C . ILE B 1 65 ? -9.508 10.797 -4.02 1 87 65 ILE B C 1
ATOM 2548 O O . ILE B 1 65 ? -8.523 10.281 -4.539 1 87 65 ILE B O 1
ATOM 2552 N N . ALA B 1 66 ? -10.492 10.086 -3.465 1 90.56 66 ALA B N 1
ATOM 2553 C CA . ALA B 1 66 ? -10.336 8.672 -3.146 1 90.56 66 ALA B CA 1
ATOM 2554 C C . ALA B 1 66 ? -10.617 7.801 -4.367 1 90.56 66 ALA B C 1
ATOM 2556 O O . ALA B 1 66 ? -10.227 6.633 -4.41 1 90.56 66 ALA B O 1
ATOM 2557 N N . GLY B 1 67 ? -11.328 8.344 -5.34 1 91.06 67 GLY B N 1
ATOM 2558 C CA . GLY B 1 67 ? -11.734 7.543 -6.488 1 91.06 67 GLY B CA 1
ATOM 2559 C C . GLY B 1 67 ? -11.07 7.977 -7.781 1 91.06 67 GLY B C 1
ATOM 2560 O O . GLY B 1 67 ? -10.438 7.164 -8.461 1 91.06 67 GLY B O 1
ATOM 2561 N N . VAL B 1 68 ? -11.078 9.203 -8.07 1 90 68 VAL B N 1
ATOM 2562 C CA . VAL B 1 68 ? -10.672 9.688 -9.391 1 90 68 VAL B CA 1
ATOM 2563 C C . VAL B 1 68 ? -9.164 9.938 -9.406 1 90 68 VAL B C 1
ATOM 2565 O O . VAL B 1 68 ? -8.469 9.5 -10.328 1 90 68 VAL B O 1
ATOM 2568 N N . ASP B 1 69 ? -8.617 10.531 -8.445 1 86.44 69 ASP B N 1
ATOM 2569 C CA . ASP B 1 69 ? -7.215 10.93 -8.414 1 86.44 69 ASP B CA 1
ATOM 2570 C C . ASP B 1 69 ? -6.301 9.703 -8.391 1 86.44 69 ASP B C 1
ATOM 2572 O O . ASP B 1 69 ? -5.164 9.766 -8.867 1 86.44 69 ASP B O 1
ATOM 2576 N N . ILE B 1 70 ? -6.832 8.617 -7.883 1 88.75 70 ILE B N 1
ATOM 2577 C CA . ILE B 1 70 ? -5.965 7.465 -7.68 1 88.75 70 ILE B CA 1
ATOM 2578 C C . ILE B 1 70 ? -6.148 6.473 -8.828 1 88.75 70 ILE B C 1
ATOM 2580 O O . ILE B 1 70 ? -5.434 5.469 -8.906 1 88.75 70 ILE B O 1
ATOM 2584 N N . VAL B 1 71 ? -6.988 6.754 -9.82 1 92.12 71 VAL B N 1
ATOM 2585 C CA . VAL B 1 71 ? -7.309 5.84 -10.914 1 92.12 71 VAL B CA 1
ATOM 2586 C C . VAL B 1 71 ? -6.047 5.527 -11.711 1 92.12 71 VAL B C 1
ATOM 2588 O O . VAL B 1 71 ? -5.738 4.359 -11.961 1 92.12 71 VAL B O 1
ATOM 2591 N N . PRO B 1 72 ? -5.266 6.512 -12.133 1 88.25 72 PRO B N 1
ATOM 2592 C CA . PRO B 1 72 ? -4.062 6.184 -12.898 1 88.25 72 PRO B CA 1
ATOM 2593 C C . PRO B 1 72 ? -3.107 5.262 -12.141 1 88.25 72 PRO B C 1
ATOM 2595 O O . PRO B 1 72 ? -2.514 4.359 -12.734 1 88.25 72 PRO B O 1
ATOM 2598 N N . THR B 1 73 ? -2.994 5.527 -10.883 1 86.06 73 THR B N 1
ATOM 2599 C CA . THR B 1 73 ? -2.115 4.707 -10.055 1 86.06 73 THR B CA 1
ATOM 2600 C C . THR B 1 73 ? -2.613 3.266 -10 1 86.06 73 THR B C 1
ATOM 2602 O O . THR B 1 73 ? -1.822 2.326 -10.094 1 86.06 73 THR B O 1
ATOM 2605 N N . VAL B 1 74 ? -3.904 3.096 -9.875 1 91.94 74 VAL B N 1
ATOM 2606 C CA . VAL B 1 74 ? -4.508 1.77 -9.789 1 91.94 74 VAL B CA 1
ATOM 2607 C C . VAL B 1 74 ? -4.363 1.05 -11.133 1 91.94 74 VAL B C 1
ATOM 2609 O O . VAL B 1 74 ? -4.066 -0.147 -11.172 1 91.94 74 VAL B O 1
ATOM 2612 N N . VAL B 1 75 ? -4.539 1.802 -12.164 1 91.88 75 VAL B N 1
ATOM 2613 C CA . VAL B 1 75 ? -4.438 1.217 -13.5 1 91.88 75 VAL B CA 1
ATOM 2614 C C . VAL B 1 75 ? -3.01 0.731 -13.742 1 91.88 75 VAL B C 1
ATOM 2616 O O . VAL B 1 75 ? -2.801 -0.392 -14.211 1 91.88 75 VAL B O 1
ATOM 2619 N N . ILE B 1 76 ? -2.068 1.496 -13.414 1 85.5 76 ILE B N 1
ATOM 2620 C CA . ILE B 1 76 ? -0.668 1.129 -13.594 1 85.5 76 ILE B CA 1
ATOM 2621 C C . ILE B 1 76 ? -0.331 -0.072 -12.711 1 85.5 76 ILE B C 1
ATOM 2623 O O . ILE B 1 76 ? 0.326 -1.015 -13.164 1 85.5 76 ILE B O 1
ATOM 2627 N N . ALA B 1 77 ? -0.779 0.014 -11.523 1 87.88 77 ALA B N 1
ATOM 2628 C CA . ALA B 1 77 ? -0.539 -1.091 -10.602 1 87.88 77 ALA B CA 1
ATOM 2629 C C . ALA B 1 77 ? -1.162 -2.385 -11.117 1 87.88 77 ALA B C 1
ATOM 2631 O O . ALA B 1 77 ? -0.57 -3.459 -10.992 1 87.88 77 ALA B O 1
ATOM 2632 N N . ALA B 1 78 ? -2.355 -2.246 -11.672 1 90.62 78 ALA B N 1
ATOM 2633 C CA . ALA B 1 78 ? -3.062 -3.414 -12.195 1 90.62 78 ALA B CA 1
ATOM 2634 C C . ALA B 1 78 ? -2.32 -4.023 -13.375 1 90.62 78 ALA B C 1
ATOM 2636 O O . ALA B 1 78 ? -2.18 -5.246 -13.469 1 90.62 78 ALA B O 1
ATOM 2637 N N . ILE B 1 79 ? -1.904 -3.234 -14.258 1 88.06 79 ILE B N 1
ATOM 2638 C CA . ILE B 1 79 ? -1.175 -3.699 -15.43 1 88.06 79 ILE B CA 1
ATOM 2639 C C . ILE B 1 79 ? 0.114 -4.395 -15 1 88.06 79 ILE B C 1
ATOM 2641 O O . ILE B 1 79 ? 0.411 -5.504 -15.445 1 88.06 79 ILE B O 1
ATOM 2645 N N . LEU B 1 80 ? 0.788 -3.822 -14.164 1 80.94 80 LEU B N 1
ATOM 2646 C CA . LEU B 1 80 ? 2.072 -4.363 -13.734 1 80.94 80 LEU B CA 1
ATOM 2647 C C . LEU B 1 80 ? 1.876 -5.621 -12.891 1 80.94 80 LEU B C 1
ATOM 2649 O O . LEU B 1 80 ? 2.693 -6.543 -12.945 1 80.94 80 LEU B O 1
ATOM 2653 N N . ALA B 1 81 ? 0.851 -5.594 -12.062 1 81.94 81 ALA B N 1
ATOM 2654 C CA . ALA B 1 81 ? 0.528 -6.793 -11.297 1 81.94 81 ALA B CA 1
ATOM 2655 C C . ALA B 1 81 ? 0.192 -7.961 -12.219 1 81.94 81 ALA B C 1
ATOM 2657 O O . ALA B 1 81 ? 0.565 -9.102 -11.945 1 81.94 81 ALA B O 1
ATOM 2658 N N . GLY B 1 82 ? -0.546 -7.629 -13.25 1 81.81 82 GLY B N 1
ATOM 2659 C CA . GLY B 1 82 ? -0.844 -8.656 -14.234 1 81.81 82 GLY B CA 1
ATOM 2660 C C . GLY B 1 82 ? 0.396 -9.219 -14.906 1 81.81 82 GLY B C 1
ATOM 2661 O O . GLY B 1 82 ? 0.518 -10.438 -15.07 1 81.81 82 GLY B O 1
ATOM 2662 N N . LEU B 1 83 ? 1.249 -8.367 -15.219 1 78.12 83 LEU B N 1
ATOM 2663 C CA . LEU B 1 83 ? 2.496 -8.781 -15.852 1 78.12 83 LEU B CA 1
ATOM 2664 C C . LEU B 1 83 ? 3.34 -9.617 -14.891 1 78.12 83 LEU B C 1
ATOM 2666 O O . LEU B 1 83 ? 3.943 -10.609 -15.289 1 78.12 83 LEU B O 1
ATOM 2670 N N . GLY B 1 84 ? 3.365 -9.164 -13.664 1 74 84 GLY B N 1
ATOM 2671 C CA . GLY B 1 84 ? 4.215 -9.828 -12.688 1 74 84 GLY B CA 1
ATOM 2672 C C . GLY B 1 84 ? 3.613 -11.117 -12.148 1 74 84 GLY B C 1
ATOM 2673 O O . GLY B 1 84 ? 4.328 -12.094 -11.914 1 74 84 GLY B O 1
ATOM 2674 N N . LEU B 1 85 ? 2.371 -11.125 -11.961 1 73.94 85 LEU B N 1
ATOM 2675 C CA . LEU B 1 85 ? 1.748 -12.25 -11.281 1 73.94 85 LEU B CA 1
ATOM 2676 C C . LEU B 1 85 ? 1.175 -13.242 -12.289 1 73.94 85 LEU B C 1
ATOM 2678 O O . LEU B 1 85 ? 1.508 -14.43 -12.258 1 73.94 85 LEU B O 1
ATOM 2682 N N . LEU B 1 86 ? 0.359 -12.742 -13.156 1 70.88 86 LEU B N 1
ATOM 2683 C CA . LEU B 1 86 ? -0.326 -13.664 -14.062 1 70.88 86 LEU B CA 1
ATOM 2684 C C . LEU B 1 86 ? 0.622 -14.172 -15.141 1 70.88 86 LEU B C 1
ATOM 2686 O O . LEU B 1 86 ? 0.674 -15.375 -15.406 1 70.88 86 LEU B O 1
ATOM 2690 N N . PHE B 1 87 ? 1.334 -13.281 -15.688 1 73.81 87 PHE B N 1
ATOM 2691 C CA . PHE B 1 87 ? 2.25 -13.711 -16.734 1 73.81 87 PHE B CA 1
ATOM 2692 C C . PHE B 1 87 ? 3.301 -14.664 -16.188 1 73.81 87 PHE B C 1
ATOM 2694 O O . PHE B 1 87 ? 3.561 -15.711 -16.766 1 73.81 87 PHE B O 1
ATOM 2701 N N . GLN B 1 88 ? 3.854 -14.352 -15.086 1 71.81 88 GLN B N 1
ATOM 2702 C CA . GLN B 1 88 ? 4.863 -15.219 -14.5 1 71.81 88 GLN B CA 1
ATOM 2703 C C . GLN B 1 88 ? 4.254 -16.547 -14.055 1 71.81 88 GLN B C 1
ATOM 2705 O O . GLN B 1 88 ? 4.887 -17.594 -14.18 1 71.81 88 GLN B O 1
ATOM 2710 N N . GLY B 1 89 ? 3.045 -16.484 -13.555 1 70 89 GLY B N 1
ATOM 2711 C CA . GLY B 1 89 ? 2.346 -17.703 -13.195 1 70 89 GLY B CA 1
ATOM 2712 C C . GLY B 1 89 ? 2.076 -18.609 -14.383 1 70 89 GLY B C 1
ATOM 2713 O O . GLY B 1 89 ? 2.262 -19.828 -14.305 1 70 89 GLY B O 1
ATOM 2714 N N . LEU B 1 90 ? 1.799 -18.016 -15.453 1 72.62 90 LEU B N 1
ATOM 2715 C CA . LEU B 1 90 ? 1.515 -18.781 -16.672 1 72.62 90 LEU B CA 1
ATOM 2716 C C . LEU B 1 90 ? 2.797 -19.344 -17.266 1 72.62 90 LEU B C 1
ATOM 2718 O O . LEU B 1 90 ? 2.799 -20.438 -17.828 1 72.62 90 LEU B O 1
ATOM 2722 N N . TRP B 1 91 ? 3.748 -18.547 -17.125 1 71.56 91 TRP B N 1
ATOM 2723 C CA . TRP B 1 91 ? 5.039 -19 -17.625 1 71.56 91 TRP B CA 1
ATOM 2724 C C . TRP B 1 91 ? 5.496 -20.266 -16.906 1 71.56 91 TRP B C 1
ATOM 2726 O O . TRP B 1 91 ? 5.953 -21.219 -17.531 1 71.56 91 TRP B O 1
ATOM 2736 N N . TRP B 1 92 ? 5.258 -20.297 -15.633 1 67 92 TRP B N 1
ATOM 2737 C CA . TRP B 1 92 ? 5.637 -21.469 -14.852 1 67 92 TRP B CA 1
ATOM 2738 C C . TRP B 1 92 ? 4.711 -22.641 -15.148 1 67 92 TRP B C 1
ATOM 2740 O O . TRP B 1 92 ? 5.152 -23.797 -15.188 1 67 92 TRP B O 1
ATOM 2750 N N . LEU B 1 93 ? 3.496 -22.359 -15.398 1 69.56 93 LEU B N 1
ATOM 2751 C CA . LEU B 1 93 ? 2.51 -23.391 -15.695 1 69.56 93 LEU B CA 1
ATOM 2752 C C . LEU B 1 93 ? 2.832 -24.094 -17.016 1 69.56 93 LEU B C 1
ATOM 2754 O O . LEU B 1 93 ? 2.668 -25.297 -17.141 1 69.56 93 LEU B O 1
ATOM 2758 N N . GLU B 1 94 ? 3.182 -23.344 -17.922 1 71.19 94 GLU B N 1
ATOM 2759 C CA . GLU B 1 94 ? 3.533 -23.922 -19.219 1 71.19 94 GLU B CA 1
ATOM 2760 C C . GLU B 1 94 ? 4.734 -24.859 -19.094 1 71.19 94 GLU B C 1
ATOM 2762 O O . GLU B 1 94 ? 4.832 -25.844 -19.828 1 71.19 94 GLU B O 1
ATOM 2767 N N . GLN B 1 95 ? 5.488 -24.578 -18.156 1 64.56 95 GLN B N 1
ATOM 2768 C CA . GLN B 1 95 ? 6.652 -25.422 -17.969 1 64.56 95 GLN B CA 1
ATOM 2769 C C . GLN B 1 95 ? 6.254 -26.766 -17.359 1 64.56 95 GLN B C 1
ATOM 2771 O O . GLN B 1 95 ? 6.891 -27.797 -17.625 1 64.56 95 GLN B O 1
ATOM 2776 N N . VAL B 1 96 ? 5.191 -26.766 -16.562 1 64.5 96 VAL B N 1
ATOM 2777 C CA . VAL B 1 96 ? 4.77 -27.984 -15.898 1 64.5 96 VAL B CA 1
ATOM 2778 C C . VAL B 1 96 ? 3.727 -28.719 -16.75 1 64.5 96 VAL B C 1
ATOM 2780 O O . VAL B 1 96 ? 3.512 -29.922 -16.594 1 64.5 96 VAL B O 1
ATOM 2783 N N . GLY B 1 97 ? 3.314 -28.234 -17.781 1 57.78 97 GLY B N 1
ATOM 2784 C CA . GLY B 1 97 ? 2.445 -28.906 -18.734 1 57.78 97 GLY B CA 1
ATOM 2785 C C . GLY B 1 97 ? 0.995 -28.953 -18.281 1 57.78 97 GLY B C 1
ATOM 2786 O O . GLY B 1 97 ? 0.186 -29.688 -18.859 1 57.78 97 GLY B O 1
ATOM 2787 N N . GLN B 1 98 ? 0.616 -28.594 -17.031 1 57.22 98 GLN B N 1
ATOM 2788 C CA . GLN B 1 98 ? -0.765 -28.688 -16.578 1 57.22 98 GLN B CA 1
ATOM 2789 C C . GLN B 1 98 ? -1.511 -27.375 -16.797 1 57.22 98 GLN B C 1
ATOM 2791 O O . GLN B 1 98 ? -1.438 -26.469 -15.961 1 57.22 98 GLN B O 1
ATOM 2796 N N . GLY B 1 99 ? -2.15 -27.078 -18.047 1 58.84 99 GLY B N 1
ATOM 2797 C CA . GLY B 1 99 ? -2.346 -25.734 -18.578 1 58.84 99 GLY B CA 1
ATOM 2798 C C . GLY B 1 99 ? -3.604 -25.062 -18.062 1 58.84 99 GLY B C 1
ATOM 2799 O O . GLY B 1 99 ? -3.537 -24 -17.453 1 58.84 99 GLY B O 1
ATOM 2800 N N . GLN B 1 100 ? -4.883 -25.797 -18.203 1 61.78 100 GLN B N 1
ATOM 2801 C CA . GLN B 1 100 ? -6.102 -25 -18.156 1 61.78 100 GLN B CA 1
ATOM 2802 C C . GLN B 1 100 ? -6.602 -24.844 -16.719 1 61.78 100 GLN B C 1
ATOM 2804 O O . GLN B 1 100 ? -6.926 -23.734 -16.281 1 61.78 100 GLN B O 1
ATOM 2809 N N . PRO B 1 101 ? -6.621 -26 -15.938 1 62.47 101 PRO B N 1
ATOM 2810 C CA . PRO B 1 101 ? -7.168 -25.844 -14.586 1 62.47 101 PRO B CA 1
ATOM 2811 C C . PRO B 1 101 ? -6.309 -24.938 -13.703 1 62.47 101 PRO B C 1
ATOM 2813 O O . PRO B 1 101 ? -6.836 -24.172 -12.891 1 62.47 101 PRO B O 1
ATOM 2816 N N . VAL B 1 102 ? -5.105 -24.969 -13.953 1 63.59 102 VAL B N 1
ATOM 2817 C CA . VAL B 1 102 ? -4.188 -24.188 -13.133 1 63.59 102 VAL B CA 1
ATOM 2818 C C . VAL B 1 102 ? -4.301 -22.719 -13.492 1 63.59 102 VAL B C 1
ATOM 2820 O O . VAL B 1 102 ? -4.215 -21.844 -12.625 1 63.59 102 VAL B O 1
ATOM 2823 N N . ARG B 1 103 ? -4.598 -22.469 -14.734 1 68.56 103 ARG B N 1
ATOM 2824 C CA . ARG B 1 103 ? -4.809 -21.094 -15.18 1 68.56 103 ARG B CA 1
ATOM 2825 C C . ARG B 1 103 ? -6.016 -20.469 -14.492 1 68.56 103 ARG B C 1
ATOM 2827 O O . ARG B 1 103 ? -5.984 -19.297 -14.117 1 68.56 103 ARG B O 1
ATOM 2834 N N . ASN B 1 104 ? -7.02 -21.281 -14.25 1 70 104 ASN B N 1
ATOM 2835 C CA . ASN B 1 104 ? -8.227 -20.781 -13.602 1 70 104 ASN B CA 1
ATOM 2836 C C . ASN B 1 104 ? -7.977 -20.453 -12.133 1 70 104 ASN B C 1
ATOM 2838 O O . ASN B 1 104 ? -8.547 -19.5 -11.602 1 70 104 ASN B O 1
ATOM 2842 N N . ILE B 1 105 ? -7.121 -21.219 -11.555 1 70.88 105 ILE B N 1
ATOM 2843 C CA . ILE B 1 105 ? -6.82 -21 -10.141 1 70.88 105 ILE B CA 1
ATOM 2844 C C . ILE B 1 105 ? -6.051 -19.688 -9.977 1 70.88 105 ILE B C 1
ATOM 2846 O O . ILE B 1 105 ? -6.348 -18.891 -9.086 1 70.88 105 ILE B O 1
ATOM 2850 N N . ILE B 1 106 ? -5.109 -19.453 -10.875 1 71 106 ILE B N 1
ATOM 2851 C CA . ILE B 1 106 ? -4.297 -18.25 -10.82 1 71 106 ILE B CA 1
ATOM 2852 C C . ILE B 1 106 ? -5.18 -17.016 -11.047 1 71 106 ILE B C 1
ATOM 2854 O O . ILE B 1 106 ? -5.035 -16.016 -10.359 1 71 106 ILE B O 1
ATOM 2858 N N . HIS B 1 107 ? -6.07 -17.172 -11.945 1 75.19 107 HIS B N 1
ATOM 2859 C CA . HIS B 1 107 ? -7 -16.094 -12.25 1 75.19 107 HIS B CA 1
ATOM 2860 C C . HIS B 1 107 ? -7.906 -15.797 -11.062 1 75.19 107 HIS B C 1
ATOM 2862 O O . HIS B 1 107 ? -8.141 -14.633 -10.727 1 75.19 107 HIS B O 1
ATOM 2868 N N . THR B 1 108 ? -8.406 -16.797 -10.43 1 74.19 108 THR B N 1
ATOM 2869 C CA . THR B 1 108 ? -9.336 -16.641 -9.312 1 74.19 108 THR B CA 1
ATOM 2870 C C . THR B 1 108 ? -8.633 -16 -8.117 1 74.19 108 THR B C 1
ATOM 2872 O O . THR B 1 108 ? -9.18 -15.109 -7.469 1 74.19 108 THR B O 1
ATOM 2875 N N . VAL B 1 109 ? -7.449 -16.453 -7.887 1 75.69 109 VAL B N 1
ATOM 2876 C CA . VAL B 1 109 ? -6.691 -15.922 -6.758 1 75.69 109 VAL B CA 1
ATOM 2877 C C . VAL B 1 109 ? -6.363 -14.445 -7.008 1 75.69 109 VAL B C 1
ATOM 2879 O O . VAL B 1 109 ? -6.43 -13.625 -6.09 1 75.69 109 VAL B O 1
ATOM 2882 N N . LEU B 1 110 ? -6.066 -14.117 -8.234 1 80.06 110 LEU B N 1
ATOM 2883 C CA . LEU B 1 110 ? -5.719 -12.75 -8.594 1 80.06 110 LEU B CA 1
ATOM 2884 C C . LEU B 1 110 ? -6.914 -11.82 -8.406 1 80.06 110 LEU B C 1
ATOM 2886 O O . LEU B 1 110 ? -6.785 -10.742 -7.82 1 80.06 110 LEU B O 1
ATOM 2890 N N . VAL B 1 111 ? -8.016 -12.242 -8.797 1 80.69 111 VAL B N 1
ATOM 2891 C CA . VAL B 1 111 ? -9.195 -11.383 -8.812 1 80.69 111 VAL B CA 1
ATOM 2892 C C . VAL B 1 111 ? -9.828 -11.344 -7.422 1 80.69 111 VAL B C 1
ATOM 2894 O O . VAL B 1 111 ? -10.156 -10.266 -6.918 1 80.69 111 VAL B O 1
ATOM 2897 N N . ARG B 1 112 ? -9.898 -12.453 -6.727 1 80.44 112 ARG B N 1
ATOM 2898 C CA . ARG B 1 112 ? -10.656 -12.531 -5.48 1 80.44 112 ARG B CA 1
ATOM 2899 C C . ARG B 1 112 ? -9.805 -12.109 -4.293 1 80.44 112 ARG B C 1
ATOM 2901 O O . ARG B 1 112 ? -10.328 -11.594 -3.299 1 80.44 112 ARG B O 1
ATOM 2908 N N . GLU B 1 113 ? -8.594 -12.312 -4.422 1 81.56 113 GLU B N 1
ATOM 2909 C CA . GLU B 1 113 ? -7.77 -12.094 -3.24 1 81.56 113 GLU B CA 1
ATOM 2910 C C . GLU B 1 113 ? -6.809 -10.922 -3.449 1 81.56 113 GLU B C 1
ATOM 2912 O O . GLU B 1 113 ? -6.781 -9.984 -2.65 1 81.56 113 GLU B O 1
ATOM 2917 N N . VAL B 1 114 ? -6.148 -10.953 -4.566 1 83.62 114 VAL B N 1
ATOM 2918 C CA . VAL B 1 114 ? -5.078 -9.984 -4.777 1 83.62 114 VAL B CA 1
ATOM 2919 C C . VAL B 1 114 ? -5.676 -8.617 -5.086 1 83.62 114 VAL B C 1
ATOM 2921 O O . VAL B 1 114 ? -5.207 -7.598 -4.578 1 83.62 114 VAL B O 1
ATOM 2924 N N . ALA B 1 115 ? -6.656 -8.578 -5.887 1 89.06 115 ALA B N 1
ATOM 2925 C CA . ALA B 1 115 ? -7.207 -7.309 -6.355 1 89.06 115 ALA B CA 1
ATOM 2926 C C . ALA B 1 115 ? -7.691 -6.453 -5.184 1 89.06 115 ALA B C 1
ATOM 2928 O O . ALA B 1 115 ? -7.266 -5.305 -5.027 1 89.06 115 ALA B O 1
ATOM 2929 N N . PRO B 1 116 ? -8.531 -7 -4.305 1 90.75 116 PRO B N 1
ATOM 2930 C CA . PRO B 1 116 ? -9.016 -6.164 -3.203 1 90.75 116 PRO B CA 1
ATOM 2931 C C . PRO B 1 116 ? -7.891 -5.738 -2.258 1 90.75 116 PRO B C 1
ATOM 2933 O O . PRO B 1 116 ? -7.914 -4.621 -1.729 1 90.75 116 PRO B O 1
ATOM 2936 N N . LEU B 1 117 ? -6.934 -6.582 -2.074 1 89.12 117 LEU B N 1
ATOM 2937 C CA . LEU B 1 117 ? -5.84 -6.27 -1.162 1 89.12 117 LEU B CA 1
ATOM 2938 C C . LEU B 1 117 ? -4.918 -5.211 -1.764 1 89.12 117 LEU B C 1
ATOM 2940 O O . LEU B 1 117 ? -4.453 -4.312 -1.06 1 89.12 117 LEU B O 1
ATOM 2944 N N . ALA B 1 118 ? -4.66 -5.379 -3.01 1 90.5 118 ALA B N 1
ATOM 2945 C CA . ALA B 1 118 ? -3.797 -4.414 -3.686 1 90.5 118 ALA B CA 1
ATOM 2946 C C . ALA B 1 118 ? -4.426 -3.025 -3.689 1 90.5 118 ALA B C 1
ATOM 2948 O O . ALA B 1 118 ? -3.771 -2.037 -3.35 1 90.5 118 ALA B O 1
ATOM 2949 N N . VAL B 1 119 ? -5.629 -2.959 -4.016 1 94.44 119 VAL B N 1
ATOM 2950 C CA . VAL B 1 119 ? -6.32 -1.676 -4.074 1 94.44 119 VAL B CA 1
ATOM 2951 C C . VAL B 1 119 ? -6.48 -1.112 -2.662 1 94.44 119 VAL B C 1
ATOM 2953 O O . VAL B 1 119 ? -6.395 0.101 -2.457 1 94.44 119 VAL B O 1
ATOM 2956 N N . GLY B 1 120 ? -6.781 -1.998 -1.722 1 94.69 120 GLY B N 1
ATOM 2957 C CA . GLY B 1 120 ? -6.84 -1.563 -0.335 1 94.69 120 GLY B CA 1
ATOM 2958 C C . GLY B 1 120 ? -5.551 -0.922 0.144 1 94.69 120 GLY B C 1
ATOM 2959 O O . GLY B 1 120 ? -5.574 0.14 0.77 1 94.69 120 GLY B O 1
ATOM 2960 N N . LEU B 1 121 ? -4.477 -1.572 -0.216 1 89.88 121 LEU B N 1
ATOM 2961 C CA . LEU B 1 121 ? -3.178 -1.052 0.193 1 89.88 121 LEU B CA 1
ATOM 2962 C C . LEU B 1 121 ? -2.9 0.295 -0.467 1 89.88 121 LEU B C 1
ATOM 2964 O O . LEU B 1 121 ? -2.398 1.217 0.181 1 89.88 121 LEU B O 1
ATOM 2968 N N . LEU B 1 122 ? -3.215 0.358 -1.702 1 90.81 122 LEU B N 1
ATOM 2969 C CA . LEU B 1 122 ? -3.035 1.611 -2.426 1 90.81 122 LEU B CA 1
ATOM 2970 C C . LEU B 1 122 ? -3.898 2.715 -1.825 1 90.81 122 LEU B C 1
ATOM 2972 O O . LEU B 1 122 ? -3.447 3.855 -1.686 1 90.81 122 LEU B O 1
ATOM 2976 N N . SER B 1 123 ? -5.051 2.326 -1.44 1 92.88 123 SER B N 1
ATOM 2977 C CA . SER B 1 123 ? -5.988 3.305 -0.902 1 92.88 123 SER B CA 1
ATOM 2978 C C . SER B 1 123 ? -5.57 3.768 0.489 1 92.88 123 SER B C 1
ATOM 2980 O O . SER B 1 123 ? -5.789 4.922 0.857 1 92.88 123 SER B O 1
ATOM 2982 N N . ILE B 1 124 ? -5.035 2.873 1.312 1 91.88 124 ILE B N 1
ATOM 2983 C CA . ILE B 1 124 ? -4.543 3.244 2.633 1 91.88 124 ILE B CA 1
ATOM 2984 C C . ILE B 1 124 ? -3.449 4.301 2.5 1 91.88 124 ILE B C 1
ATOM 2986 O O . ILE B 1 124 ? -3.469 5.316 3.199 1 91.88 124 ILE B O 1
ATOM 2990 N N . GLY B 1 125 ? -2.566 4.102 1.586 1 83.44 125 GLY B N 1
ATOM 2991 C CA . GLY B 1 125 ? -1.437 5 1.415 1 83.44 125 GLY B CA 1
ATOM 2992 C C . GLY B 1 125 ? -1.821 6.328 0.789 1 83.44 125 GLY B C 1
ATOM 2993 O O . GLY B 1 125 ? -1.18 7.352 1.045 1 83.44 125 GLY B O 1
ATOM 2994 N N . HIS B 1 126 ? -2.787 6.27 0.014 1 85.38 126 HIS B N 1
ATOM 2995 C CA . HIS B 1 126 ? -3.184 7.484 -0.69 1 85.38 126 HIS B CA 1
ATOM 2996 C C . HIS B 1 126 ? -4.312 8.203 0.04 1 85.38 126 HIS B C 1
ATOM 2998 O O . HIS B 1 126 ? -4.09 9.219 0.692 1 85.38 126 HIS B O 1
ATOM 3004 N N . SER B 1 127 ? -5.48 7.613 0.06 1 89.31 127 SER B N 1
ATOM 3005 C CA . SER B 1 127 ? -6.68 8.258 0.581 1 89.31 127 SER B CA 1
ATOM 3006 C C . SER B 1 127 ? -6.762 8.133 2.098 1 89.31 127 SER B C 1
ATOM 3008 O O . SER B 1 127 ? -7.234 9.047 2.777 1 89.31 127 SER B O 1
ATOM 3010 N N . GLY B 1 128 ? -6.375 7.008 2.605 1 90.38 128 GLY B N 1
ATOM 3011 C CA . GLY B 1 128 ? -6.43 6.816 4.047 1 90.38 128 GLY B CA 1
ATOM 3012 C C . GLY B 1 128 ? -5.582 7.812 4.812 1 90.38 128 GLY B C 1
ATOM 3013 O O . GLY B 1 128 ? -6.062 8.445 5.754 1 90.38 128 GLY B O 1
ATOM 3014 N N . LEU B 1 129 ? -4.371 7.992 4.344 1 81.69 129 LEU B N 1
ATOM 3015 C CA . LEU B 1 129 ? -3.469 8.883 5.062 1 81.69 129 LEU B CA 1
ATOM 3016 C C . LEU B 1 129 ? -3.859 10.344 4.852 1 81.69 129 LEU B C 1
ATOM 3018 O O . LEU B 1 129 ? -3.631 11.188 5.723 1 81.69 129 LEU B O 1
ATOM 3022 N N . ILE B 1 130 ? -4.492 10.641 3.748 1 84.12 130 ILE B N 1
ATOM 3023 C CA . ILE B 1 130 ? -5.035 11.977 3.531 1 84.12 130 ILE B CA 1
ATOM 3024 C C . ILE B 1 130 ? -6.133 12.258 4.555 1 84.12 130 ILE B C 1
ATOM 3026 O O . ILE B 1 130 ? -6.211 13.359 5.102 1 84.12 130 ILE B O 1
ATOM 3030 N N . ILE B 1 131 ? -6.961 11.258 4.809 1 90 131 ILE B N 1
ATOM 3031 C CA . ILE B 1 131 ? -8.008 11.406 5.812 1 90 131 ILE B CA 1
ATOM 3032 C C . ILE B 1 131 ? -7.383 11.688 7.176 1 90 131 ILE B C 1
ATOM 3034 O O . ILE B 1 131 ? -7.789 12.625 7.871 1 90 131 ILE B O 1
ATOM 3038 N N . VAL B 1 132 ? -6.367 10.93 7.531 1 87 132 VAL B N 1
ATOM 3039 C CA . VAL B 1 132 ? -5.727 11.086 8.836 1 87 132 VAL B CA 1
ATOM 3040 C C . VAL B 1 132 ? -5.062 12.453 8.922 1 87 132 VAL B C 1
ATOM 3042 O O . VAL B 1 132 ? -5.203 13.148 9.93 1 87 132 VAL B O 1
ATOM 3045 N N . ASN B 1 133 ? -4.414 12.828 7.852 1 80.62 133 ASN B N 1
ATOM 3046 C CA . ASN B 1 133 ? -3.703 14.102 7.848 1 80.62 133 ASN B CA 1
ATOM 3047 C C . ASN B 1 133 ? -4.668 15.281 7.918 1 80.62 133 ASN B C 1
ATOM 3049 O O . ASN B 1 133 ? -4.488 16.188 8.734 1 80.62 133 ASN B O 1
ATOM 3053 N N . GLU B 1 134 ? -5.68 15.328 7.133 1 84.12 134 GLU B N 1
ATOM 3054 C CA . GLU B 1 134 ? -6.617 16.438 7.059 1 84.12 134 GLU B CA 1
ATOM 3055 C C . GLU B 1 134 ? -7.438 16.562 8.336 1 84.12 134 GLU B C 1
ATOM 3057 O O . GLU B 1 134 ? -7.605 17.656 8.875 1 84.12 134 GLU B O 1
ATOM 3062 N N . LEU B 1 135 ? -7.961 15.469 8.797 1 88.06 135 LEU B N 1
ATOM 3063 C CA . LEU B 1 135 ? -8.797 15.5 9.992 1 88.06 135 LEU B CA 1
ATOM 3064 C C . LEU B 1 135 ? -7.973 15.836 11.227 1 88.06 135 LEU B C 1
ATOM 3066 O O . LEU B 1 135 ? -8.453 16.516 12.141 1 88.06 135 LEU B O 1
ATOM 3070 N N . SER B 1 136 ? -6.738 15.312 11.258 1 84.12 136 SER B N 1
ATOM 3071 C CA . SER B 1 136 ? -5.867 15.656 12.375 1 84.12 136 SER B CA 1
ATOM 3072 C C . SER B 1 136 ? -5.531 17.141 12.375 1 84.12 136 SER B C 1
ATOM 3074 O O . SER B 1 136 ? -5.457 17.766 1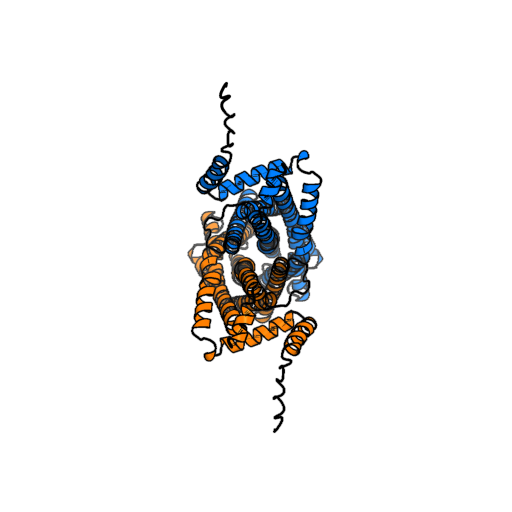3.438 1 84.12 136 SER B O 1
ATOM 3076 N N . ARG B 1 137 ? -5.297 17.672 11.203 1 82.25 137 ARG B N 1
ATOM 3077 C CA . ARG B 1 137 ? -5.008 19.094 11.086 1 82.25 137 ARG B CA 1
ATOM 3078 C C . ARG B 1 137 ? -6.211 19.938 11.492 1 82.25 137 ARG B C 1
ATOM 3080 O O . ARG B 1 137 ? -6.066 20.953 12.172 1 82.25 137 ARG B O 1
ATOM 3087 N N . MET B 1 138 ? -7.418 19.547 11.031 1 86 138 MET B N 1
ATOM 3088 C CA . MET B 1 138 ? -8.641 20.25 11.383 1 86 138 MET B CA 1
ATOM 3089 C C . MET B 1 138 ? -8.859 20.25 12.891 1 86 138 MET B C 1
ATOM 3091 O O . MET B 1 138 ? -9.352 21.234 13.461 1 86 138 MET B O 1
ATOM 3095 N N . ARG B 1 139 ? -8.508 19.156 13.469 1 86.81 139 ARG B N 1
ATOM 3096 C CA . ARG B 1 139 ? -8.617 19.062 14.914 1 86.81 139 ARG B CA 1
ATOM 3097 C C . ARG B 1 139 ? -7.609 19.969 15.602 1 86.81 139 ARG B C 1
ATOM 3099 O O . ARG B 1 139 ? -7.945 20.672 16.562 1 86.81 139 ARG B O 1
ATOM 3106 N N . ALA B 1 140 ? -6.391 19.953 15.148 1 82.31 140 ALA B N 1
ATOM 3107 C CA . ALA B 1 140 ? -5.316 20.75 15.734 1 82.31 140 ALA B CA 1
ATOM 3108 C C . ALA B 1 140 ? -5.602 22.25 15.594 1 82.31 140 ALA B C 1
ATOM 3110 O O . ALA B 1 140 ? -5.262 23.031 16.484 1 82.31 140 ALA B O 1
ATOM 3111 N N . ASP B 1 141 ? -6.266 22.625 14.469 1 87.25 141 ASP B N 1
ATOM 3112 C CA . ASP B 1 141 ? -6.578 24.016 14.195 1 87.25 141 ASP B CA 1
ATOM 3113 C C . ASP B 1 141 ? -7.832 24.453 14.953 1 87.25 141 ASP B C 1
ATOM 3115 O O . ASP B 1 141 ? -8.195 25.625 14.922 1 87.25 141 ASP B O 1
ATOM 3119 N N . GLY B 1 142 ? -8.477 23.562 15.609 1 88.75 142 GLY B N 1
ATOM 3120 C CA . GLY B 1 142 ? -9.68 23.891 16.359 1 88.75 142 GLY B CA 1
ATOM 3121 C C . GLY B 1 142 ? -10.914 24.016 15.484 1 88.75 142 GLY B C 1
ATOM 3122 O O . GLY B 1 142 ? -11.984 24.422 15.953 1 88.75 142 GLY B O 1
ATOM 3123 N N . ARG B 1 143 ? -10.781 23.672 14.289 1 88.25 143 ARG B N 1
ATOM 3124 C CA . ARG B 1 143 ? -11.898 23.781 13.352 1 88.25 143 ARG B CA 1
ATOM 3125 C C . ARG B 1 143 ? -13.047 22.875 13.75 1 88.25 143 ARG B C 1
ATOM 3127 O O . ARG B 1 143 ? -14.219 23.234 13.609 1 88.25 143 ARG B O 1
ATOM 3134 N N . LEU B 1 144 ? -12.734 21.672 14.234 1 88.5 144 LEU B N 1
ATOM 3135 C CA . LEU B 1 144 ? -13.773 20.734 14.625 1 88.5 144 LEU B CA 1
ATOM 3136 C C . LEU B 1 144 ? -14.562 21.25 15.82 1 88.5 144 LEU B C 1
ATOM 3138 O O . LEU B 1 144 ? -15.789 21.125 15.859 1 88.5 144 LEU B O 1
ATOM 3142 N N . ARG B 1 145 ? -13.859 21.891 16.703 1 87.69 145 ARG B N 1
ATOM 3143 C CA . ARG B 1 145 ? -14.508 22.484 17.875 1 87.69 145 ARG B CA 1
ATOM 3144 C C . ARG B 1 145 ? -15.352 23.703 17.469 1 87.69 145 ARG B C 1
ATOM 3146 O O . ARG B 1 145 ? -16.422 23.922 18.031 1 87.69 145 ARG B O 1
ATOM 3153 N N . ALA B 1 146 ? -14.82 24.422 16.516 1 91.25 146 ALA B N 1
ATOM 3154 C CA . ALA B 1 146 ? -15.547 25.594 16.016 1 91.25 146 ALA B CA 1
ATOM 3155 C C . ALA B 1 146 ? -16.875 25.188 15.383 1 91.25 146 ALA B C 1
ATOM 3157 O O . ALA B 1 146 ? -17.891 25.844 15.578 1 91.25 146 ALA B O 1
ATOM 3158 N N . LEU B 1 147 ? -16.906 24.094 14.688 1 89.31 147 LEU B N 1
ATOM 3159 C CA . LEU B 1 147 ? -18.109 23.594 14.062 1 89.31 147 LEU B CA 1
ATOM 3160 C C . LEU B 1 147 ? -19.109 23.094 15.109 1 89.31 147 LEU B C 1
ATOM 3162 O O . LEU B 1 147 ? -20.312 23.359 15 1 89.31 147 LEU B O 1
ATOM 3166 N N . ASP B 1 148 ? -18.562 22.406 16.047 1 88.19 148 ASP B N 1
ATOM 3167 C CA . ASP B 1 148 ? -19.406 21.906 17.125 1 88.19 148 ASP B CA 1
ATOM 3168 C C . ASP B 1 148 ? -20.078 23.062 17.875 1 88.19 148 ASP B C 1
ATOM 3170 O O . ASP B 1 148 ? -21.25 22.969 18.25 1 88.19 148 ASP B O 1
ATOM 3174 N N . SER B 1 149 ? -19.344 24.109 18.031 1 91.62 149 SER B N 1
ATOM 3175 C CA . SER B 1 149 ? -19.875 25.281 18.719 1 91.62 149 SER B CA 1
ATOM 3176 C C . SER B 1 149 ? -20.969 25.953 17.906 1 91.62 149 SER B C 1
ATOM 3178 O O . SER B 1 149 ? -21.844 26.625 18.453 1 91.62 149 SER B O 1
ATOM 3180 N N . GLN B 1 150 ? -20.906 25.781 16.625 1 92.81 150 GLN B N 1
ATOM 3181 C CA . GLN B 1 150 ? -21.906 26.344 15.719 1 92.81 150 GLN B CA 1
ATOM 3182 C C . GLN B 1 150 ? -23.109 25.406 15.586 1 92.81 150 GLN B C 1
ATOM 3184 O O . GLN B 1 150 ? -24.047 25.703 14.844 1 92.81 150 GLN B O 1
ATOM 3189 N N . GLY B 1 151 ? -23.062 24.266 16.188 1 88.25 151 GLY B N 1
ATOM 3190 C CA . GLY B 1 151 ? -24.156 23.312 16.172 1 88.25 151 GLY B CA 1
ATOM 3191 C C . GLY B 1 151 ? -24.078 22.328 15.016 1 88.25 151 GLY B C 1
ATOM 3192 O O . GLY B 1 151 ? -25.047 21.656 14.695 1 88.25 151 GLY B O 1
ATOM 3193 N N . ILE B 1 152 ? -22.984 22.359 14.383 1 87.88 152 ILE B N 1
ATOM 3194 C CA . ILE B 1 152 ? -22.781 21.422 13.281 1 87.88 152 ILE B CA 1
ATOM 3195 C C . ILE B 1 152 ? -21.969 20.234 13.773 1 87.88 152 ILE B C 1
ATOM 3197 O O . ILE B 1 152 ? -20.922 20.391 14.383 1 87.88 152 ILE B O 1
ATOM 3201 N N . ASP B 1 153 ? -22.484 19.031 13.617 1 88.94 153 ASP B N 1
ATOM 3202 C CA . ASP B 1 153 ? -21.797 17.812 14.039 1 88.94 153 ASP B CA 1
ATOM 3203 C C . ASP B 1 153 ? -20.656 17.453 13.078 1 88.94 153 ASP B C 1
ATOM 3205 O O . ASP B 1 153 ? -20.906 17 11.961 1 88.94 153 ASP B O 1
ATOM 3209 N N . PRO B 1 154 ? -19.484 17.609 13.547 1 88.38 154 PRO B N 1
ATOM 3210 C CA . PRO B 1 154 ? -18.359 17.344 12.664 1 88.38 154 PRO B CA 1
ATOM 3211 C C . PRO B 1 154 ? -18.25 15.867 12.266 1 88.38 154 PRO B C 1
ATOM 3213 O O . PRO B 1 154 ? -17.688 15.547 11.219 1 88.38 154 PRO B O 1
ATOM 3216 N N . PHE B 1 155 ? -18.781 15.031 13.078 1 88 155 PHE B N 1
ATOM 3217 C CA . PHE B 1 155 ? -18.766 13.602 12.773 1 88 155 PHE B CA 1
ATOM 3218 C C . PHE B 1 155 ? -19.594 13.312 11.523 1 88 155 PHE B C 1
ATOM 3220 O O . PHE B 1 155 ? -19.125 12.633 10.609 1 88 155 PHE B O 1
ATOM 3227 N N . VAL B 1 156 ? -20.703 13.867 11.5 1 89.56 156 VAL B N 1
ATOM 3228 C CA . VAL B 1 156 ? -21.609 13.625 10.391 1 89.56 156 VAL B CA 1
ATOM 3229 C C . VAL B 1 156 ? -21.109 14.352 9.141 1 89.56 156 VAL B C 1
ATOM 3231 O O . VAL B 1 156 ? -21.234 13.844 8.023 1 89.56 156 VAL B O 1
ATOM 3234 N N . LEU B 1 157 ? -20.469 15.438 9.352 1 90.88 157 LEU B N 1
ATOM 3235 C CA . LEU B 1 157 ? -20.062 16.281 8.234 1 90.88 157 LEU B CA 1
ATOM 3236 C C . LEU B 1 157 ? -18.812 15.727 7.562 1 90.88 157 LEU B C 1
ATOM 3238 O O . LEU B 1 157 ? -18.672 15.805 6.34 1 90.88 157 LEU B O 1
ATOM 3242 N N . PHE B 1 158 ? -17.906 15.086 8.383 1 91.81 158 PHE B N 1
ATOM 3243 C CA . PHE B 1 158 ? -16.625 14.719 7.797 1 91.81 158 PHE B CA 1
ATOM 3244 C C . PHE B 1 158 ? -16.438 13.203 7.789 1 91.81 158 PHE B C 1
ATOM 3246 O O . PHE B 1 158 ? -15.914 12.641 6.828 1 91.81 158 PHE B O 1
ATOM 3253 N N . VAL B 1 159 ? -16.906 12.523 8.789 1 93.56 159 VAL B N 1
ATOM 3254 C CA . VAL B 1 159 ? -16.625 11.102 8.938 1 93.56 159 VAL B CA 1
ATOM 3255 C C . VAL B 1 159 ? -17.531 10.289 8.008 1 93.56 159 VAL B C 1
ATOM 3257 O O . VAL B 1 159 ? -17.062 9.438 7.258 1 93.56 159 VAL B O 1
ATOM 3260 N N . VAL B 1 160 ? -18.797 10.641 7.98 1 94.69 160 VAL B N 1
ATOM 3261 C CA . VAL B 1 160 ? -19.781 9.852 7.25 1 94.69 160 VAL B CA 1
ATOM 3262 C C . VAL B 1 160 ? -19.516 9.945 5.75 1 94.69 160 VAL B C 1
ATOM 3264 O O . VAL B 1 160 ? -19.391 8.914 5.074 1 94.69 160 VAL B O 1
ATOM 3267 N N . PRO B 1 161 ? -19.328 11.102 5.223 1 94.88 161 PRO B N 1
ATOM 3268 C CA . PRO B 1 161 ? -19.109 11.164 3.773 1 94.88 161 PRO B CA 1
ATOM 3269 C C . PRO B 1 161 ? -17.766 10.586 3.346 1 94.88 161 PRO B C 1
ATOM 3271 O O . PRO B 1 161 ? -17.656 10 2.27 1 94.88 161 PRO B O 1
ATOM 3274 N N . ARG B 1 162 ? -16.75 10.727 4.141 1 94.88 162 ARG B N 1
ATOM 3275 C CA . ARG B 1 162 ? -15.43 10.219 3.787 1 94.88 162 ARG B CA 1
ATOM 3276 C C . ARG B 1 162 ? -15.414 8.688 3.797 1 94.88 162 ARG B C 1
ATOM 3278 O O . ARG B 1 162 ? -14.828 8.07 2.908 1 94.88 162 ARG B O 1
ATOM 3285 N N . VAL B 1 163 ? -16.078 8.133 4.785 1 96.5 163 VAL B N 1
ATOM 3286 C CA . VAL B 1 163 ? -16.141 6.676 4.867 1 96.5 163 VAL B CA 1
ATOM 3287 C C . VAL B 1 163 ? -16.969 6.129 3.703 1 96.5 163 VAL B C 1
ATOM 3289 O O . VAL B 1 163 ? -16.578 5.137 3.076 1 96.5 163 VAL B O 1
ATOM 3292 N N . ALA B 1 164 ? -18.047 6.781 3.4 1 96.12 164 ALA B N 1
ATOM 3293 C CA . ALA B 1 164 ? -18.891 6.363 2.287 1 96.12 164 ALA B CA 1
ATOM 3294 C C . ALA B 1 164 ? -18.156 6.492 0.958 1 96.12 164 ALA B C 1
ATOM 3296 O O . ALA B 1 164 ? -18.219 5.594 0.115 1 96.12 164 ALA B O 1
ATOM 3297 N N . ALA B 1 165 ? -17.484 7.598 0.819 1 96.56 165 ALA B N 1
ATOM 3298 C CA . ALA B 1 165 ? -16.766 7.844 -0.421 1 96.56 165 ALA B CA 1
ATOM 3299 C C . ALA B 1 165 ? -15.656 6.809 -0.619 1 96.56 165 ALA B C 1
ATOM 3301 O O . ALA B 1 165 ? -15.469 6.297 -1.725 1 96.56 165 ALA B O 1
ATOM 3302 N N . LEU B 1 166 ? -14.953 6.5 0.444 1 96.69 166 LEU B N 1
ATOM 3303 C CA . LEU B 1 166 ? -13.859 5.539 0.344 1 96.69 166 LEU B CA 1
ATOM 3304 C C . LEU B 1 166 ? -14.398 4.137 0.061 1 96.69 166 LEU B C 1
ATOM 3306 O O . LEU B 1 166 ? -13.781 3.375 -0.688 1 96.69 166 LEU B O 1
ATOM 3310 N N . SER B 1 167 ? -15.539 3.811 0.647 1 96.69 167 SER B N 1
ATOM 3311 C CA . SER B 1 167 ? -16.156 2.506 0.424 1 96.69 167 SER B CA 1
ATOM 3312 C C . SER B 1 167 ? -16.562 2.33 -1.036 1 96.69 167 SER B C 1
ATOM 3314 O O . SER B 1 167 ? -16.25 1.311 -1.653 1 96.69 167 SER B O 1
ATOM 3316 N N . VAL B 1 168 ? -17.172 3.305 -1.565 1 96.19 168 VAL B N 1
ATOM 3317 C CA . VAL B 1 168 ? -17.641 3.238 -2.947 1 96.19 168 VAL B CA 1
ATOM 3318 C C . VAL B 1 168 ? -16.453 3.271 -3.896 1 96.19 168 VAL B C 1
ATOM 3320 O O . VAL B 1 168 ? -16.422 2.549 -4.895 1 96.19 168 VAL B O 1
ATOM 3323 N N . SER B 1 169 ? -15.531 4.117 -3.578 1 97.06 169 SER B N 1
ATOM 3324 C CA . SER B 1 169 ? -14.344 4.227 -4.422 1 97.06 169 SER B CA 1
ATOM 3325 C C . SER B 1 169 ? -13.57 2.912 -4.465 1 97.06 169 SER B C 1
ATOM 3327 O O . SER B 1 169 ? -13.102 2.494 -5.527 1 97.06 169 SER B O 1
ATOM 3329 N N . LEU B 1 170 ? -13.398 2.316 -3.293 1 97.25 170 LEU B N 1
ATOM 3330 C CA . LEU B 1 170 ? -12.648 1.064 -3.254 1 97.25 170 LEU B CA 1
ATOM 3331 C C . LEU B 1 170 ? -13.359 -0.017 -4.062 1 97.25 170 LEU B C 1
ATOM 3333 O O . LEU B 1 170 ? -12.703 -0.845 -4.707 1 97.25 170 LEU B O 1
ATOM 3337 N N . PHE B 1 171 ? -14.688 0.001 -4.02 1 95.75 171 PHE B N 1
ATOM 3338 C CA . PHE B 1 171 ? -15.453 -0.942 -4.824 1 95.75 171 PHE B CA 1
ATOM 3339 C C . PHE B 1 171 ? -15.18 -0.737 -6.309 1 95.75 171 PHE B C 1
ATOM 3341 O O . PHE B 1 171 ? -14.828 -1.684 -7.016 1 95.75 171 PHE B O 1
ATOM 3348 N N . CYS B 1 172 ? -15.258 0.438 -6.719 1 96.25 172 CYS B N 1
ATOM 3349 C CA . CYS B 1 172 ? -15.07 0.759 -8.125 1 96.25 172 CYS B CA 1
ATOM 3350 C C . CYS B 1 172 ? -13.633 0.484 -8.562 1 96.25 172 CYS B C 1
ATOM 3352 O O . CYS B 1 172 ? -13.406 -0.09 -9.625 1 96.25 172 CYS B O 1
ATOM 3354 N N . LEU B 1 173 ? -12.734 0.865 -7.773 1 96.31 173 LEU B N 1
ATOM 3355 C CA . LEU B 1 173 ? -11.328 0.698 -8.102 1 96.31 173 LEU B CA 1
ATOM 3356 C C . LEU B 1 173 ? -10.945 -0.778 -8.117 1 96.31 173 LEU B C 1
ATOM 3358 O O . LEU B 1 173 ? -10.117 -1.198 -8.93 1 96.31 173 LEU B O 1
ATOM 3362 N N . THR B 1 174 ? -11.477 -1.518 -7.172 1 94.5 174 THR B N 1
ATOM 3363 C CA . THR B 1 174 ? -11.195 -2.947 -7.137 1 94.5 174 THR B CA 1
ATOM 3364 C C . THR B 1 174 ? -11.727 -3.637 -8.391 1 94.5 174 THR B C 1
ATOM 3366 O O . THR B 1 174 ? -11.07 -4.527 -8.938 1 94.5 174 THR B O 1
ATOM 3369 N N . MET B 1 175 ? -12.891 -3.215 -8.82 1 91.38 175 MET B N 1
ATOM 3370 C CA . MET B 1 175 ? -13.445 -3.758 -10.055 1 91.38 175 MET B CA 1
ATOM 3371 C C . MET B 1 175 ? -12.555 -3.426 -11.242 1 91.38 175 MET B C 1
ATOM 3373 O O . MET B 1 175 ? -12.336 -4.27 -12.117 1 91.38 175 MET B O 1
ATOM 3377 N N . LEU B 1 176 ? -12.133 -2.301 -11.219 1 92.88 176 LEU B N 1
ATOM 3378 C CA . LEU B 1 176 ? -11.227 -1.871 -12.289 1 92.88 176 LEU B CA 1
ATOM 3379 C C . LEU B 1 176 ? -9.945 -2.689 -12.273 1 92.88 176 LEU B C 1
ATOM 3381 O O . LEU B 1 176 ? -9.477 -3.141 -13.32 1 92.88 176 LEU B O 1
ATOM 3385 N N . PHE B 1 177 ? -9.352 -2.828 -11.164 1 93 177 PHE B N 1
ATOM 3386 C CA . PHE B 1 177 ? -8.133 -3.6 -11 1 93 177 PHE B CA 1
ATOM 3387 C C . PHE B 1 177 ? -8.336 -5.043 -11.445 1 93 177 PHE B C 1
ATOM 3389 O O . PHE B 1 177 ? -7.48 -5.617 -12.125 1 93 177 PHE B O 1
ATOM 3396 N N . ALA B 1 178 ? -9.477 -5.59 -11.023 1 88.56 178 ALA B N 1
ATOM 3397 C CA . ALA B 1 178 ? -9.781 -6.988 -11.32 1 88.56 178 ALA B CA 1
ATOM 3398 C C . ALA B 1 178 ? -9.984 -7.199 -12.812 1 88.56 178 ALA B C 1
ATOM 3400 O O . ALA B 1 178 ? -9.766 -8.297 -13.328 1 88.56 178 ALA B O 1
ATOM 3401 N N . ALA B 1 179 ? -10.398 -6.215 -13.445 1 86.44 179 ALA B N 1
ATOM 3402 C CA . ALA B 1 179 ? -10.617 -6.309 -14.883 1 86.44 179 ALA B CA 1
ATOM 3403 C C . ALA B 1 179 ? -9.305 -6.141 -15.648 1 86.44 179 ALA B C 1
ATOM 3405 O O . ALA B 1 179 ? -9.047 -6.855 -16.625 1 86.44 179 ALA B O 1
ATOM 3406 N N . ILE B 1 180 ? -8.469 -5.305 -15.227 1 89.81 180 ILE B N 1
ATOM 3407 C CA . ILE B 1 180 ? -7.289 -4.906 -15.992 1 89.81 180 ILE B CA 1
ATOM 3408 C C . ILE B 1 180 ? -6.148 -5.887 -15.727 1 89.81 180 ILE B C 1
ATOM 3410 O O . ILE B 1 180 ? -5.398 -6.238 -16.641 1 89.81 180 ILE B O 1
ATOM 3414 N N . ALA B 1 181 ? -5.969 -6.281 -14.508 1 88.5 181 ALA B N 1
ATOM 3415 C CA . ALA B 1 181 ? -4.809 -7.086 -14.133 1 88.5 181 ALA B CA 1
ATOM 3416 C C . ALA B 1 181 ? -4.777 -8.398 -14.906 1 88.5 181 ALA B C 1
ATOM 3418 O O . ALA B 1 181 ? -3.771 -8.727 -15.539 1 88.5 181 ALA B O 1
ATOM 3419 N N . PRO B 1 182 ? -5.883 -9.211 -14.891 1 83.12 182 PRO B N 1
ATOM 3420 C CA . PRO B 1 182 ? -5.855 -10.445 -15.68 1 83.12 182 PRO B CA 1
ATOM 3421 C C . PRO B 1 182 ? -5.691 -10.188 -17.172 1 83.12 182 PRO B C 1
ATOM 3423 O O . PRO B 1 182 ? -5.027 -10.969 -17.859 1 83.12 182 PRO B O 1
ATOM 3426 N N . ALA B 1 183 ? -6.316 -9.133 -17.625 1 83.19 183 ALA B N 1
ATOM 3427 C CA . ALA B 1 183 ? -6.207 -8.797 -19.047 1 83.19 183 ALA B CA 1
ATOM 3428 C C . ALA B 1 183 ? -4.762 -8.492 -19.422 1 83.19 183 ALA B C 1
ATOM 3430 O O . ALA B 1 183 ? -4.285 -8.922 -20.484 1 83.19 183 ALA B O 1
ATOM 3431 N N . ALA B 1 184 ? -4.109 -7.75 -18.641 1 83.5 184 ALA B N 1
ATOM 3432 C CA . ALA B 1 184 ? -2.717 -7.395 -18.906 1 83.5 184 ALA B CA 1
ATOM 3433 C C . ALA B 1 184 ? -1.821 -8.625 -18.891 1 83.5 184 ALA B C 1
ATOM 3435 O O . ALA B 1 184 ? -0.923 -8.766 -19.719 1 83.5 184 ALA B O 1
ATOM 3436 N N . GLY B 1 185 ? -1.976 -9.438 -17.938 1 80.94 185 GLY B N 1
ATOM 3437 C CA . GLY B 1 185 ? -1.202 -10.664 -17.859 1 80.94 185 GLY B CA 1
ATOM 3438 C C . GLY B 1 185 ? -1.423 -11.586 -19.047 1 80.94 185 GLY B C 1
ATOM 3439 O O . GLY B 1 185 ? -0.469 -12.141 -19.594 1 80.94 185 GLY B O 1
ATOM 3440 N N . LEU B 1 186 ? -2.598 -11.711 -19.406 1 78.06 186 LEU B N 1
ATOM 3441 C CA . LEU B 1 186 ? -2.941 -12.594 -20.531 1 78.06 186 LEU B CA 1
ATOM 3442 C C . LEU B 1 186 ? -2.408 -12.031 -21.844 1 78.06 186 LEU B C 1
ATOM 3444 O O . LEU B 1 186 ? -1.94 -12.789 -22.703 1 78.06 186 LEU B O 1
ATOM 3448 N N . LEU B 1 187 ? -2.586 -10.781 -21.953 1 77.88 187 LEU B N 1
ATOM 3449 C CA . LEU B 1 187 ? -2.082 -10.133 -23.156 1 77.88 187 LEU B CA 1
ATOM 3450 C C . LEU B 1 187 ? -0.575 -10.32 -23.297 1 77.88 187 LEU B C 1
ATOM 3452 O O . LEU B 1 187 ? -0.068 -10.562 -24.391 1 77.88 187 LEU B O 1
ATOM 3456 N N . THR B 1 188 ? 0.086 -10.211 -22.312 1 77.69 188 THR B N 1
ATOM 3457 C CA . THR B 1 188 ? 1.532 -10.398 -22.328 1 77.69 188 THR B CA 1
ATOM 3458 C C . THR B 1 188 ? 1.883 -11.859 -22.625 1 77.69 188 THR B C 1
ATOM 3460 O O . THR B 1 188 ? 2.85 -12.133 -23.344 1 77.69 188 THR B O 1
ATOM 3463 N N . ALA B 1 189 ? 1.128 -12.727 -22.031 1 75.88 189 ALA B N 1
ATOM 3464 C CA . ALA B 1 189 ? 1.342 -14.148 -22.297 1 75.88 189 ALA B CA 1
ATOM 3465 C C . ALA B 1 189 ? 1.13 -14.469 -23.766 1 75.88 189 ALA B C 1
ATOM 3467 O O . ALA B 1 189 ? 1.848 -15.297 -24.344 1 75.88 189 ALA B O 1
ATOM 3468 N N . LEU B 1 190 ? 0.178 -13.844 -24.359 1 74.06 190 LEU B N 1
ATOM 3469 C CA . LEU B 1 190 ? -0.108 -14.039 -25.766 1 74.06 190 LEU B CA 1
ATOM 3470 C C . LEU B 1 190 ? 1.004 -13.453 -26.641 1 74.06 190 LEU B C 1
ATOM 3472 O O . LEU B 1 190 ? 1.446 -14.086 -27.594 1 74.06 190 LEU B O 1
ATOM 3476 N N . LEU B 1 191 ? 1.383 -12.328 -26.25 1 73.5 191 LEU B N 1
ATOM 3477 C CA . LEU B 1 191 ? 2.387 -11.625 -27.047 1 73.5 191 LEU B CA 1
ATOM 3478 C C . LEU B 1 191 ? 3.727 -12.352 -26.984 1 73.5 191 LEU B C 1
ATOM 3480 O O . LEU B 1 191 ? 4.492 -12.328 -27.953 1 73.5 191 LEU B O 1
ATOM 3484 N N . LEU B 1 192 ? 3.967 -13.055 -25.922 1 71.62 192 LEU B N 1
ATOM 3485 C CA . LEU B 1 192 ? 5.254 -13.734 -25.781 1 71.62 192 LEU B CA 1
ATOM 3486 C C . LEU B 1 192 ? 5.137 -15.203 -26.156 1 71.62 192 LEU B C 1
ATOM 3488 O O . LEU B 1 192 ? 6.094 -15.969 -25.984 1 71.62 192 LEU B O 1
ATOM 3492 N N . GLY B 1 193 ? 4.004 -15.609 -26.641 1 65.5 193 GLY B N 1
ATOM 3493 C CA . GLY B 1 193 ? 3.816 -16.938 -27.188 1 65.5 193 GLY B CA 1
ATOM 3494 C C . GLY B 1 193 ? 3.783 -18.031 -26.125 1 65.5 193 GLY B C 1
ATOM 3495 O O . GLY B 1 193 ? 4.098 -19.188 -26.406 1 65.5 193 GLY B O 1
ATOM 3496 N N . VAL B 1 194 ? 3.631 -17.609 -24.984 1 62.69 194 VAL B N 1
ATOM 3497 C CA . VAL B 1 194 ? 3.641 -18.594 -23.906 1 62.69 194 VAL B CA 1
ATOM 3498 C C . VAL B 1 194 ? 2.354 -19.406 -23.938 1 62.69 194 VAL B C 1
ATOM 3500 O O . VAL B 1 194 ? 2.357 -20.594 -23.609 1 62.69 194 VAL B O 1
ATOM 3503 N N . THR B 1 195 ? 1.255 -18.812 -24.172 1 61.09 195 THR B N 1
ATOM 3504 C CA . THR B 1 195 ? 0.008 -19.562 -24.203 1 61.09 195 THR B CA 1
ATOM 3505 C C . THR B 1 195 ? -0.577 -19.578 -25.625 1 61.09 195 THR B C 1
ATOM 3507 O O . THR B 1 195 ? -0.385 -18.641 -26.391 1 61.09 195 THR B O 1
ATOM 3510 N N . ASN B 1 196 ? -0.843 -20.734 -26.078 1 58.03 196 ASN B N 1
ATOM 3511 C CA . ASN B 1 196 ? -1.59 -20.875 -27.328 1 58.03 196 ASN B CA 1
ATOM 3512 C C . ASN B 1 196 ? -3.061 -20.516 -27.141 1 58.03 196 ASN B C 1
ATOM 3514 O O . ASN B 1 196 ? -3.92 -20.984 -27.875 1 58.03 196 ASN B O 1
ATOM 3518 N N . LEU B 1 197 ? -3.283 -19.969 -26.047 1 55.59 197 LEU B N 1
ATOM 3519 C CA . LEU B 1 197 ? -4.699 -19.688 -25.828 1 55.59 197 LEU B CA 1
ATOM 3520 C C . LEU B 1 197 ? -5.164 -18.516 -26.688 1 55.59 197 LEU B C 1
ATOM 3522 O O . LEU B 1 197 ? -4.391 -17.594 -26.953 1 55.59 197 LEU B O 1
ATOM 3526 N N . SER B 1 198 ? -6.305 -18.75 -27.344 1 55.19 198 SER B N 1
ATOM 3527 C CA . SER B 1 198 ? -6.926 -17.656 -28.094 1 55.19 198 SER B CA 1
ATOM 3528 C C . SER B 1 198 ? -7.395 -16.547 -27.156 1 55.19 198 SER B C 1
ATOM 3530 O O . SER B 1 198 ? -7.684 -16.797 -25.984 1 55.19 198 SER B O 1
ATOM 3532 N N . PHE B 1 199 ? -7.16 -15.336 -27.453 1 56.38 199 PHE B N 1
ATOM 3533 C CA . PHE B 1 199 ? -7.625 -14.141 -26.766 1 56.38 199 PHE B CA 1
ATOM 3534 C C . PHE B 1 199 ? -9.031 -14.336 -26.219 1 56.38 199 PHE B C 1
ATOM 3536 O O . PHE B 1 199 ? -9.344 -13.914 -25.109 1 56.38 199 PHE B O 1
ATOM 3543 N N . SER B 1 200 ? -9.82 -15.031 -27 1 56.62 200 SER B N 1
ATOM 3544 C CA . SER B 1 200 ? -11.219 -15.258 -26.656 1 56.62 200 SER B CA 1
ATOM 3545 C C . SER B 1 200 ? -11.344 -16.156 -25.422 1 56.62 200 SER B C 1
ATOM 3547 O O . SER B 1 200 ? -12.227 -15.953 -24.578 1 56.62 200 SER B O 1
ATOM 3549 N N . ALA B 1 201 ? -10.492 -17.094 -25.328 1 56.91 201 ALA B N 1
ATOM 3550 C CA . ALA B 1 201 ? -10.578 -18.031 -24.203 1 56.91 201 ALA B CA 1
ATOM 3551 C C . ALA B 1 201 ? -10.18 -17.359 -22.891 1 56.91 201 ALA B C 1
ATOM 3553 O O . ALA B 1 201 ? -10.742 -17.672 -21.844 1 56.91 201 ALA B O 1
ATOM 3554 N N . VAL B 1 202 ? -9.328 -16.5 -23.078 1 56.41 202 VAL B N 1
ATOM 3555 C CA . VAL B 1 202 ? -8.875 -15.758 -21.906 1 56.41 202 VAL B CA 1
ATOM 3556 C C . VAL B 1 202 ? -10.008 -14.875 -21.391 1 56.41 202 VAL B C 1
ATOM 3558 O O . VAL B 1 202 ? -10.266 -14.836 -20.188 1 56.41 202 VAL B O 1
ATOM 3561 N N . LEU B 1 203 ? -10.602 -14.227 -22.281 1 57.22 203 LEU B N 1
ATOM 3562 C CA . LEU B 1 203 ? -11.703 -13.352 -21.906 1 57.22 203 LEU B CA 1
ATOM 3563 C C . LEU B 1 203 ? -12.852 -14.148 -21.297 1 57.22 203 LEU B C 1
ATOM 3565 O O . LEU B 1 203 ? -13.453 -13.719 -20.312 1 57.22 203 LEU B O 1
ATOM 3569 N N . VAL B 1 204 ? -13.078 -15.289 -21.891 1 57.84 204 VAL B N 1
ATOM 3570 C CA . VAL B 1 204 ? -14.148 -16.141 -21.391 1 57.84 204 VAL B CA 1
ATOM 3571 C C . VAL B 1 204 ? -13.805 -16.641 -19.984 1 57.84 204 VAL B C 1
ATOM 3573 O O . VAL B 1 204 ? -14.672 -16.734 -19.109 1 57.84 204 VAL B O 1
ATOM 3576 N N . SER B 1 205 ? -12.617 -16.875 -19.906 1 54.75 205 SER B N 1
ATOM 3577 C CA . SER B 1 205 ? -12.172 -17.391 -18.609 1 54.75 205 SER B CA 1
ATOM 3578 C C . SER B 1 205 ? -12.25 -16.312 -17.531 1 54.75 205 SER B C 1
ATOM 3580 O O . SER B 1 205 ? -12.641 -16.578 -16.406 1 54.75 205 SER B O 1
ATOM 3582 N N . VAL B 1 206 ? -11.844 -15.148 -17.953 1 56.62 206 VAL B N 1
ATOM 3583 C CA . VAL B 1 206 ? -11.922 -14.023 -17.016 1 56.62 206 VAL B CA 1
ATOM 3584 C C . VAL B 1 206 ? -13.383 -13.766 -16.641 1 56.62 206 VAL B C 1
ATOM 3586 O O . VAL B 1 206 ? -13.695 -13.57 -15.469 1 56.62 206 VAL B O 1
ATOM 3589 N N . LEU B 1 207 ? -14.141 -13.805 -17.672 1 56.84 207 LEU B N 1
ATOM 3590 C CA . LEU B 1 207 ? -15.555 -13.531 -17.469 1 56.84 207 LEU B CA 1
ATOM 3591 C C . LEU B 1 207 ? -16.234 -14.688 -16.75 1 56.84 207 LEU B C 1
ATOM 3593 O O . LEU B 1 207 ? -17.172 -14.469 -15.961 1 56.84 207 LEU B O 1
ATOM 3597 N N . SER B 1 208 ? -15.859 -15.867 -17.047 1 54.19 208 SER B N 1
ATOM 3598 C CA . SER B 1 208 ? -16.469 -17.031 -16.406 1 54.19 208 SER B CA 1
ATOM 3599 C C . SER B 1 208 ? -16.047 -17.125 -14.938 1 54.19 208 SER B C 1
ATOM 3601 O O . SER B 1 208 ? -16.781 -17.672 -14.117 1 54.19 208 SER B O 1
ATOM 3603 N N . THR B 1 209 ? -14.867 -16.969 -14.781 1 49.53 209 THR B N 1
ATOM 3604 C CA . THR B 1 209 ? -14.391 -17.062 -13.406 1 49.53 209 THR B CA 1
ATOM 3605 C C . THR B 1 209 ? -14.984 -15.945 -12.555 1 49.53 209 THR B C 1
ATOM 3607 O O . THR B 1 209 ? -15.211 -16.125 -11.352 1 49.53 209 THR B O 1
ATOM 3610 N N . ILE B 1 210 ? -14.984 -14.758 -13.188 1 51.34 210 ILE B N 1
ATOM 3611 C CA . ILE B 1 210 ? -15.805 -13.789 -12.477 1 51.34 210 ILE B CA 1
ATOM 3612 C C . ILE B 1 210 ? -17.172 -14.391 -12.18 1 51.34 210 ILE B C 1
ATOM 3614 O O . ILE B 1 210 ? -17.922 -13.859 -11.359 1 51.34 210 ILE B O 1
ATOM 3618 N N . GLY B 1 211 ? -17.375 -15.461 -12.656 1 47.47 211 GLY B N 1
ATOM 3619 C CA . GLY B 1 211 ? -18.656 -16.125 -12.5 1 47.47 211 GLY B CA 1
ATOM 3620 C C . GLY B 1 211 ? -19.219 -16.016 -11.102 1 47.47 211 GLY B C 1
ATOM 3621 O O . GLY B 1 211 ? -18.719 -15.242 -10.281 1 47.47 211 GLY B O 1
ATOM 3622 N N . ALA B 1 212 ? -20.172 -17.016 -10.742 1 48.66 212 ALA B N 1
ATOM 3623 C CA . ALA B 1 212 ? -21.188 -16.969 -9.68 1 48.66 212 ALA B CA 1
ATOM 3624 C C . ALA B 1 212 ? -20.547 -16.641 -8.328 1 48.66 212 ALA B C 1
ATOM 3626 O O . ALA B 1 212 ? -21.094 -15.852 -7.555 1 48.66 212 ALA B O 1
ATOM 3627 N N . GLN B 1 213 ? -19.562 -17.266 -8.008 1 49.25 213 GLN B N 1
ATOM 3628 C CA . GLN B 1 213 ? -19.062 -17.141 -6.641 1 49.25 213 GLN B CA 1
ATOM 3629 C C . GLN B 1 213 ? -18.234 -15.867 -6.473 1 49.25 213 GLN B C 1
ATOM 3631 O O . GLN B 1 213 ? -18.156 -15.305 -5.379 1 49.25 213 GLN B O 1
ATOM 3636 N N . GLY B 1 214 ? -17.516 -15.336 -7.578 1 55.5 214 GLY B N 1
ATOM 3637 C CA . GLY B 1 214 ? -16.734 -14.102 -7.562 1 55.5 214 GLY B CA 1
ATOM 3638 C C . GLY B 1 214 ? -17.594 -12.859 -7.398 1 55.5 214 GLY B C 1
ATOM 3639 O O . GLY B 1 214 ? -17.125 -11.836 -6.895 1 55.5 214 GLY B O 1
ATOM 3640 N N . TYR B 1 215 ? -18.891 -13.016 -7.648 1 59.97 215 TYR B N 1
ATOM 3641 C CA . TYR B 1 215 ? -19.797 -11.891 -7.754 1 59.97 215 TYR B CA 1
ATOM 3642 C C . TYR B 1 215 ? -20.156 -11.352 -6.375 1 59.97 215 TYR B C 1
ATOM 3644 O O . TYR B 1 215 ? -20.406 -10.148 -6.215 1 59.97 215 TYR B O 1
ATOM 3652 N N . ALA B 1 216 ? -20.078 -12.297 -5.48 1 70.44 216 ALA B N 1
ATOM 3653 C CA . ALA B 1 216 ? -20.516 -11.711 -4.215 1 70.44 216 ALA B CA 1
ATOM 3654 C C . ALA B 1 216 ? -19.328 -11.398 -3.314 1 70.44 216 ALA B C 1
ATOM 3656 O O . ALA B 1 216 ? -19.359 -10.438 -2.541 1 70.44 216 ALA B O 1
ATOM 3657 N N . VAL B 1 217 ? -18.281 -12.016 -3.613 1 78.81 217 VAL B N 1
ATOM 3658 C CA . VAL B 1 217 ? -17.156 -11.906 -2.689 1 78.81 217 VAL B CA 1
ATOM 3659 C C . VAL B 1 217 ? -16.391 -10.609 -2.949 1 78.81 217 VAL B C 1
ATOM 3661 O O . VAL B 1 217 ? -16.031 -9.898 -2.01 1 78.81 217 VAL B O 1
ATOM 3664 N N . LEU B 1 218 ? -16.312 -10.266 -4.258 1 83.56 218 LEU B N 1
ATOM 3665 C CA . LEU B 1 218 ? -15.5 -9.102 -4.617 1 83.56 218 LEU B CA 1
ATOM 3666 C C . LEU B 1 218 ? -16.141 -7.816 -4.102 1 83.56 218 LEU B C 1
ATOM 3668 O O . LEU B 1 218 ? -15.477 -6.996 -3.467 1 83.56 218 LEU B O 1
ATOM 3672 N N . PRO B 1 219 ? -17.438 -7.707 -4.336 1 86.75 219 PRO B N 1
ATOM 3673 C CA . PRO B 1 219 ? -18.062 -6.492 -3.82 1 86.75 219 PRO B CA 1
ATOM 3674 C C . PRO B 1 219 ? -18.062 -6.426 -2.295 1 86.75 219 PRO B C 1
ATOM 3676 O O . PRO B 1 219 ? -17.844 -5.359 -1.717 1 86.75 219 PRO B O 1
ATOM 3679 N N . LEU B 1 220 ? -18.297 -7.539 -1.682 1 89.75 220 LEU B N 1
ATOM 3680 C CA . LEU B 1 220 ? -18.344 -7.555 -0.223 1 89.75 220 LEU B CA 1
ATOM 3681 C C . LEU B 1 220 ? -16.969 -7.246 0.363 1 89.75 220 LEU B C 1
ATOM 3683 O O . LEU B 1 220 ? -16.859 -6.477 1.322 1 89.75 220 LEU B O 1
ATOM 3687 N N . LYS B 1 221 ? -15.945 -7.812 -0.198 1 90.06 221 LYS B N 1
ATOM 3688 C CA . LYS B 1 221 ? -14.594 -7.57 0.291 1 90.06 221 LYS B CA 1
ATOM 3689 C C . LYS B 1 221 ? -14.18 -6.121 0.069 1 90.06 221 LYS B C 1
ATOM 3691 O O . LYS B 1 221 ? -13.633 -5.48 0.971 1 90.06 221 LYS B O 1
ATOM 3696 N N . SER B 1 222 ? -14.492 -5.66 -1.125 1 94.62 222 SER B N 1
ATOM 3697 C CA . SER B 1 222 ? -14.031 -4.312 -1.443 1 94.62 222 SER B CA 1
ATOM 3698 C C . SER B 1 222 ? -14.797 -3.266 -0.642 1 94.62 222 SER B C 1
ATOM 3700 O O . SER B 1 222 ? -14.203 -2.324 -0.113 1 94.62 222 SER B O 1
ATOM 3702 N N . LEU B 1 223 ? -16.109 -3.416 -0.528 1 95.44 223 LEU B N 1
ATOM 3703 C CA . LEU B 1 223 ? -16.922 -2.484 0.259 1 95.44 223 LEU B CA 1
ATOM 3704 C C . LEU B 1 223 ? -16.547 -2.566 1.736 1 95.44 223 LEU B C 1
ATOM 3706 O O . LEU B 1 223 ? -16.453 -1.541 2.416 1 95.44 223 LEU B O 1
ATOM 3710 N N . GLY B 1 224 ? -16.391 -3.758 2.195 1 95.69 224 GLY B N 1
ATOM 3711 C CA . GLY B 1 224 ? -16 -3.953 3.586 1 95.69 224 GLY B CA 1
ATOM 3712 C C . GLY B 1 224 ? -14.648 -3.355 3.922 1 95.69 224 GLY B C 1
ATOM 3713 O O . GLY B 1 224 ? -14.5 -2.688 4.949 1 95.69 224 GLY B O 1
ATOM 3714 N N . ILE B 1 225 ? -13.703 -3.604 3.051 1 96.31 225 ILE B N 1
ATOM 3715 C CA . ILE B 1 225 ? -12.352 -3.094 3.264 1 96.31 225 ILE B CA 1
ATOM 3716 C C . ILE B 1 225 ? -12.367 -1.568 3.225 1 96.31 225 ILE B C 1
ATOM 3718 O O . ILE B 1 225 ? -11.766 -0.914 4.082 1 96.31 225 ILE B O 1
ATOM 3722 N N . GLY B 1 226 ? -13.016 -1.011 2.201 1 97.31 226 GLY B N 1
ATOM 3723 C CA . GLY B 1 226 ? -13.125 0.438 2.125 1 97.31 226 GLY B CA 1
ATOM 3724 C C . GLY B 1 226 ? -13.789 1.052 3.346 1 97.31 226 GLY B C 1
ATOM 3725 O O . GLY B 1 226 ? -13.344 2.09 3.842 1 97.31 226 GLY B O 1
ATOM 3726 N N . PHE B 1 227 ? -14.812 0.436 3.795 1 97.31 227 PHE B N 1
ATOM 3727 C CA . PHE B 1 227 ? -15.531 0.894 4.977 1 97.31 227 PHE B CA 1
ATOM 3728 C C . PHE B 1 227 ? -14.625 0.85 6.207 1 97.31 227 PHE B C 1
ATOM 3730 O O . PHE B 1 227 ? -14.609 1.794 7 1 97.31 227 PHE B O 1
ATOM 3737 N N . ALA B 1 228 ? -13.914 -0.215 6.348 1 96.44 228 ALA B N 1
ATOM 3738 C CA . ALA B 1 228 ? -13.047 -0.401 7.504 1 96.44 228 ALA B CA 1
ATOM 3739 C C . ALA B 1 228 ? -11.898 0.612 7.496 1 96.44 228 ALA B C 1
ATOM 3741 O O . ALA B 1 228 ? -11.602 1.226 8.523 1 96.44 228 ALA B O 1
ATOM 3742 N N . ILE B 1 229 ? -11.281 0.786 6.332 1 96.25 229 ILE B N 1
ATOM 3743 C CA . ILE B 1 229 ? -10.164 1.714 6.207 1 96.25 229 ILE B CA 1
ATOM 3744 C C . ILE B 1 229 ? -10.633 3.135 6.512 1 96.25 229 ILE B C 1
ATOM 3746 O O . ILE B 1 229 ? -9.992 3.855 7.277 1 96.25 229 ILE B O 1
ATOM 3750 N N . GLY B 1 230 ? -11.719 3.496 5.895 1 96.88 230 GLY B N 1
ATOM 3751 C CA . GLY B 1 230 ? -12.25 4.828 6.148 1 96.88 230 GLY B CA 1
ATOM 3752 C C . GLY B 1 230 ? -12.562 5.078 7.609 1 96.88 230 GLY B C 1
ATOM 3753 O O . GLY B 1 230 ? -12.227 6.133 8.148 1 96.88 230 GLY B O 1
ATOM 3754 N N . THR B 1 231 ? -13.172 4.156 8.258 1 96.12 231 THR B N 1
ATOM 3755 C CA . THR B 1 231 ? -13.594 4.301 9.648 1 96.12 231 THR B CA 1
ATOM 3756 C C . THR B 1 231 ? -12.391 4.395 10.578 1 96.12 231 THR B C 1
ATOM 3758 O O . THR B 1 231 ? -12.328 5.277 11.438 1 96.12 231 THR B O 1
ATOM 3761 N N . VAL B 1 232 ? -11.461 3.533 10.375 1 95.31 232 VAL B N 1
ATOM 3762 C CA . VAL B 1 232 ? -10.328 3.488 11.297 1 95.31 232 VAL B CA 1
ATOM 3763 C C . VAL B 1 232 ? -9.453 4.727 11.102 1 95.31 232 VAL B C 1
ATOM 3765 O O . VAL B 1 232 ? -8.891 5.25 12.062 1 95.31 232 VAL B O 1
ATOM 3768 N N . CYS B 1 233 ? -9.32 5.168 9.875 1 93.25 233 CYS B N 1
ATOM 3769 C CA . CYS B 1 233 ? -8.562 6.387 9.633 1 93.25 233 CYS B CA 1
ATOM 3770 C C . CYS B 1 233 ? -9.211 7.586 10.312 1 93.25 233 CYS B C 1
ATOM 3772 O O . CYS B 1 233 ? -8.523 8.43 10.883 1 93.25 233 CYS B O 1
ATOM 3774 N N . CYS B 1 234 ? -10.492 7.668 10.305 1 93.12 234 CYS B N 1
ATOM 3775 C CA . CYS B 1 234 ? -11.195 8.758 10.961 1 93.12 234 CYS B CA 1
ATOM 3776 C C . CYS B 1 234 ? -11.055 8.672 12.469 1 93.12 234 CYS B C 1
ATOM 3778 O O . CYS B 1 234 ? -10.828 9.688 13.141 1 93.12 234 CYS B O 1
ATOM 3780 N N . VAL B 1 235 ? -11.203 7.449 12.992 1 91.56 235 VAL B N 1
ATOM 3781 C CA . VAL B 1 235 ? -11.094 7.23 14.43 1 91.56 235 VAL B CA 1
ATOM 3782 C C . VAL B 1 235 ? -9.688 7.594 14.906 1 91.56 235 VAL B C 1
ATOM 3784 O O . VAL B 1 235 ? -9.523 8.219 15.953 1 91.56 235 VAL B O 1
ATOM 3787 N N . THR B 1 236 ? -8.734 7.188 14.125 1 89.56 236 THR B N 1
ATOM 3788 C CA . THR B 1 236 ? -7.344 7.48 14.469 1 89.56 236 THR B CA 1
ATOM 3789 C C . THR B 1 236 ? -7.082 8.984 14.422 1 89.56 236 THR B C 1
ATOM 3791 O O . THR B 1 236 ? -6.359 9.523 15.258 1 89.56 236 THR B O 1
ATOM 3794 N N . ALA B 1 237 ? -7.609 9.656 13.414 1 87.88 237 ALA B N 1
ATOM 3795 C CA . ALA B 1 237 ? -7.402 11.094 13.242 1 87.88 237 ALA B CA 1
ATOM 3796 C C . ALA B 1 237 ? -8.047 11.875 14.383 1 87.88 237 ALA B C 1
ATOM 3798 O O . ALA B 1 237 ? -7.523 12.906 14.812 1 87.88 237 ALA B O 1
ATOM 3799 N N . MET B 1 238 ? -9.164 11.391 14.875 1 83.94 238 MET B N 1
ATOM 3800 C CA . MET B 1 238 ? -9.945 12.141 15.852 1 83.94 238 MET B CA 1
ATOM 3801 C C . M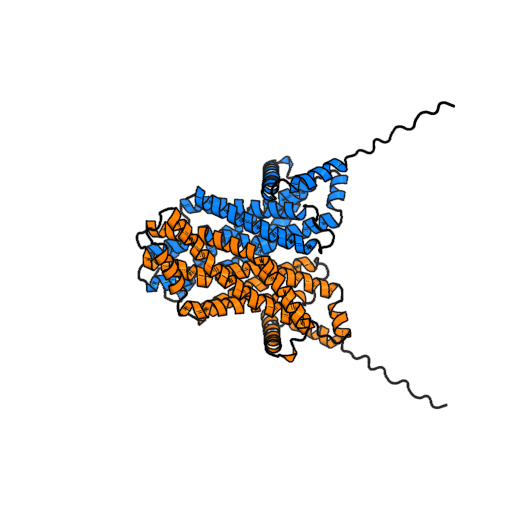ET B 1 238 ? -9.547 11.758 17.281 1 83.94 238 MET B C 1
ATOM 3803 O O . MET B 1 238 ? -9.992 12.391 18.234 1 83.94 238 MET B O 1
ATOM 3807 N N . ALA B 1 239 ? -8.664 10.742 17.344 1 79.69 239 ALA B N 1
ATOM 3808 C CA . ALA B 1 239 ? -8.234 10.289 18.672 1 79.69 239 ALA B CA 1
ATOM 3809 C C . ALA B 1 239 ? -7.305 11.312 19.328 1 79.69 239 ALA B C 1
ATOM 3811 O O . ALA B 1 239 ? -6.574 12.023 18.641 1 79.69 239 ALA B O 1
ATOM 3812 N N . GLU B 1 240 ? -7.418 11.477 20.578 1 67.12 240 GLU B N 1
ATOM 3813 C CA . GLU B 1 240 ? -6.566 12.391 21.328 1 67.12 240 GLU B CA 1
ATOM 3814 C C . GLU B 1 240 ? -5.117 11.906 21.344 1 67.12 240 GLU B C 1
ATOM 3816 O O . GLU B 1 240 ? -4.859 10.703 21.438 1 67.12 240 GLU B O 1
ATOM 3821 N N . PRO B 1 241 ? -4.211 12.867 21.031 1 59.31 241 PRO B N 1
ATOM 3822 C CA . PRO B 1 241 ? -2.801 12.477 21.031 1 59.31 241 PRO B CA 1
ATOM 3823 C C . PRO B 1 241 ? -2.365 11.875 22.375 1 59.31 241 PRO B C 1
ATOM 3825 O O . PRO B 1 241 ? -2.82 12.32 23.422 1 59.31 241 PRO B O 1
ATOM 3828 N N . SER B 1 242 ? -2.021 10.562 22.344 1 53.78 242 SER B N 1
ATOM 3829 C CA . SER B 1 242 ? -1.544 9.953 23.594 1 53.78 242 SER B CA 1
ATOM 3830 C C . SER B 1 242 ? -0.352 10.719 24.156 1 53.78 242 SER B C 1
ATOM 3832 O O . SER B 1 242 ? -0.217 10.852 25.375 1 53.78 242 SER B O 1
ATOM 3834 N N . ASN B 1 243 ? 0.738 10.977 23.234 1 50.44 243 ASN B N 1
ATOM 3835 C CA . ASN B 1 243 ? 1.935 11.688 23.672 1 50.44 243 ASN B CA 1
ATOM 3836 C C . ASN B 1 243 ? 2.049 13.062 23.031 1 50.44 243 ASN B C 1
ATOM 3838 O O . ASN B 1 243 ? 2.186 13.172 21.812 1 50.44 243 ASN B O 1
ATOM 3842 N N . PRO B 1 244 ? 1.86 14.148 23.859 1 47.69 244 PRO B N 1
ATOM 3843 C CA . PRO B 1 244 ? 1.975 15.523 23.359 1 47.69 244 PRO B CA 1
ATOM 3844 C C . PRO B 1 244 ? 3.289 15.773 22.625 1 47.69 244 PRO B C 1
ATOM 3846 O O . PRO B 1 244 ? 3.367 16.672 21.781 1 47.69 244 PRO B O 1
ATOM 3849 N N . ASN B 1 245 ? 4.434 15.164 23.109 1 46.75 245 ASN B N 1
ATOM 3850 C CA . ASN B 1 245 ? 5.758 15.531 22.625 1 46.75 245 ASN B CA 1
ATOM 3851 C C . ASN B 1 245 ? 6.027 14.938 21.234 1 46.75 245 ASN B C 1
ATOM 3853 O O . ASN B 1 245 ? 7.035 15.258 20.609 1 46.75 245 ASN B O 1
ATOM 3857 N N . ARG B 1 246 ? 5.605 13.828 21.047 1 47.56 246 ARG B N 1
ATOM 3858 C CA . ARG B 1 246 ? 5.934 13.219 19.766 1 47.56 246 ARG B CA 1
ATOM 3859 C C . ARG B 1 246 ? 5.234 13.938 18.609 1 47.56 246 ARG B C 1
ATOM 3861 O O . ARG B 1 246 ? 4.043 14.25 18.703 1 47.56 246 ARG B O 1
ATOM 3868 N N . SER B 1 247 ? 6.008 14.5 17.734 1 52.41 247 SER B N 1
ATOM 3869 C CA . SER B 1 247 ? 5.438 15.219 16.609 1 52.41 247 SER B CA 1
ATOM 3870 C C . SER B 1 247 ? 4.195 14.516 16.062 1 52.41 247 SER B C 1
ATOM 3872 O O . SER B 1 247 ? 4.293 13.43 15.492 1 52.41 247 SER B O 1
ATOM 3874 N N . GLY B 1 248 ? 3.129 14.75 16.781 1 54.97 248 GLY B N 1
ATOM 3875 C CA . GLY B 1 248 ? 1.77 14.234 16.844 1 54.97 248 GLY B CA 1
ATOM 3876 C C . GLY B 1 248 ? 1.259 13.742 15.508 1 54.97 248 GLY B C 1
ATOM 3877 O O . GLY B 1 248 ? 0.588 12.711 15.43 1 54.97 248 GLY B O 1
ATOM 3878 N N . ASP B 1 249 ? 1.835 14.352 14.477 1 62.59 249 ASP B N 1
ATOM 3879 C CA . ASP B 1 249 ? 1.206 14.062 13.188 1 62.59 249 ASP B CA 1
ATOM 3880 C C . ASP B 1 249 ? 1.799 12.797 12.562 1 62.59 249 ASP B C 1
ATOM 3882 O O . ASP B 1 249 ? 1.065 11.953 12.055 1 62.59 249 ASP B O 1
ATOM 3886 N N . ASP B 1 250 ? 3.184 12.531 12.781 1 64.19 250 ASP B N 1
ATOM 3887 C CA . ASP B 1 250 ? 3.836 11.367 12.188 1 64.19 250 ASP B CA 1
ATOM 3888 C C . ASP B 1 250 ? 3.408 10.086 12.891 1 64.19 250 ASP B C 1
ATOM 3890 O O . ASP B 1 250 ? 3.219 9.055 12.25 1 64.19 250 ASP B O 1
ATOM 3894 N N . ALA B 1 251 ? 3.186 10.258 14.086 1 68.12 251 ALA B N 1
ATOM 3895 C CA . ALA B 1 251 ? 2.766 9.094 14.852 1 68.12 251 ALA B CA 1
ATOM 3896 C C . ALA B 1 251 ? 1.347 8.672 14.477 1 68.12 251 ALA B C 1
ATOM 3898 O O . ALA B 1 251 ? 1.05 7.477 14.383 1 68.12 251 ALA B O 1
ATOM 3899 N N . ARG B 1 252 ? 0.542 9.648 14.117 1 76.44 252 ARG B N 1
ATOM 3900 C CA . ARG B 1 252 ? -0.837 9.336 13.758 1 76.44 252 ARG B CA 1
ATOM 3901 C C . ARG B 1 252 ? -0.908 8.68 12.383 1 76.44 252 ARG B C 1
ATOM 3903 O O . ARG B 1 252 ? -1.719 7.777 12.164 1 76.44 252 ARG B O 1
ATOM 3910 N N . LEU B 1 253 ? -0.059 9.156 11.633 1 78.31 253 LEU B N 1
ATOM 3911 C CA . LEU B 1 253 ? -0.019 8.57 10.297 1 78.31 253 LEU B CA 1
ATOM 3912 C C . LEU B 1 253 ? 0.42 7.109 10.359 1 78.31 253 LEU B C 1
ATOM 3914 O O . LEU B 1 253 ? -0.174 6.25 9.703 1 78.31 253 LEU B O 1
ATOM 3918 N N . ALA B 1 254 ? 1.373 6.863 11.211 1 76.69 254 ALA B N 1
ATOM 3919 C CA . ALA B 1 254 ? 1.873 5.5 11.352 1 76.69 254 ALA B CA 1
ATOM 3920 C C . ALA B 1 254 ? 0.821 4.598 11.992 1 76.69 254 ALA B C 1
ATOM 3922 O O . ALA B 1 254 ? 0.613 3.465 11.547 1 76.69 254 ALA B O 1
ATOM 3923 N N . VAL B 1 255 ? 0.148 5.113 12.969 1 81.25 255 VAL B N 1
ATOM 3924 C CA . VAL B 1 255 ? -0.873 4.344 13.672 1 81.25 255 VAL B CA 1
ATOM 3925 C C . VAL B 1 255 ? -2.061 4.09 12.742 1 81.25 255 VAL B C 1
ATOM 3927 O O . VAL B 1 255 ? -2.605 2.984 12.711 1 81.25 255 VAL B O 1
ATOM 3930 N N . GLY B 1 256 ? -2.424 5.172 12.055 1 85.12 256 GLY B N 1
ATOM 3931 C CA . GLY B 1 256 ? -3.51 5.008 11.102 1 85.12 256 GLY B CA 1
ATOM 3932 C C . GLY B 1 256 ? -3.211 3.977 10.031 1 85.12 256 GLY B C 1
ATOM 3933 O O . GLY B 1 256 ? -4.082 3.189 9.656 1 85.12 256 GLY B O 1
ATOM 3934 N N . PHE B 1 257 ? -2.027 4.023 9.609 1 83.81 257 PHE B N 1
ATOM 3935 C CA . PHE B 1 257 ? -1.612 3.072 8.586 1 83.81 257 PHE B CA 1
ATOM 3936 C C . PHE B 1 257 ? -1.675 1.646 9.117 1 83.81 257 PHE B C 1
ATOM 3938 O O . PHE B 1 257 ? -2.26 0.767 8.477 1 83.81 257 PHE B O 1
ATOM 3945 N N . PHE B 1 258 ? -1.111 1.374 10.25 1 83.31 258 PHE B N 1
ATOM 3946 C CA . PHE B 1 258 ? -1.053 0.048 10.859 1 83.31 258 PHE B CA 1
ATOM 3947 C C . PHE B 1 258 ? -2.455 -0.488 11.125 1 83.31 258 PHE B C 1
ATOM 3949 O O . PHE B 1 258 ? -2.756 -1.641 10.805 1 83.31 258 PHE B O 1
ATOM 3956 N N . ARG B 1 259 ? -3.26 0.331 11.641 1 88.06 259 ARG B N 1
ATOM 3957 C CA . ARG B 1 259 ? -4.609 -0.101 11.992 1 88.06 259 ARG B CA 1
ATOM 3958 C C . ARG B 1 259 ? -5.43 -0.404 10.742 1 88.06 259 ARG B C 1
ATOM 3960 O O . ARG B 1 259 ? -6.227 -1.346 10.734 1 88.06 259 ARG B O 1
ATOM 3967 N N . SER B 1 260 ? -5.223 0.463 9.734 1 92.69 260 SER B N 1
ATOM 3968 C CA . SER B 1 260 ? -5.93 0.232 8.484 1 92.69 260 SER B CA 1
ATOM 3969 C C . SER B 1 260 ? -5.52 -1.096 7.852 1 92.69 260 SER B C 1
ATOM 3971 O O . SER B 1 260 ? -6.367 -1.837 7.348 1 92.69 260 SER B O 1
ATOM 3973 N N . LEU B 1 261 ? -4.258 -1.366 7.938 1 88.38 261 LEU B N 1
ATOM 3974 C CA . LEU B 1 261 ? -3.744 -2.609 7.371 1 88.38 261 LEU B CA 1
ATOM 3975 C C . LEU B 1 261 ? -4.309 -3.816 8.117 1 88.38 261 LEU B C 1
ATOM 3977 O O . LEU B 1 261 ? -4.742 -4.785 7.488 1 88.38 261 LEU B O 1
ATOM 3981 N N . PHE B 1 262 ? -4.262 -3.662 9.344 1 87.12 262 PHE B N 1
ATOM 3982 C CA . PHE B 1 262 ? -4.758 -4.754 10.172 1 87.12 262 PHE B CA 1
ATOM 3983 C C . PHE B 1 262 ? -6.223 -5.043 9.867 1 87.12 262 PHE B C 1
ATOM 3985 O O . PHE B 1 262 ? -6.602 -6.199 9.664 1 87.12 262 PHE B O 1
ATOM 3992 N N . LEU B 1 263 ? -7.02 -4.047 9.82 1 92.12 263 LEU B N 1
ATOM 3993 C CA . LEU B 1 263 ? -8.453 -4.234 9.594 1 92.12 263 LEU B CA 1
ATOM 3994 C C . LEU B 1 263 ? -8.711 -4.719 8.172 1 92.12 263 LEU B C 1
ATOM 3996 O O . LEU B 1 263 ? -9.648 -5.488 7.934 1 92.12 263 LEU B O 1
ATOM 4000 N N . MET B 1 264 ? -7.941 -4.176 7.227 1 92.56 264 MET B N 1
ATOM 4001 C CA . MET B 1 264 ? -8.094 -4.617 5.844 1 92.56 264 MET B CA 1
ATOM 4002 C C . MET B 1 264 ? -7.887 -6.125 5.727 1 92.56 264 MET B C 1
ATOM 4004 O O . MET B 1 264 ? -8.711 -6.824 5.129 1 92.56 264 MET B O 1
ATOM 4008 N N . PHE B 1 265 ? -6.855 -6.625 6.355 1 86.31 265 PHE B N 1
ATOM 4009 C CA . PHE B 1 265 ? -6.562 -8.055 6.281 1 86.31 265 PHE B CA 1
ATOM 4010 C C . PHE B 1 265 ? -7.586 -8.859 7.07 1 86.31 265 PHE B C 1
ATOM 4012 O O . PHE B 1 265 ? -7.93 -9.977 6.688 1 86.31 265 PHE B O 1
ATOM 4019 N N . LEU B 1 266 ? -7.996 -8.305 8.141 1 85.44 266 LEU B N 1
ATOM 4020 C CA . LEU B 1 266 ? -9 -8.977 8.953 1 85.44 266 LEU B CA 1
ATOM 4021 C C . LEU B 1 266 ? -10.312 -9.125 8.188 1 85.44 266 LEU B C 1
ATOM 4023 O O . LEU B 1 266 ? -10.914 -10.203 8.18 1 85.44 266 LEU B O 1
ATOM 4027 N N . VAL B 1 267 ? -10.742 -8.023 7.59 1 91.12 267 VAL B N 1
ATOM 4028 C CA . VAL B 1 267 ? -11.992 -8.039 6.832 1 91.12 267 VAL B CA 1
ATOM 4029 C C . VAL B 1 267 ? -11.859 -8.984 5.637 1 91.12 267 VAL B C 1
ATOM 4031 O O . VAL B 1 267 ? -12.758 -9.773 5.359 1 91.12 267 VAL B O 1
ATOM 4034 N N . SER B 1 268 ? -10.758 -8.875 4.934 1 87.56 268 SER B N 1
ATOM 4035 C CA . SER B 1 268 ? -10.531 -9.734 3.775 1 87.56 268 SER B CA 1
ATOM 4036 C C . SER B 1 268 ? -10.5 -11.203 4.172 1 87.56 268 SER B C 1
ATOM 4038 O O . SER B 1 268 ? -11.125 -12.047 3.518 1 87.56 268 SER B O 1
ATOM 4040 N N . GLY B 1 269 ? -9.766 -11.555 5.219 1 81 269 GLY B N 1
ATOM 4041 C CA . GLY B 1 269 ? -9.664 -12.93 5.684 1 81 269 GLY B CA 1
ATOM 4042 C C . GLY B 1 269 ? -10.992 -13.492 6.16 1 81 269 GLY B C 1
ATOM 4043 O O . GLY B 1 269 ? -11.312 -14.648 5.883 1 81 269 GLY B O 1
ATOM 4044 N N . THR B 1 270 ? -11.727 -12.695 6.875 1 83.38 270 THR B N 1
ATOM 4045 C CA . THR B 1 270 ? -13.016 -13.141 7.395 1 83.38 270 THR B CA 1
ATOM 4046 C C . THR B 1 270 ? -13.984 -13.43 6.258 1 83.38 270 THR B C 1
ATOM 4048 O O . THR B 1 270 ? -14.688 -14.445 6.277 1 83.38 270 THR B O 1
ATOM 4051 N N . ILE B 1 271 ? -14.039 -12.539 5.277 1 84.94 271 ILE B N 1
ATOM 4052 C CA . ILE B 1 271 ? -14.938 -12.734 4.148 1 84.94 271 ILE B CA 1
ATOM 4053 C C . ILE B 1 271 ? -14.477 -13.93 3.314 1 84.94 271 ILE B C 1
ATOM 4055 O O . ILE B 1 271 ? -15.297 -14.695 2.812 1 84.94 271 ILE B O 1
ATOM 4059 N N . SER B 1 272 ? -13.133 -14.117 3.203 1 76.94 272 SER B N 1
ATOM 4060 C CA . SER B 1 272 ? -12.594 -15.25 2.459 1 76.94 272 SER B CA 1
ATOM 4061 C C . SER B 1 272 ? -12.992 -16.578 3.107 1 76.94 272 SER B C 1
ATOM 4063 O O . SER B 1 272 ? -13.266 -17.562 2.412 1 76.94 272 SER B O 1
ATOM 4065 N N . ILE B 1 273 ? -13.055 -16.594 4.406 1 72.31 273 ILE B N 1
ATOM 4066 C CA . ILE B 1 273 ? -13.375 -17.812 5.141 1 72.31 273 ILE B CA 1
ATOM 4067 C C . ILE B 1 273 ? -14.883 -18.047 5.133 1 72.31 273 ILE B C 1
ATOM 4069 O O . ILE B 1 273 ? -15.344 -19.172 5.047 1 72.31 273 ILE B O 1
ATOM 4073 N N . LEU B 1 274 ? -15.664 -16.953 5.199 1 73.12 274 LEU B N 1
ATOM 4074 C CA . LEU B 1 274 ? -17.109 -17.062 5.301 1 73.12 274 LEU B CA 1
ATOM 4075 C C . LEU B 1 274 ? -17.734 -17.422 3.949 1 73.12 274 LEU B C 1
ATOM 4077 O O . LEU B 1 274 ? -18.719 -18.156 3.889 1 73.12 274 LEU B O 1
ATOM 4081 N N . VAL B 1 275 ? -17.297 -16.688 2.904 1 66.62 275 VAL B N 1
ATOM 4082 C CA . VAL B 1 275 ? -17.891 -16.891 1.592 1 66.62 275 VAL B CA 1
ATOM 4083 C C . VAL B 1 275 ? -17.109 -17.953 0.817 1 66.62 275 VAL B C 1
ATOM 4085 O O . VAL B 1 275 ? -16.406 -17.625 -0.137 1 66.62 275 VAL B O 1
ATOM 4088 N N . ARG B 1 276 ? -16.516 -18.984 1.4 1 59.09 276 ARG B N 1
ATOM 4089 C CA . ARG B 1 276 ? -15.875 -20.109 0.732 1 59.09 276 ARG B CA 1
ATOM 4090 C C . ARG B 1 276 ? -16.906 -20.984 0.024 1 59.09 276 ARG B C 1
ATOM 4092 O O . ARG B 1 276 ? -18.031 -21.141 0.504 1 59.09 276 ARG B O 1
#

Radius of gyration: 26.34 Å; Cα contacts (8 Å, |Δi|>4): 713; chains: 2; bounding box: 76×98×76 Å

Foldseek 3Di:
DDPPDDPPPPPPVPVPVVVVVLVVVVVPPLVVVLVVLLVVLVVLLVDPVLDDPLQVVLLVVLLCQLAVVCLVVLLVVLLVLLQPQLQVQQLVVLVVVPHDPSSLVSLLCCLQPVLLLVLLLSSCVGSLLVLLQVLLVCVVVCVCVVCVVVVHHPCSNHLNSNLVSQLVRLLVSSVVSSVNNLLSNVVVCVVVVSDPDDSVVSVCSSVCSCPDLVVVRSSQLRNQLSNSLSSSSNCLSPRDQPDPPDPSRVVSSVVSSVSSSVSSVVSSVVSVVVSD/DDPPDDPPPPPPPPVPVVVVVLVVVVVPPLVVVLVVLLVVLVVLLVDPVLDDPLQVVLLVVLLCQLAVVCLVVLLVVLLVLLQPQLQVQQLVVLVVVPHDVSSLVSLLCCLQPVLLLVLLLSSCVGSLLVLLQVLLVCVVVCVCVVCVVVVHHVCSNHLNSNLVSQLVRLLVSSVVSSVNNLLSNVVVCVVVVSDPDDSVVSVCSSVCSCDDLVVVRSSQLRNQLSNSLSSSSNCLSPRDQPDPPDPSSVVSSVVSSVSSSVSSVVSSVVSVVVSD

Sequence (552 aa):
MTDTPAPATGTVQAGDETGSRTARAWRHGWVVETAAVGAAVLVHMVRPVTWRRSVRREFVHFMGIAGVDIVPTVVIAAILAGLGLLFQGLWWLEQVGQGQPVRNIIHTVLVREVAPLAVGLLSIGHSGLIIVNELSRMRADGRLRALDSQGIDPFVLFVVPRVAALSVSLFCLTMLFAAIAPAAGLLTALLLGVTNLSFSAVLVSVLSTIGAQGYAVLPLKSLGIGFAIGTVCCVTAMAEPSNPNRSGDDARLAVGFFRSLFLMFLVSGTISILVRMTDTPAPATGTVQAGDETGSRTARAWRHGWVVETAAVGAAVLVHMVRPVTWRRSVRREFVHFMGIAGVDIVPTVVIAAILAGLGLLFQGLWWLEQVGQGQPVRNIIHTVLVREVAPLAVGLLSIGHSGLIIVNELSRMRADGRLRALDSQGIDPFVLFVVPRVAALSVSLFCLTMLFAAIAPAAGLLTALLLGVTNLSFSAVLVSVLSTIGAQGYAVLPLKSLGIGFAIGTVCCVTAMAEPSNPNRSGDDARLAVGFFRSLFLMFLVSGTISILVR